Protein AF-0000000084445849 (afdb_homodimer)

Radius of gyration: 24.94 Å; Cα contacts (8 Å, |Δi|>4): 1013; chains: 2; bounding box: 66×72×52 Å

Secondary structure (DSSP, 8-state):
--HHHHHHHHHHT-BTTB--B-HHHHHHHHT--HHHHHHHHHHHHHHTSEEEPTTSS-EEE-HHHHHHHTTTTTT-HHHHHHHHHHHHHHHHH-SEEEEEEEETTEEEEEEEE--SS-----PPTT-EEEGGGSHHHHHHHTTS-HHHHHHHSPSSP--SSTTS--SHHHHHHHHHHHHHHS-EEEESSSSTTEEEEEEEEEETTTTEEEEEEEEEETTT--HHHHHHHHHHHHHHHHHHHHHHT-TTS-----------/--HHHHHHHHHHT-BTTB--B-HHHHHHHH---HHHHHHHHHHHHHHTSEEEPTTSS-EEE-HHHHHHHTTTTTT-HHHHHHHHHHHHHHHHH-SEEEEEEEETTEEEEEEEE--SS-------TT-EEEGGGSHHHHHHHTTS-HHHHHHHSPSSP--SSTTS--SHHHHHHHHHHHHHHS-EEEESSSSTTEEEEEEEEEETTTTEEEEEEEEEETTT--HHHHHHHHHHHHHHHHHHHHHHT-TTS-----------

pLDDT: mean 89.72, std 13.32, range [27.28, 98.31]

Sequence (520 aa):
MSILSNAAEVLRCFSAHRLELSLTEVTGLLGMPKSNASRLLRAMRDAGFLEQVPGTRRYRAGLLMFEMGHTYRRGSPLLSQAHAAVSRISRDCGHTGYVSIRDGCDVMGLTYHEGSQLLRVGTPIGERLSASATATGRALLARLGDDAVRALFPEPLQPPSPNSPRDMEELLGRLARIRERGFEIARHEANPGIDSLATAVGDPASGEEVSLCIVYPSAIVSEAERDDILAAMLREARAIAAMLGDPSASPCPTPPESPNMSILSNAAEVLRCFSAHRLELSLTEVTGLLGMPKSNASRLLRAMRDAGFLEQVPGTRRYRAGLLMFEMGHTYRRGSPLLSQAHAAVSRISRDCGHTGYVSIRDGCDVMGLTYHEGSQLLRVGTPIGERLSASATATGRALLARLGDDAVRALFPEPLQPPSPNSPRDMEELLGRLARIRERGFEIARHEANPGIDSLATAVGDPASGEEVSLCIVYPSAIVSEAERDDILAAMLREARAIAAMLGDPSASPCPTPPESPN

Foldseek 3Di:
DDLVVLLVVLVVVDDPVRFKAALVRSCVVPVDDSVVSVVSQVVCCVVFQWPADPPDRIIGGGPVCVVVLVVVCVVPPLVVLLVVLLQVLCAVLQFKKFKWFDDQQWIFTQDMHGGVPPPVDDDDGPDIDGLQQDQFSLQRCLVDDLVSVCVSDPPDDDFPDPQTDRHSVSSVVQSVVCLQQQKDWDACGPHRQKIKIKGKADQPVVRGMIMMMTMDGPVPADPVSVVVSNVSRLVSRVVSCVVRVTPSSDDRDPPPDPDD/DDLVVLLVVLVVVDDPVRFKDALVRSCVVPVDDSVVSVVSQVVCCVVFQWPADPPDRIIGGGPVCVVVLVVVCPVPPLVVLLVVLLQVLCAVLQFKKFKWFDDQQWIFTQDMHGGVPPPVDDDDGPDIDGLQQDQFSLQRVLVDDLVSVCVSAPPDDDFPDPQTDRHSVSSVVQSVVCLQQQKDWDACGPHRQKIKIKGKADQPVVRGMIMMMTMDGPVPADPVSVVVSNVSRLVSRVVSCVVRVTPSSDDRDDPPDPDD

Organism: NCBI:txid207340

InterPro domains:
  IPR005471 Transcription regulator IclR, N-terminal [PF09339] (4-54)
  IPR005471 Transcription regulator IclR, N-terminal [PS51077] (1-63)
  IPR005471 Transcription regulator IclR, N-terminal [SM00346] (1-91)
  IPR014757 Transcription regulator IclR, C-terminal [PF01614] (76-241)
  IPR014757 Transcription regulator IclR, C-terminal [PS51078] (64-246)
  IPR029016 GAF-like domain superfamily [G3DSA:3.30.450.40] (72-248)
  IPR036388 Winged helix-like DNA-binding domain superfamily [G3DSA:1.10.10.10] (1-71)
  IPR036390 Winged helix DNA-binding domain superfamily [SSF46785] (3-74)
  IPR050707 HTH-type Transcriptional Regulators in Metabolic Pathways [PTHR30136] (3-245)

Nearest PDB structures (foldseek):
  3r4k-assembly1_B  TM=8.612E-01  e=8.885E-22  Ruegeria sp. TM1040
  3r4k-assembly2_D  TM=6.228E-01  e=5.824E-22  Ruegeria sp. TM1040
  7dqb-assembly1_A  TM=8.613E-01  e=1.644E-16  Microbacterium hydrocarbonoxydans
  5whm-assembly1_C  TM=7.652E-01  e=4.918E-17  Brucella abortus
  3obf-assembly2_B  TM=8.322E-01  e=2.696E-11  Paenarthrobacter aurescens TC1

Solvent-accessible surface area (backbone atoms only — not comparable to full-atom values): 27578 Å² total; per-residue (Å²): 128,54,73,58,39,51,50,36,53,58,57,64,67,47,42,95,89,31,57,60,43,38,66,66,53,49,23,68,76,67,70,40,56,63,70,61,46,50,50,49,52,50,50,34,33,76,37,30,55,25,35,70,42,70,96,54,81,30,33,28,54,9,67,55,24,33,37,39,18,56,39,39,67,70,82,37,67,63,56,53,51,50,49,54,45,37,42,52,50,12,61,74,71,21,30,33,16,35,35,28,37,72,58,89,51,26,20,31,37,74,46,72,32,81,19,82,47,85,72,84,84,62,85,57,62,47,43,76,40,55,13,73,48,33,31,47,23,35,28,51,51,34,78,47,54,71,68,61,51,50,69,58,52,61,82,77,55,80,50,90,33,94,68,24,44,68,37,68,68,52,42,52,52,51,27,52,48,23,62,71,63,56,44,30,77,30,68,40,33,82,40,82,59,32,26,33,39,11,26,48,42,40,28,66,84,65,66,48,55,38,16,48,30,43,40,43,52,54,87,74,57,48,71,69,54,49,50,52,51,48,50,53,50,52,51,44,43,39,52,51,10,65,75,48,61,24,78,80,54,57,83,55,75,72,72,78,71,72,78,130,128,54,73,56,40,52,50,37,54,56,58,63,66,46,42,94,89,32,58,60,43,39,65,67,54,48,22,67,74,68,70,41,56,64,70,60,44,50,52,48,52,51,48,34,32,75,39,30,56,25,36,69,42,70,97,53,82,30,33,28,53,10,68,56,24,33,37,40,20,57,39,39,67,70,82,36,67,64,55,54,52,50,49,54,45,36,44,52,50,11,62,74,71,22,30,34,14,35,35,27,37,70,58,89,53,25,21,30,36,74,45,72,30,80,20,82,48,85,71,84,83,60,84,56,61,47,42,77,40,54,13,74,49,32,29,46,22,34,29,51,51,36,76,48,55,71,67,60,52,50,69,58,52,61,82,76,54,80,51,90,35,92,68,24,44,66,37,68,69,52,42,51,51,51,26,54,52,22,62,70,63,56,43,30,76,30,68,41,33,82,40,82,59,31,24,34,40,10,25,47,43,40,27,65,84,65,68,48,56,38,16,47,29,43,40,42,51,54,89,74,57,47,72,69,55,49,51,50,52,48,52,51,50,53,52,46,43,39,53,51,11,63,73,48,60,24,77,79,54,58,81,56,77,70,73,78,71,73,77,128

Structure (mmCIF, N/CA/C/O backbone):
data_AF-0000000084445849-model_v1
#
loop_
_entity.id
_entity.type
_entity.pdbx_description
1 polymer 'Transcriptional regulator'
#
loop_
_atom_site.group_PDB
_atom_site.id
_atom_site.type_symbol
_atom_site.label_atom_id
_atom_site.label_alt_id
_atom_site.label_comp_id
_atom_site.label_asym_id
_atom_site.label_entity_id
_atom_site.label_seq_id
_atom_site.pdbx_PDB_ins_code
_atom_site.Cartn_x
_atom_site.Cartn_y
_atom_site.Cartn_z
_atom_site.occupancy
_atom_site.B_iso_or_equiv
_atom_site.auth_seq_id
_atom_site.auth_comp_id
_atom_site.auth_asym_id
_atom_site.auth_atom_id
_atom_site.pdbx_PDB_model_num
ATOM 1 N N . MET A 1 1 ? 28.297 -6.547 -6.285 1 61.78 1 MET A N 1
ATOM 2 C CA . MET A 1 1 ? 26.875 -6.199 -6.238 1 61.78 1 MET A CA 1
ATOM 3 C C . MET A 1 1 ? 26.688 -4.688 -6.246 1 61.78 1 MET A C 1
ATOM 5 O O . MET A 1 1 ? 27.484 -3.953 -5.648 1 61.78 1 MET A O 1
ATOM 9 N N . SER A 1 2 ? 25.828 -4.16 -7.234 1 85.69 2 SER A N 1
ATOM 10 C CA . SER A 1 2 ? 25.641 -2.721 -7.387 1 85.69 2 SER A CA 1
ATOM 11 C C . SER A 1 2 ? 25 -2.115 -6.148 1 85.69 2 SER A C 1
ATOM 13 O O . SER A 1 2 ? 24.453 -2.838 -5.312 1 85.69 2 SER A O 1
ATOM 15 N N . ILE A 1 3 ? 25.359 -0.954 -5.859 1 92.62 3 ILE A N 1
ATOM 16 C CA . ILE A 1 3 ? 24.781 -0.219 -4.734 1 92.62 3 ILE A CA 1
ATOM 17 C C . ILE A 1 3 ? 23.266 -0.403 -4.715 1 92.62 3 ILE A C 1
ATOM 19 O O . ILE A 1 3 ? 22.672 -0.505 -3.646 1 92.62 3 ILE A O 1
ATOM 23 N N . LEU A 1 4 ? 22.672 -0.538 -5.879 1 96 4 LEU A N 1
ATOM 24 C CA . LEU A 1 4 ? 21.234 -0.734 -5.953 1 96 4 LEU A CA 1
ATOM 25 C C . LEU A 1 4 ? 20.859 -2.145 -5.516 1 96 4 LEU A C 1
ATOM 27 O O . LEU A 1 4 ? 19.828 -2.338 -4.848 1 96 4 LEU A O 1
ATOM 31 N N . SER A 1 5 ? 21.688 -3.092 -5.891 1 96 5 SER A N 1
ATOM 32 C CA . SER A 1 5 ? 21.438 -4.461 -5.449 1 96 5 SER A CA 1
ATOM 33 C C . SER A 1 5 ? 21.547 -4.582 -3.934 1 96 5 SER A C 1
ATOM 35 O O . SER A 1 5 ? 20.703 -5.23 -3.301 1 96 5 SER A O 1
ATOM 37 N N . ASN A 1 6 ? 22.531 -3.947 -3.389 1 96.06 6 ASN A N 1
ATOM 38 C CA . ASN A 1 6 ? 22.688 -3.963 -1.938 1 96.06 6 ASN A CA 1
ATOM 39 C C . ASN A 1 6 ? 21.516 -3.271 -1.24 1 96.06 6 ASN A C 1
ATOM 41 O O . ASN A 1 6 ? 21.047 -3.742 -0.206 1 96.06 6 ASN A O 1
ATOM 45 N N . ALA A 1 7 ? 21.094 -2.145 -1.787 1 97.69 7 ALA A N 1
ATOM 46 C CA . ALA A 1 7 ? 19.953 -1.433 -1.228 1 97.69 7 ALA A CA 1
ATOM 47 C C . ALA A 1 7 ? 18.703 -2.303 -1.256 1 97.69 7 ALA A C 1
ATOM 49 O O . ALA A 1 7 ? 17.938 -2.332 -0.29 1 97.69 7 ALA A O 1
ATOM 50 N N . ALA A 1 8 ? 18.531 -3.018 -2.373 1 97.81 8 ALA A N 1
ATOM 51 C CA . ALA A 1 8 ? 17.391 -3.928 -2.5 1 97.81 8 ALA A CA 1
ATOM 52 C C . ALA A 1 8 ? 17.453 -5.035 -1.454 1 97.81 8 ALA A C 1
ATOM 54 O O . ALA A 1 8 ? 16.438 -5.402 -0.864 1 97.81 8 ALA A O 1
ATOM 55 N N . GLU A 1 9 ? 18.625 -5.559 -1.232 1 97.19 9 GLU A N 1
ATOM 56 C CA . GLU A 1 9 ? 18.797 -6.613 -0.238 1 97.19 9 GLU A CA 1
ATOM 57 C C . GLU A 1 9 ? 18.453 -6.113 1.163 1 97.19 9 GLU A C 1
ATOM 59 O O . GLU A 1 9 ? 17.875 -6.844 1.965 1 97.19 9 GLU A O 1
ATOM 64 N N . VAL A 1 10 ? 18.859 -4.898 1.471 1 97.81 10 VAL A N 1
ATOM 65 C CA . VAL A 1 10 ? 18.484 -4.309 2.752 1 97.81 10 VAL A CA 1
ATOM 66 C C . VAL A 1 10 ? 16.969 -4.246 2.871 1 97.81 10 VAL A C 1
ATOM 68 O O . VAL A 1 10 ? 16.406 -4.641 3.895 1 97.81 10 VAL A O 1
ATOM 71 N N . LEU A 1 11 ? 16.297 -3.742 1.781 1 97.81 11 LEU A N 1
ATOM 72 C CA . LEU A 1 11 ? 14.836 -3.629 1.798 1 97.81 11 LEU A CA 1
ATOM 73 C C . LEU A 1 11 ? 14.188 -4.992 1.995 1 97.81 11 LEU A C 1
ATOM 75 O O . LEU A 1 11 ? 13.195 -5.113 2.709 1 97.81 11 LEU A O 1
ATOM 79 N N . ARG A 1 12 ? 14.781 -5.992 1.451 1 95.56 12 ARG A N 1
ATOM 80 C CA . ARG A 1 12 ? 14.219 -7.336 1.524 1 95.56 12 ARG A CA 1
ATOM 81 C C . ARG A 1 12 ? 14.367 -7.914 2.928 1 95.56 12 ARG A C 1
ATOM 83 O O . ARG A 1 12 ? 13.758 -8.938 3.25 1 95.56 12 ARG A O 1
ATOM 90 N N . CYS A 1 13 ? 15.164 -7.293 3.783 1 95.81 13 CYS A N 1
ATOM 91 C CA . CYS A 1 13 ? 15.312 -7.746 5.16 1 95.81 13 CYS A CA 1
ATOM 92 C C . CYS A 1 13 ? 14.102 -7.375 6 1 95.81 13 CYS A C 1
ATOM 94 O O . CYS A 1 13 ? 13.906 -7.906 7.094 1 95.81 13 CYS A O 1
ATOM 96 N N . PHE A 1 14 ? 13.305 -6.434 5.5 1 95.38 14 PHE A N 1
ATOM 97 C CA . PHE A 1 14 ? 12.078 -6.059 6.203 1 95.38 14 PHE A CA 1
ATOM 98 C C . PHE A 1 14 ? 10.969 -7.062 5.934 1 95.38 14 PHE A C 1
ATOM 100 O O . PHE A 1 14 ? 10.969 -7.734 4.898 1 95.38 14 PHE A O 1
ATOM 107 N N . SER A 1 15 ? 10.062 -7.191 6.844 1 88.5 15 SER A N 1
ATOM 108 C CA . SER A 1 15 ? 8.883 -8.039 6.723 1 88.5 15 SER A CA 1
ATOM 109 C C . SER A 1 15 ? 7.781 -7.59 7.68 1 88.5 15 SER A C 1
ATOM 111 O O . SER A 1 15 ? 7.957 -6.633 8.438 1 88.5 15 SER A O 1
ATOM 113 N N . ALA A 1 16 ? 6.688 -8.266 7.605 1 82.44 16 ALA A N 1
ATOM 114 C CA . ALA A 1 16 ? 5.59 -7.973 8.523 1 82.44 16 ALA A CA 1
ATOM 115 C C . ALA A 1 16 ? 6.008 -8.219 9.969 1 82.44 16 ALA A C 1
ATOM 117 O O . ALA A 1 16 ? 5.422 -7.648 10.898 1 82.44 16 ALA A O 1
ATOM 118 N N . HIS A 1 17 ? 7.047 -9.031 10.156 1 86.75 17 HIS A N 1
ATOM 119 C CA . HIS A 1 17 ? 7.484 -9.375 11.5 1 86.75 17 HIS A CA 1
ATOM 120 C C . HIS A 1 17 ? 8.789 -8.672 11.859 1 86.75 17 HIS A C 1
ATOM 122 O O . HIS A 1 17 ? 9.32 -8.859 12.953 1 86.75 17 HIS A O 1
ATOM 128 N N . ARG A 1 18 ? 9.328 -7.953 10.992 1 93.31 18 ARG A N 1
ATOM 129 C CA . ARG A 1 18 ? 10.539 -7.164 11.188 1 93.31 18 ARG A CA 1
ATOM 130 C C . ARG A 1 18 ? 10.422 -5.797 10.523 1 93.31 18 ARG A C 1
ATOM 132 O O . ARG A 1 18 ? 10.93 -5.59 9.422 1 93.31 18 ARG A O 1
ATOM 139 N N . LEU A 1 19 ? 9.898 -4.875 11.227 1 94.25 19 LEU A N 1
ATOM 140 C CA . LEU A 1 19 ? 9.508 -3.592 10.664 1 94.25 19 LEU A CA 1
ATOM 141 C C . LEU A 1 19 ? 10.633 -2.57 10.805 1 94.25 19 LEU A C 1
ATOM 143 O O . LEU A 1 19 ? 10.594 -1.511 10.172 1 94.25 19 LEU A O 1
ATOM 147 N N . GLU A 1 20 ? 11.562 -2.91 11.664 1 96.31 20 GLU A N 1
ATOM 148 C CA . GLU A 1 20 ? 12.719 -2.053 11.906 1 96.31 20 GLU A CA 1
ATOM 149 C C . GLU A 1 20 ? 14.016 -2.854 11.867 1 96.31 20 GLU A C 1
ATOM 151 O O . GLU A 1 20 ? 14.023 -4.051 12.164 1 96.31 20 GLU A O 1
ATOM 156 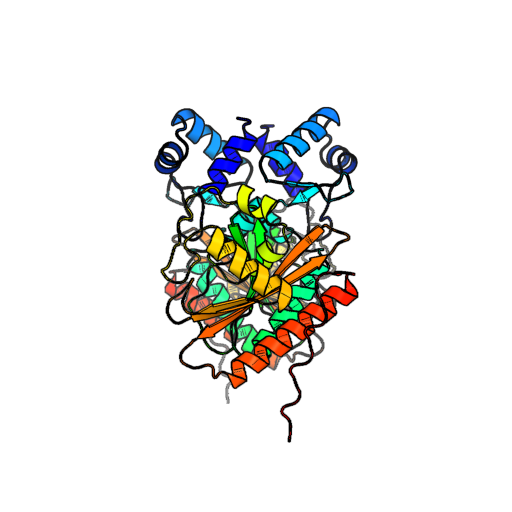N N . LEU A 1 21 ? 15.047 -2.193 11.461 1 97.38 21 LEU A N 1
ATOM 157 C CA . LEU A 1 21 ? 16.359 -2.824 11.406 1 97.38 21 LEU A CA 1
ATOM 158 C C . LEU A 1 21 ? 17.422 -1.93 12.047 1 97.38 21 LEU A C 1
ATOM 160 O O . LEU A 1 21 ? 17.406 -0.712 11.859 1 97.38 21 LEU A O 1
ATOM 164 N N . SER A 1 22 ? 18.297 -2.549 12.742 1 97.69 22 SER A N 1
ATOM 165 C CA . SER A 1 22 ? 19.5 -1.87 13.211 1 97.69 22 SER A CA 1
ATOM 166 C C . SER A 1 22 ? 20.688 -2.154 12.297 1 97.69 22 SER A C 1
ATOM 168 O O . SER A 1 22 ? 20.625 -3.066 11.469 1 97.69 22 SER A O 1
ATOM 170 N N . LEU A 1 23 ? 21.703 -1.329 12.492 1 97.44 23 LEU A N 1
ATOM 171 C CA . LEU A 1 23 ? 22.938 -1.553 11.758 1 97.44 23 LEU A CA 1
ATOM 172 C C . LEU A 1 23 ? 23.484 -2.959 12.008 1 97.44 23 LEU A C 1
ATOM 174 O O . LEU A 1 23 ? 23.875 -3.654 11.07 1 97.44 23 LEU A O 1
ATOM 178 N N . THR A 1 24 ? 23.406 -3.395 13.219 1 97.06 24 THR A N 1
ATOM 179 C CA . THR A 1 24 ? 23.906 -4.707 13.609 1 97.06 24 THR A CA 1
ATOM 180 C C . THR A 1 24 ? 23.094 -5.816 12.945 1 97.06 24 THR A C 1
ATOM 182 O O . THR A 1 24 ? 23.672 -6.793 12.453 1 97.06 24 THR A O 1
ATOM 185 N N . GLU A 1 25 ? 21.828 -5.68 12.891 1 96.75 25 GLU A N 1
ATOM 186 C CA . GLU A 1 25 ? 20.984 -6.68 12.25 1 96.75 25 GLU A CA 1
ATOM 187 C C . GLU A 1 25 ? 21.25 -6.758 10.75 1 96.75 25 GLU A C 1
ATOM 189 O O . GLU A 1 25 ? 21.297 -7.848 10.18 1 96.75 25 GLU A O 1
ATOM 194 N N . VAL A 1 26 ? 21.453 -5.613 10.125 1 97.19 26 VAL A N 1
ATOM 195 C CA . VAL A 1 26 ? 21.719 -5.582 8.695 1 97.19 26 VAL A CA 1
ATOM 196 C C . VAL A 1 26 ? 23.062 -6.273 8.398 1 97.19 26 VAL A C 1
ATOM 198 O O . VAL A 1 26 ? 23.156 -7.09 7.48 1 97.19 26 VAL A O 1
ATOM 201 N N . THR A 1 27 ? 24.047 -5.938 9.195 1 97.31 27 THR A N 1
ATOM 202 C CA . THR A 1 27 ? 25.344 -6.559 9.016 1 97.31 27 THR A CA 1
ATOM 203 C C . THR A 1 27 ? 25.266 -8.07 9.219 1 97.31 27 THR A C 1
ATOM 205 O O . THR A 1 27 ? 25.859 -8.836 8.461 1 97.31 27 THR A O 1
ATOM 208 N N . GLY A 1 28 ? 24.531 -8.523 10.172 1 96.69 28 GLY A N 1
ATOM 209 C CA . GLY A 1 28 ? 24.359 -9.938 10.445 1 96.69 28 GLY A CA 1
ATOM 210 C C . GLY A 1 28 ? 23.594 -10.664 9.359 1 96.69 28 GLY A C 1
ATOM 211 O O . GLY A 1 28 ? 23.984 -11.75 8.93 1 96.69 28 GLY A O 1
ATOM 212 N N . LEU A 1 29 ? 22.547 -10.062 8.852 1 94.94 29 LEU A N 1
ATOM 213 C CA . LEU A 1 29 ? 21.656 -10.695 7.883 1 94.94 29 LEU A CA 1
ATOM 214 C C . LEU A 1 29 ? 22.312 -10.75 6.5 1 94.94 29 LEU A C 1
ATOM 216 O O . LEU A 1 29 ? 22.109 -11.711 5.758 1 94.94 29 LEU A O 1
ATOM 220 N N . LEU A 1 30 ? 23.125 -9.734 6.168 1 95.94 30 LEU A N 1
ATOM 221 C CA . LEU A 1 30 ? 23.609 -9.633 4.793 1 95.94 30 LEU A CA 1
ATOM 222 C C . LEU A 1 30 ? 25.094 -9.93 4.715 1 95.94 30 LEU A C 1
ATOM 224 O O . LEU A 1 30 ? 25.656 -10.062 3.619 1 95.94 30 LEU A O 1
ATOM 228 N N . GLY A 1 31 ? 25.734 -10.031 5.832 1 95.62 31 GLY A N 1
ATOM 229 C CA . GLY A 1 31 ? 27.172 -10.289 5.844 1 95.62 31 GLY A CA 1
ATOM 230 C C . GLY A 1 31 ? 27.984 -9.125 5.312 1 95.62 31 GLY A C 1
ATOM 231 O O . GLY A 1 31 ? 29.047 -9.32 4.723 1 95.62 31 GLY A O 1
ATOM 232 N N . MET A 1 32 ? 27.484 -7.969 5.496 1 93.44 32 MET A N 1
ATOM 233 C CA . MET A 1 32 ? 28.156 -6.75 5.051 1 93.44 32 MET A CA 1
ATOM 234 C C . MET A 1 32 ? 29 -6.148 6.168 1 93.44 32 MET A C 1
ATOM 236 O O . MET A 1 32 ? 28.578 -6.133 7.328 1 93.44 32 MET A O 1
ATOM 240 N N . PRO A 1 33 ? 30.219 -5.664 5.734 1 95.31 33 PRO A N 1
ATOM 241 C CA . PRO A 1 33 ? 30.969 -4.93 6.746 1 95.31 33 PRO A CA 1
ATOM 242 C C . PRO A 1 33 ? 30.203 -3.756 7.336 1 95.31 33 PRO A C 1
ATOM 244 O O . PRO A 1 33 ? 29.453 -3.084 6.617 1 95.31 33 PRO A O 1
ATOM 247 N N . LYS A 1 34 ? 30.422 -3.512 8.594 1 96 34 LYS A N 1
ATOM 248 C CA . LYS A 1 34 ? 29.688 -2.484 9.32 1 96 34 LYS A CA 1
ATOM 249 C C . LYS A 1 34 ? 29.828 -1.124 8.641 1 96 34 LYS A C 1
ATOM 251 O O . LYS A 1 34 ? 28.859 -0.371 8.547 1 96 34 LYS A O 1
ATOM 256 N N . SER A 1 35 ? 30.953 -0.82 8.141 1 95.81 35 SER A N 1
ATOM 257 C CA . SER A 1 35 ? 31.188 0.472 7.508 1 95.81 35 SER A CA 1
ATOM 258 C C . SER A 1 35 ? 30.375 0.613 6.223 1 95.81 35 SER A C 1
ATOM 260 O O . SER A 1 35 ? 29.812 1.674 5.953 1 95.81 35 SER A O 1
ATOM 262 N N . ASN A 1 36 ? 30.344 -0.401 5.43 1 95.06 36 ASN A N 1
ATOM 263 C CA . ASN A 1 36 ? 29.562 -0.411 4.199 1 95.06 36 ASN A CA 1
ATOM 264 C C . ASN A 1 36 ? 28.062 -0.307 4.488 1 95.06 36 ASN A C 1
ATOM 266 O O . ASN A 1 36 ? 27.359 0.459 3.832 1 95.06 36 ASN A O 1
ATOM 270 N N . ALA A 1 37 ? 27.672 -1.084 5.523 1 96.81 37 ALA A N 1
ATOM 271 C CA . ALA A 1 37 ? 26.266 -1.091 5.891 1 96.81 37 ALA A CA 1
ATOM 272 C C . ALA A 1 37 ? 25.828 0.278 6.398 1 96.81 37 ALA A C 1
ATOM 274 O O . ALA A 1 37 ? 24.75 0.769 6.031 1 96.81 37 ALA A O 1
ATOM 275 N N . SER A 1 38 ? 26.625 0.815 7.211 1 96.94 38 SER A N 1
ATOM 276 C CA . SER A 1 38 ? 26.297 2.119 7.773 1 96.94 38 SER A CA 1
ATOM 277 C C . SER A 1 38 ? 26.172 3.178 6.68 1 96.94 38 SER A C 1
ATOM 279 O O . SER A 1 38 ? 25.25 3.982 6.684 1 96.94 38 SER A O 1
ATOM 281 N N . ARG A 1 39 ? 27.078 3.178 5.758 1 96.88 39 ARG A N 1
ATOM 282 C CA . ARG A 1 39 ? 27.047 4.125 4.648 1 96.88 39 ARG A CA 1
ATOM 283 C C . ARG A 1 39 ? 25.812 3.902 3.768 1 96.88 39 ARG A C 1
ATOM 285 O O . ARG A 1 39 ? 25.188 4.859 3.328 1 96.88 39 ARG A O 1
ATOM 292 N N . LEU A 1 40 ? 25.594 2.68 3.545 1 96.81 40 LEU A N 1
ATOM 293 C CA . LEU A 1 40 ? 24.453 2.326 2.711 1 96.81 40 LEU A CA 1
ATOM 294 C C . LEU A 1 40 ? 23.141 2.771 3.359 1 96.81 40 LEU A C 1
ATOM 296 O O . LEU A 1 40 ? 22.297 3.398 2.709 1 96.81 40 LEU A O 1
ATOM 300 N N . LEU A 1 41 ? 23.031 2.467 4.629 1 98 41 LEU A N 1
ATOM 301 C CA . LEU A 1 41 ? 21.812 2.818 5.355 1 98 41 LEU A CA 1
ATOM 302 C C . LEU A 1 41 ? 21.609 4.332 5.383 1 98 41 LEU A C 1
ATOM 304 O O . LEU A 1 41 ? 20.5 4.82 5.191 1 98 41 LEU A O 1
ATOM 308 N N . ARG A 1 42 ? 22.625 5.039 5.562 1 97.25 42 ARG A N 1
ATOM 309 C CA . ARG A 1 42 ? 22.547 6.496 5.574 1 97.25 42 ARG A CA 1
ATOM 310 C C . ARG A 1 42 ? 22.156 7.035 4.203 1 97.25 42 ARG A C 1
ATOM 312 O O . ARG A 1 42 ? 21.312 7.93 4.098 1 97.25 42 ARG A O 1
ATOM 319 N N . ALA A 1 43 ? 22.797 6.496 3.215 1 97.06 43 ALA A N 1
ATOM 320 C CA . ALA A 1 43 ? 22.484 6.914 1.853 1 97.06 43 ALA A CA 1
ATOM 321 C C . ALA A 1 43 ? 21.016 6.621 1.516 1 97.06 43 ALA A C 1
ATOM 323 O O . ALA A 1 43 ? 20.359 7.434 0.868 1 97.06 43 ALA A O 1
ATOM 324 N N . MET A 1 44 ? 20.562 5.484 1.932 1 98.12 44 MET A N 1
ATOM 325 C CA . MET A 1 44 ? 19.172 5.094 1.693 1 98.12 44 MET A CA 1
ATOM 326 C C . MET A 1 44 ? 18.219 6.012 2.438 1 98.12 44 MET A C 1
ATOM 328 O O . MET A 1 44 ? 17.156 6.371 1.911 1 98.12 44 MET A O 1
ATOM 332 N N . ARG A 1 45 ? 18.562 6.316 3.641 1 97.56 45 ARG A N 1
ATOM 333 C CA . ARG A 1 45 ? 17.766 7.258 4.414 1 97.56 45 ARG A CA 1
ATOM 334 C C . ARG A 1 45 ? 17.703 8.617 3.729 1 97.56 45 ARG A C 1
ATOM 336 O O . ARG A 1 45 ? 16.625 9.18 3.539 1 97.56 45 ARG A O 1
ATOM 343 N N . ASP A 1 46 ? 18.844 9.109 3.281 1 96.94 46 ASP A N 1
ATOM 344 C CA . ASP A 1 46 ? 18.938 10.43 2.674 1 96.94 46 ASP A CA 1
ATOM 345 C C . ASP A 1 46 ? 18.156 10.484 1.361 1 96.94 46 ASP A C 1
ATOM 347 O O . ASP A 1 46 ? 17.594 11.523 1.006 1 96.94 46 ASP A O 1
ATOM 351 N N . ALA A 1 47 ? 18.094 9.344 0.69 1 97 47 ALA A N 1
ATOM 352 C CA . ALA A 1 47 ? 17.406 9.281 -0.593 1 97 47 ALA A CA 1
ATOM 353 C C . ALA A 1 47 ? 15.914 9.016 -0.397 1 97 47 ALA A C 1
ATOM 355 O O . ALA A 1 47 ? 15.133 9.078 -1.353 1 97 47 ALA A O 1
ATOM 356 N N . GLY A 1 48 ? 15.469 8.625 0.778 1 96.62 48 GLY A N 1
ATOM 357 C CA . GLY A 1 48 ? 14.055 8.492 1.082 1 96.62 48 GLY A CA 1
ATOM 358 C C . GLY A 1 48 ? 13.586 7.047 1.097 1 96.62 48 GLY A C 1
ATOM 359 O O . GLY A 1 48 ? 12.414 6.773 1.353 1 96.62 48 GLY A O 1
ATOM 360 N N . PHE A 1 49 ? 14.508 6.074 0.882 1 98.06 49 PHE A N 1
ATOM 361 C CA . PHE A 1 49 ? 14.141 4.664 0.912 1 98.06 49 PHE A CA 1
ATOM 362 C C . PHE A 1 49 ? 13.836 4.215 2.336 1 98.06 49 PHE A C 1
ATOM 364 O O . PHE A 1 49 ? 13 3.336 2.547 1 98.06 49 PHE A O 1
ATOM 371 N N . LEU A 1 50 ? 14.586 4.797 3.26 1 98.06 50 LEU A N 1
ATOM 372 C CA . LEU A 1 50 ? 14.438 4.5 4.68 1 98.06 50 LEU A CA 1
ATOM 373 C C . LEU A 1 50 ? 14.219 5.773 5.484 1 98.06 50 LEU A C 1
ATOM 375 O O . LEU A 1 50 ? 14.477 6.875 4.996 1 98.06 50 LEU A O 1
ATOM 379 N N . GLU A 1 51 ? 13.68 5.637 6.598 1 96.19 51 GLU A N 1
ATOM 380 C CA . GLU A 1 51 ? 13.648 6.68 7.617 1 96.19 51 GLU A CA 1
ATOM 381 C C . GLU A 1 51 ? 14.211 6.176 8.945 1 96.19 51 GLU A C 1
ATOM 383 O O . GLU A 1 51 ? 14.133 4.984 9.242 1 96.19 51 GLU A O 1
ATOM 388 N N . GLN A 1 52 ? 14.781 7.02 9.625 1 94.75 52 GLN A N 1
ATOM 389 C CA . GLN A 1 52 ? 15.242 6.66 10.961 1 94.75 52 GLN A CA 1
ATOM 390 C C . GLN A 1 52 ? 14.125 6.805 11.992 1 94.75 52 GLN A C 1
ATOM 392 O O . GLN A 1 52 ? 13.391 7.793 11.984 1 94.75 52 GLN A O 1
ATOM 397 N N . VAL A 1 53 ? 13.992 5.793 12.828 1 92 53 VAL A N 1
ATOM 398 C CA . VAL A 1 53 ? 13.008 5.84 13.906 1 92 53 VAL A CA 1
ATOM 399 C C . VAL A 1 53 ? 13.422 6.883 14.938 1 92 53 VAL A C 1
ATOM 401 O O . VAL A 1 53 ? 14.539 6.84 15.461 1 92 53 VAL A O 1
ATOM 404 N N . PRO A 1 54 ? 12.539 7.828 15.211 1 87.62 54 PRO A N 1
ATOM 405 C CA . PRO A 1 54 ? 12.914 8.891 16.141 1 87.62 54 PRO A CA 1
ATOM 406 C C . PRO A 1 54 ? 13.398 8.352 17.484 1 87.62 54 PRO A C 1
ATOM 408 O O . PRO A 1 54 ? 12.797 7.426 18.031 1 87.62 54 PRO A O 1
ATOM 411 N N . GLY A 1 55 ? 14.492 8.938 17.922 1 89.19 55 GLY A N 1
ATOM 412 C CA . GLY A 1 55 ? 15.023 8.586 19.234 1 89.19 55 GLY A CA 1
ATOM 413 C C . GLY A 1 55 ? 15.812 7.289 19.234 1 89.19 55 GLY A C 1
ATOM 414 O O . GLY A 1 55 ? 16.219 6.801 20.281 1 89.19 55 GLY A O 1
ATOM 415 N N . THR A 1 56 ? 15.867 6.641 18.078 1 91.75 56 THR A N 1
ATOM 416 C CA . THR A 1 56 ? 16.609 5.383 17.984 1 91.75 56 THR A CA 1
ATOM 417 C C . THR A 1 56 ? 17.594 5.426 16.812 1 91.75 56 THR A C 1
ATOM 419 O O . THR A 1 56 ? 17.688 6.434 16.125 1 91.75 56 THR A O 1
ATOM 422 N N . ARG A 1 57 ? 18.359 4.402 16.719 1 94.81 57 ARG A N 1
ATOM 423 C CA . ARG A 1 57 ? 19.281 4.266 15.602 1 94.81 57 ARG A CA 1
ATOM 424 C C . ARG A 1 57 ? 18.781 3.215 14.609 1 94.81 57 ARG A C 1
ATOM 426 O O . ARG A 1 57 ? 19.562 2.709 13.797 1 94.81 57 ARG A O 1
ATOM 433 N N . ARG A 1 58 ? 17.516 2.889 14.727 1 96.88 58 ARG A N 1
ATOM 434 C CA . ARG A 1 58 ? 16.938 1.88 13.852 1 96.88 58 ARG A CA 1
ATOM 435 C C . ARG A 1 58 ? 16.297 2.523 12.617 1 96.88 58 ARG A C 1
ATOM 437 O O . ARG A 1 58 ? 15.977 3.713 12.633 1 96.88 58 ARG A O 1
ATOM 444 N N . TYR A 1 59 ? 16.172 1.708 11.609 1 97.56 59 TYR A N 1
ATOM 445 C CA . TYR A 1 59 ? 15.617 2.17 10.344 1 97.56 59 TYR A CA 1
ATOM 446 C C . TYR A 1 59 ? 14.32 1.438 10.016 1 97.56 59 TYR A C 1
ATOM 448 O O . TYR A 1 59 ? 14.117 0.297 10.438 1 97.56 59 TYR A O 1
ATOM 456 N N . ARG A 1 60 ? 13.438 2.086 9.297 1 96.94 60 ARG A N 1
ATOM 457 C CA . ARG A 1 60 ? 12.211 1.512 8.766 1 96.94 60 ARG A CA 1
ATOM 458 C C . ARG A 1 60 ? 11.938 2.021 7.355 1 96.94 60 ARG A C 1
ATOM 460 O O . ARG A 1 60 ? 12.648 2.895 6.855 1 96.94 60 ARG A O 1
ATOM 467 N N . ALA A 1 61 ? 10.969 1.445 6.738 1 96.81 61 ALA A N 1
ATOM 468 C CA . ALA A 1 61 ? 10.641 1.827 5.367 1 96.81 61 ALA A CA 1
ATOM 469 C C . ALA A 1 61 ? 10.32 3.316 5.273 1 96.81 61 ALA A C 1
ATOM 471 O O . ALA A 1 61 ? 9.609 3.859 6.125 1 96.81 61 ALA A O 1
ATOM 472 N N . GLY A 1 62 ? 10.844 3.971 4.289 1 96.44 62 GLY A N 1
ATOM 473 C CA . GLY A 1 62 ? 10.586 5.387 4.078 1 96.44 62 GLY A CA 1
ATOM 474 C C . GLY A 1 62 ? 9.305 5.66 3.314 1 96.44 62 GLY A C 1
ATOM 475 O O . GLY A 1 62 ? 8.719 4.742 2.734 1 96.44 62 GLY A O 1
ATOM 476 N N . LEU A 1 63 ? 8.898 6.906 3.293 1 95 63 LEU A N 1
ATOM 477 C CA . LEU A 1 63 ? 7.656 7.352 2.668 1 95 63 LEU A CA 1
ATOM 478 C C . LEU A 1 63 ? 7.66 7.039 1.174 1 95 63 LEU A C 1
ATOM 480 O O . LEU A 1 63 ? 6.621 6.719 0.6 1 95 63 LEU A O 1
ATOM 484 N N . LEU A 1 64 ? 8.82 7.121 0.547 1 95.88 64 LEU A N 1
ATOM 485 C CA . LEU A 1 64 ? 8.945 6.84 -0.878 1 95.88 64 LEU A CA 1
ATOM 486 C C . LEU A 1 64 ? 8.477 5.426 -1.199 1 95.88 64 LEU A C 1
ATOM 488 O O . LEU A 1 64 ? 7.875 5.191 -2.252 1 95.88 64 LEU A O 1
ATOM 492 N N . MET A 1 65 ? 8.695 4.465 -0.252 1 96.38 65 MET A N 1
ATOM 493 C CA . MET A 1 65 ? 8.25 3.09 -0.438 1 96.38 65 MET A CA 1
ATOM 494 C C . MET A 1 65 ? 6.723 3.014 -0.454 1 96.38 65 MET A C 1
ATOM 496 O O . MET A 1 65 ? 6.141 2.312 -1.281 1 96.38 65 MET A O 1
ATOM 500 N N . PHE A 1 66 ? 6.191 3.752 0.433 1 94.31 66 PHE A N 1
ATOM 501 C CA . PHE A 1 66 ? 4.734 3.783 0.505 1 94.31 66 PHE A CA 1
ATOM 502 C C . PHE A 1 66 ? 4.141 4.344 -0.782 1 94.31 66 PHE A C 1
ATOM 504 O O . PHE A 1 66 ? 3.254 3.732 -1.381 1 94.31 66 PHE A O 1
ATOM 511 N N . GLU A 1 67 ? 4.598 5.449 -1.256 1 93.94 67 GLU A N 1
ATOM 512 C CA . GLU A 1 67 ? 4.113 6.09 -2.475 1 93.94 67 GLU A CA 1
ATOM 513 C C . GLU A 1 67 ? 4.227 5.152 -3.674 1 93.94 67 GLU A C 1
ATOM 515 O O . GLU A 1 67 ? 3.258 4.961 -4.414 1 93.94 67 GLU A O 1
ATOM 520 N N . MET A 1 68 ? 5.332 4.574 -3.764 1 94.56 68 MET A N 1
ATOM 521 C CA . MET A 1 68 ? 5.578 3.709 -4.914 1 94.56 68 MET A CA 1
ATOM 522 C C . MET A 1 68 ? 4.754 2.43 -4.816 1 94.56 68 MET A C 1
ATOM 524 O O . MET A 1 68 ? 4.301 1.897 -5.832 1 94.56 68 MET A O 1
ATOM 528 N N . GLY A 1 69 ? 4.668 1.924 -3.578 1 93.81 69 GLY A N 1
ATOM 529 C CA . GLY A 1 69 ? 3.863 0.728 -3.389 1 93.81 69 GLY A CA 1
ATOM 530 C C . GLY A 1 69 ? 2.441 0.878 -3.895 1 93.81 69 GLY A C 1
ATOM 531 O O . GLY A 1 69 ? 1.856 -0.078 -4.41 1 93.81 69 GLY A O 1
ATOM 532 N N . HIS A 1 70 ? 1.962 2.037 -3.887 1 89.81 70 HIS A N 1
ATOM 533 C CA . HIS A 1 70 ? 0.578 2.289 -4.273 1 89.81 70 HIS A CA 1
ATOM 534 C C . HIS A 1 70 ? 0.448 2.457 -5.781 1 89.81 70 HIS A C 1
ATOM 536 O O . HIS A 1 70 ? -0.663 2.459 -6.316 1 89.81 70 HIS A O 1
ATOM 542 N N . THR A 1 71 ? 1.51 2.617 -6.492 1 91.69 71 THR A N 1
ATOM 543 C CA . THR A 1 71 ? 1.461 2.717 -7.949 1 91.69 71 THR A CA 1
ATOM 544 C C . THR A 1 71 ? 1.584 1.337 -8.586 1 91.69 71 THR A C 1
ATOM 546 O O . THR A 1 71 ? 1.301 1.172 -9.781 1 91.69 71 THR A O 1
ATOM 549 N N . TYR A 1 72 ? 1.999 0.385 -7.781 1 92.44 72 TYR A N 1
ATOM 550 C CA . TYR A 1 72 ? 2.254 -0.948 -8.312 1 92.44 72 TYR A CA 1
ATOM 551 C C . TYR A 1 72 ? 0.995 -1.531 -8.945 1 92.44 72 TYR A C 1
ATOM 553 O O . TYR A 1 72 ? 0.007 -1.788 -8.25 1 92.44 72 TYR A O 1
ATOM 561 N N . ARG A 1 73 ? 0.906 -1.702 -10.188 1 88.12 73 ARG A N 1
ATOM 562 C CA . ARG A 1 73 ? -0.12 -2.307 -11.031 1 88.12 73 ARG A CA 1
ATOM 563 C C . ARG A 1 73 ? -1.473 -1.637 -10.812 1 88.12 73 ARG A C 1
ATOM 565 O O . ARG A 1 73 ? -2.518 -2.275 -10.953 1 88.12 73 ARG A O 1
ATOM 572 N N . ARG A 1 74 ? -1.553 -0.413 -10.352 1 86.38 74 ARG A N 1
ATOM 573 C CA . ARG A 1 74 ? -2.773 0.37 -10.195 1 86.38 74 ARG A CA 1
ATOM 574 C C . ARG A 1 74 ? -3.523 0.48 -11.523 1 86.38 74 ARG A C 1
ATOM 576 O O . ARG A 1 74 ? -4.75 0.578 -11.539 1 86.38 74 ARG A O 1
ATOM 583 N N . GLY A 1 75 ? -3.01 0.217 -12.648 1 82.69 75 GLY A N 1
ATOM 584 C CA . GLY A 1 75 ? -3.635 0.316 -13.961 1 82.69 75 GLY A CA 1
ATOM 585 C C . GLY A 1 75 ? -3.875 -1.033 -14.609 1 82.69 75 GLY A C 1
ATOM 586 O O . GLY A 1 75 ? -4.305 -1.104 -15.766 1 82.69 75 GLY A O 1
ATOM 587 N N . SER A 1 76 ? -3.752 -2.053 -13.844 1 91.56 76 SER A N 1
ATOM 588 C CA . SER A 1 76 ? -3.912 -3.395 -14.398 1 91.56 76 SER A CA 1
ATOM 589 C C . SER A 1 76 ? -5.387 -3.771 -14.516 1 91.56 76 SER A C 1
ATOM 591 O O . SER A 1 76 ? -6.086 -3.887 -13.508 1 91.56 76 SER A O 1
ATOM 593 N N . PRO A 1 77 ? -5.891 -4.016 -15.688 1 93 77 PRO A N 1
ATOM 594 C CA . PRO A 1 77 ? -7.281 -4.449 -15.852 1 93 77 PRO A CA 1
ATOM 595 C C . PRO A 1 77 ? -7.578 -5.762 -15.133 1 93 77 PRO A C 1
ATOM 597 O O . PRO A 1 77 ? -8.648 -5.914 -14.531 1 93 77 PRO A O 1
ATOM 600 N N . LEU A 1 78 ? -6.621 -6.652 -15.156 1 95.44 78 LEU A N 1
ATOM 601 C CA . LEU A 1 78 ? -6.797 -7.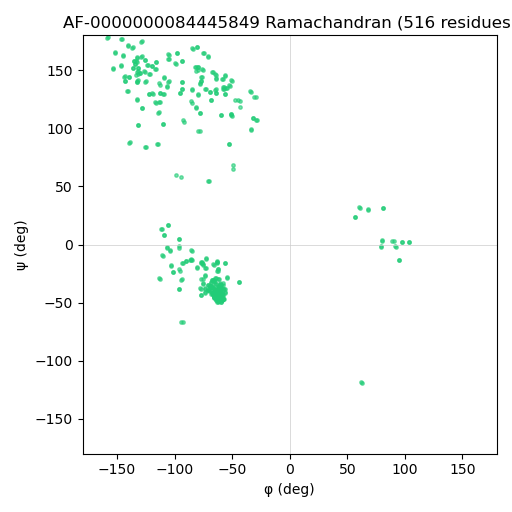941 -14.5 1 95.44 78 LEU A CA 1
ATOM 602 C C . LEU A 1 78 ? -6.973 -7.758 -12.992 1 95.44 78 LEU A C 1
ATOM 604 O O . LEU A 1 78 ? -7.902 -8.312 -12.398 1 95.44 78 LEU A O 1
ATOM 608 N N . LEU A 1 79 ? -6.141 -6.977 -12.414 1 95 79 LEU A N 1
ATOM 609 C CA . LEU A 1 79 ? -6.191 -6.777 -10.969 1 95 79 LEU A CA 1
ATOM 610 C C . LEU A 1 79 ? -7.473 -6.055 -10.57 1 95 79 LEU A C 1
ATOM 612 O O . LEU A 1 79 ? -8.094 -6.398 -9.555 1 95 79 LEU A O 1
ATOM 616 N N . SER A 1 80 ? -7.828 -5.07 -11.336 1 93.31 80 SER A N 1
ATOM 617 C CA . SER A 1 80 ? -9.055 -4.336 -11.047 1 93.31 80 SER A CA 1
ATOM 618 C C . SER A 1 80 ? -10.266 -5.262 -11.047 1 93.31 80 SER A C 1
ATOM 620 O O . SER A 1 80 ? -11.102 -5.211 -10.141 1 93.31 80 SER A O 1
ATOM 622 N N . GLN A 1 81 ? -10.359 -6.074 -12.016 1 95.62 81 GLN A N 1
ATOM 623 C CA . GLN A 1 81 ? -11.469 -7.016 -12.125 1 95.62 81 GLN A CA 1
ATOM 624 C C . GLN A 1 81 ? -11.43 -8.055 -11.008 1 95.62 81 GLN A C 1
ATOM 626 O O . GLN A 1 81 ? -12.469 -8.406 -10.445 1 95.62 81 GLN A O 1
ATOM 631 N N . ALA A 1 82 ? -10.25 -8.531 -10.727 1 97.25 82 ALA A N 1
ATOM 632 C CA . ALA A 1 82 ? -10.094 -9.523 -9.664 1 97.25 82 ALA A CA 1
ATOM 633 C C . ALA A 1 82 ? -10.508 -8.945 -8.312 1 97.25 82 ALA A C 1
ATOM 635 O O . ALA A 1 82 ? -11.195 -9.609 -7.531 1 97.25 82 ALA A O 1
ATOM 636 N N . HIS A 1 83 ? -10.094 -7.754 -8.086 1 94.62 83 HIS A N 1
ATOM 637 C CA . HIS A 1 83 ? -10.453 -7.07 -6.848 1 94.62 83 HIS A CA 1
ATOM 638 C C . HIS A 1 83 ? -11.969 -6.93 -6.715 1 94.62 83 HIS A C 1
ATOM 640 O O . HIS A 1 83 ? -12.531 -7.246 -5.664 1 94.62 83 HIS A O 1
ATOM 646 N N . ALA A 1 84 ? -12.586 -6.461 -7.734 1 94.38 84 ALA A N 1
ATOM 647 C CA . ALA A 1 84 ? -14.039 -6.281 -7.723 1 94.38 84 ALA A CA 1
ATOM 648 C C . ALA A 1 84 ? -14.75 -7.609 -7.48 1 94.38 84 ALA A C 1
ATOM 650 O O . ALA A 1 84 ? -15.703 -7.676 -6.699 1 94.38 84 ALA A O 1
ATOM 651 N N . ALA A 1 85 ? -14.312 -8.609 -8.125 1 96.81 85 ALA A N 1
ATOM 652 C CA . ALA A 1 85 ? -14.922 -9.93 -8.008 1 96.81 85 ALA A CA 1
ATOM 653 C C . ALA A 1 85 ? -14.805 -10.461 -6.582 1 96.81 85 ALA A C 1
ATOM 655 O O . ALA A 1 85 ? -15.805 -10.883 -5.988 1 96.81 85 ALA A O 1
ATOM 656 N N . VAL A 1 86 ? -13.633 -10.398 -5.996 1 96.56 86 VAL A N 1
ATOM 657 C CA . VAL A 1 86 ? -13.406 -10.945 -4.66 1 96.56 86 VAL A CA 1
ATOM 658 C C . VAL A 1 86 ? -14.148 -10.102 -3.627 1 96.56 86 VAL A C 1
ATOM 660 O O . VAL A 1 86 ? -14.695 -10.641 -2.656 1 96.56 86 VAL A O 1
ATOM 663 N N . SER A 1 87 ? -14.156 -8.836 -3.855 1 93 87 SER A N 1
ATOM 664 C CA . SER A 1 87 ? -14.914 -7.949 -2.973 1 93 87 SER A CA 1
ATOM 665 C C . SER A 1 87 ? -16.391 -8.344 -2.924 1 93 87 SER A C 1
ATOM 667 O O . SER A 1 87 ? -16.969 -8.445 -1.845 1 93 87 SER A O 1
ATOM 669 N N . ARG A 1 88 ? -16.984 -8.586 -4.066 1 94.5 88 ARG A N 1
ATOM 670 C CA . ARG A 1 88 ? -18.375 -8.969 -4.152 1 94.5 88 ARG A CA 1
ATOM 671 C C . ARG A 1 88 ? -18.625 -10.305 -3.455 1 94.5 88 ARG A C 1
ATOM 673 O O . ARG A 1 88 ? -19.562 -10.43 -2.654 1 94.5 88 ARG A O 1
ATOM 680 N N . ILE A 1 89 ? -17.797 -11.219 -3.711 1 96.44 89 ILE A N 1
ATOM 681 C CA . ILE A 1 89 ? -17.969 -12.547 -3.133 1 96.44 89 ILE A CA 1
ATOM 682 C C . ILE A 1 89 ? -17.844 -12.469 -1.613 1 96.44 89 ILE A C 1
ATOM 684 O O . ILE A 1 89 ? -18.641 -13.062 -0.885 1 96.44 89 ILE A O 1
ATOM 688 N N . SER A 1 90 ? -16.797 -11.781 -1.145 1 93.56 90 SER A N 1
ATOM 689 C CA . SER A 1 90 ? -16.562 -11.633 0.288 1 93.56 90 SER A CA 1
ATOM 690 C C . SER A 1 90 ? -17.75 -10.977 0.979 1 93.56 90 SER A C 1
ATOM 692 O O . SER A 1 90 ? -18.188 -11.422 2.049 1 93.56 90 SER A O 1
ATOM 694 N N . ARG A 1 91 ? -18.234 -9.984 0.372 1 88.88 91 ARG A N 1
ATOM 695 C CA . ARG A 1 91 ? -19.406 -9.297 0.918 1 88.88 91 ARG A CA 1
ATOM 696 C C . ARG A 1 91 ? -20.594 -10.234 1.012 1 88.88 91 ARG A C 1
ATOM 698 O O . ARG A 1 91 ? -21.297 -10.25 2.025 1 88.88 91 ARG A O 1
ATOM 705 N N . ASP A 1 92 ? -20.828 -10.961 0.034 1 92.94 92 ASP A N 1
ATOM 706 C CA . ASP A 1 92 ? -22 -11.82 -0.058 1 92.94 92 ASP A CA 1
ATOM 707 C C . ASP A 1 92 ? -21.906 -12.984 0.926 1 92.94 92 ASP A C 1
ATOM 709 O O . ASP A 1 92 ? -22.891 -13.344 1.573 1 92.94 92 ASP A O 1
ATOM 713 N N . CYS A 1 93 ? -20.688 -13.523 1.055 1 93 93 CYS A N 1
ATOM 714 C CA . CYS A 1 93 ? -20.562 -14.727 1.874 1 93 93 CYS A CA 1
ATOM 715 C C . CYS A 1 93 ? -20.141 -14.375 3.295 1 93 93 CYS A C 1
ATOM 717 O O . CYS A 1 93 ? -20.234 -15.211 4.199 1 93 93 CYS A O 1
ATOM 719 N N . GLY A 1 94 ? -19.531 -13.234 3.445 1 91.31 94 GLY A N 1
ATOM 720 C CA . GLY A 1 94 ? -19.156 -12.766 4.77 1 91.31 94 GLY A CA 1
ATOM 721 C C . GLY A 1 94 ? -17.766 -13.211 5.184 1 91.31 94 GLY A C 1
ATOM 722 O O . GLY A 1 94 ? -17.328 -12.93 6.301 1 91.31 94 GLY A O 1
ATOM 723 N N . HIS A 1 95 ? -17.062 -13.883 4.336 1 92.62 95 HIS A N 1
ATOM 724 C CA . HIS A 1 95 ? -15.719 -14.375 4.648 1 92.62 95 HIS A CA 1
ATOM 725 C C . HIS A 1 95 ? -14.648 -13.547 3.939 1 92.62 95 HIS A C 1
ATOM 727 O O . HIS A 1 95 ? -14.953 -12.836 2.977 1 92.62 95 HIS A O 1
ATOM 733 N N . THR A 1 96 ? -13.445 -13.641 4.352 1 91.81 96 THR A N 1
ATOM 734 C CA . THR A 1 96 ? -12.359 -12.82 3.834 1 91.81 96 THR A CA 1
ATOM 735 C C . THR A 1 96 ? -11.883 -13.344 2.48 1 91.81 96 THR A C 1
ATOM 737 O O . THR A 1 96 ? -11.773 -14.555 2.281 1 91.81 96 THR A O 1
ATOM 740 N N . GLY A 1 97 ? -11.633 -12.438 1.617 1 94.69 97 GLY A N 1
ATOM 741 C CA . GLY A 1 97 ? -11.086 -12.773 0.313 1 94.69 97 GLY A CA 1
ATOM 742 C C . GLY A 1 97 ? -9.742 -12.133 0.045 1 94.69 97 GLY A C 1
ATOM 743 O O . GLY A 1 97 ? -9.438 -11.07 0.585 1 94.69 97 GLY A O 1
ATOM 744 N N . TYR A 1 98 ? -9 -12.836 -0.828 1 95.06 98 TYR A N 1
ATOM 745 C CA . TYR A 1 98 ? -7.684 -12.336 -1.207 1 95.06 98 TYR A CA 1
ATOM 746 C C . TYR A 1 98 ? -7.52 -12.328 -2.723 1 95.06 98 TYR A C 1
ATOM 748 O O . TYR A 1 98 ? -8.047 -13.195 -3.416 1 95.06 98 TYR A O 1
ATOM 756 N N . VAL A 1 99 ? -6.781 -11.383 -3.219 1 96.69 99 VAL A N 1
ATOM 757 C CA . VAL A 1 99 ? -6.188 -11.383 -4.551 1 96.69 99 VAL A CA 1
ATOM 758 C C . VAL A 1 99 ? -4.668 -11.469 -4.438 1 96.69 99 VAL A C 1
ATOM 760 O O . VAL A 1 99 ? -4.043 -10.656 -3.752 1 96.69 99 VAL A O 1
ATOM 763 N N . SER A 1 100 ? -4.133 -12.484 -5.062 1 97.12 100 SER A N 1
ATOM 764 C CA . SER A 1 100 ? -2.715 -12.75 -4.852 1 97.12 100 SER A CA 1
ATOM 765 C C . SER A 1 100 ? -1.992 -12.984 -6.172 1 97.12 100 SER A C 1
ATOM 767 O O . SER A 1 100 ? -2.625 -13.258 -7.191 1 97.12 100 SER A O 1
ATOM 769 N N . ILE A 1 101 ? -0.704 -12.828 -6.09 1 97.19 101 ILE A N 1
ATOM 770 C CA . ILE A 1 101 ? 0.156 -13.102 -7.238 1 97.19 101 ILE A CA 1
ATOM 771 C C . ILE A 1 101 ? 1.287 -14.039 -6.828 1 97.19 101 ILE A C 1
ATOM 773 O O . ILE A 1 101 ? 1.544 -14.227 -5.637 1 97.19 101 ILE A O 1
ATOM 777 N N . ARG A 1 102 ? 1.88 -14.617 -7.84 1 96.62 102 ARG A N 1
ATOM 778 C CA . ARG A 1 102 ? 3.061 -15.453 -7.621 1 96.62 102 ARG A CA 1
ATOM 779 C C . ARG A 1 102 ? 4.328 -14.734 -8.078 1 96.62 102 ARG A C 1
ATOM 781 O O . ARG A 1 102 ? 4.328 -14.07 -9.117 1 96.62 102 ARG A O 1
ATOM 788 N N . ASP A 1 103 ? 5.309 -14.867 -7.352 1 94.62 103 ASP A N 1
ATOM 789 C CA . ASP A 1 103 ? 6.664 -14.445 -7.703 1 94.62 103 ASP A CA 1
ATOM 790 C C . ASP A 1 103 ? 7.672 -15.555 -7.418 1 94.62 103 ASP A C 1
ATOM 792 O O . ASP A 1 103 ? 8.086 -15.75 -6.27 1 94.62 103 ASP A O 1
ATOM 796 N N . GLY A 1 104 ? 8.055 -16.188 -8.508 1 94.31 104 GLY A N 1
ATOM 797 C CA . GLY A 1 104 ? 8.875 -17.375 -8.328 1 94.31 104 GLY A CA 1
ATOM 798 C C . GLY A 1 104 ? 8.18 -18.469 -7.559 1 94.31 104 GLY A C 1
ATOM 799 O O . GLY A 1 104 ? 7.098 -18.922 -7.949 1 94.31 104 GLY A O 1
ATOM 800 N N . CYS A 1 105 ? 8.773 -18.844 -6.355 1 94.94 105 CYS A N 1
ATOM 801 C CA . CYS A 1 105 ? 8.266 -19.953 -5.555 1 94.94 105 CYS A CA 1
ATOM 802 C C . CYS A 1 105 ? 7.332 -19.453 -4.457 1 94.94 105 CYS A C 1
ATOM 804 O O . CYS A 1 105 ? 6.84 -20.234 -3.646 1 94.94 105 CYS A O 1
ATOM 806 N N . ASP A 1 106 ? 7.105 -18.141 -4.516 1 94.88 106 ASP A N 1
ATOM 807 C CA . ASP A 1 106 ? 6.312 -17.562 -3.439 1 94.88 106 ASP A CA 1
ATOM 808 C C . ASP A 1 106 ? 5 -16.984 -3.973 1 94.88 106 ASP A C 1
ATOM 810 O O . ASP A 1 106 ? 4.859 -16.75 -5.176 1 94.88 106 ASP A O 1
ATOM 814 N N . VAL A 1 107 ? 4.098 -16.891 -3.092 1 95 107 VAL A N 1
ATOM 815 C CA . VAL A 1 107 ? 2.84 -16.203 -3.355 1 95 107 VAL A CA 1
ATOM 816 C C . VAL A 1 107 ? 2.654 -15.07 -2.355 1 95 107 VAL A C 1
ATOM 818 O O . VAL A 1 107 ? 3.166 -15.125 -1.234 1 95 107 VAL A O 1
ATOM 821 N N . MET A 1 108 ? 2.012 -14.008 -2.834 1 93.94 108 MET A N 1
ATOM 822 C CA . MET A 1 108 ? 1.804 -12.82 -2.012 1 93.94 108 MET A CA 1
ATOM 823 C C . MET A 1 108 ? 0.419 -12.227 -2.25 1 93.94 108 MET A C 1
ATOM 825 O O . MET A 1 108 ? -0.005 -12.078 -3.398 1 93.94 108 MET A O 1
ATOM 829 N N . GLY A 1 109 ? -0.241 -11.945 -1.135 1 94.06 109 GLY A N 1
ATOM 830 C CA . GLY A 1 109 ? -1.497 -11.227 -1.257 1 94.06 109 GLY A CA 1
ATOM 831 C C . GLY A 1 109 ? -1.31 -9.758 -1.602 1 94.06 109 GLY A C 1
ATOM 832 O O . GLY A 1 109 ? -0.465 -9.078 -1.014 1 94.06 109 GLY A O 1
ATOM 833 N N . LEU A 1 110 ? -2.078 -9.312 -2.549 1 93.19 110 LEU A N 1
ATOM 834 C CA . LEU A 1 110 ? -2.029 -7.906 -2.943 1 93.19 110 LEU A CA 1
ATOM 835 C C . LEU A 1 110 ? -3.115 -7.105 -2.234 1 93.19 110 LEU A C 1
ATOM 837 O O . LEU A 1 110 ? -2.91 -5.934 -1.899 1 93.19 110 LEU A O 1
ATOM 841 N N . THR A 1 111 ? -4.242 -7.73 -2.105 1 87.31 111 THR A N 1
ATOM 842 C CA . THR A 1 111 ? -5.375 -7.098 -1.436 1 87.31 111 THR A CA 1
ATOM 843 C C . THR A 1 111 ? -6.215 -8.133 -0.695 1 87.31 111 THR A C 1
ATOM 845 O O . THR A 1 111 ? -6.07 -9.336 -0.929 1 87.31 111 THR A O 1
ATOM 848 N N . TYR A 1 112 ? -6.844 -7.613 0.291 1 84.75 112 TYR A N 1
ATOM 849 C CA . TYR A 1 112 ? -7.848 -8.461 0.936 1 84.75 112 TYR A CA 1
ATOM 850 C C . TYR A 1 112 ? -9.133 -7.68 1.19 1 84.75 112 TYR A C 1
ATOM 852 O O . TYR A 1 112 ? -9.125 -6.445 1.195 1 84.75 112 TYR A O 1
ATOM 860 N N . HIS A 1 113 ? -10.188 -8.445 1.326 1 83 113 HIS A N 1
ATOM 861 C CA . HIS A 1 113 ? -11.516 -7.938 1.654 1 83 113 HIS A CA 1
ATOM 862 C C . HIS A 1 113 ? -12.109 -8.688 2.844 1 83 113 HIS A C 1
ATOM 864 O O . HIS A 1 113 ? -12.305 -9.898 2.785 1 83 113 HIS A O 1
ATOM 870 N N . GLU A 1 114 ? -12.305 -7.785 3.855 1 78.44 114 GLU A N 1
ATOM 871 C CA . GLU A 1 114 ? -12.828 -8.406 5.07 1 78.44 114 GLU A CA 1
ATOM 872 C C . GLU A 1 114 ? -14.336 -8.648 4.961 1 78.44 114 GLU A C 1
ATOM 874 O O . GLU A 1 114 ? -15.078 -7.777 4.496 1 78.44 114 GLU A O 1
ATOM 879 N N . GLY A 1 115 ? -14.641 -9.906 5.266 1 73.81 115 GLY A N 1
ATOM 880 C CA . GLY A 1 115 ? -16.062 -10.195 5.422 1 73.81 115 GLY A CA 1
ATOM 881 C C . GLY A 1 115 ? -16.594 -9.797 6.781 1 73.81 115 GLY A C 1
ATOM 882 O O . GLY A 1 115 ? -15.875 -9.234 7.602 1 73.81 115 GLY A O 1
ATOM 883 N N . SER A 1 116 ? -17.844 -9.828 6.934 1 69.94 116 SER A N 1
ATOM 884 C CA . SER A 1 116 ? -18.547 -9.477 8.172 1 69.94 116 SER A CA 1
ATOM 885 C C . SER A 1 116 ? -18.156 -10.414 9.305 1 69.94 116 SER A C 1
ATOM 887 O O . SER A 1 116 ? -18.328 -10.078 10.484 1 69.94 116 SER A O 1
ATOM 889 N N . GLN A 1 117 ? -17.703 -11.539 8.93 1 64.94 117 GLN A N 1
ATOM 890 C CA . GLN A 1 117 ? -17.344 -12.516 9.953 1 64.94 117 GLN A CA 1
ATOM 891 C C . GLN A 1 117 ? -15.859 -12.391 10.32 1 64.94 117 GLN A C 1
ATOM 893 O O . GLN A 1 117 ? -15.016 -12.203 9.445 1 64.94 117 GLN A O 1
ATOM 898 N N . LEU A 1 118 ? -15.547 -11.836 11.523 1 54.09 118 LEU A N 1
ATOM 899 C CA . LEU A 1 118 ? -14.219 -11.469 11.992 1 54.09 118 LEU A CA 1
ATOM 900 C C . LEU A 1 118 ? -13.234 -12.609 11.797 1 54.09 118 LEU A C 1
ATOM 902 O O . LEU A 1 118 ? -13.406 -13.688 12.367 1 54.09 118 LEU A O 1
ATOM 906 N N . LEU A 1 119 ? -12.789 -13.062 10.703 1 56.34 119 LEU A N 1
ATOM 907 C CA . LEU A 1 119 ? -11.609 -13.922 10.688 1 56.34 119 LEU A CA 1
ATOM 908 C C . LEU A 1 119 ? -10.336 -13.094 10.812 1 56.34 119 LEU A C 1
ATOM 910 O O . LEU A 1 119 ? -10.078 -12.219 9.977 1 56.34 119 LEU A O 1
ATOM 914 N N . ARG A 1 120 ? -9.82 -13.023 12.07 1 54.72 120 ARG A N 1
ATOM 915 C CA . ARG A 1 120 ? -8.617 -12.305 12.469 1 54.72 120 ARG A CA 1
ATOM 916 C C . ARG A 1 120 ? -7.383 -12.891 11.789 1 54.72 120 ARG A C 1
ATOM 918 O O . ARG A 1 120 ? -6.273 -12.383 11.961 1 54.72 120 ARG A O 1
ATOM 925 N N . VAL A 1 121 ? -7.523 -14.141 11.188 1 54.44 121 VAL A N 1
ATOM 926 C CA . VAL A 1 121 ? -6.285 -14.875 10.961 1 54.44 121 VAL A CA 1
ATOM 927 C C . VAL A 1 121 ? -5.836 -14.688 9.508 1 54.44 121 VAL A C 1
ATOM 929 O O . VAL A 1 121 ? -6.387 -15.312 8.602 1 54.44 121 VAL A O 1
ATOM 932 N N . GLY A 1 122 ? -5.605 -13.438 9.148 1 66.88 122 GLY A N 1
ATOM 933 C CA . GLY A 1 122 ? -5.191 -13.453 7.754 1 66.88 122 GLY A CA 1
ATOM 934 C C . GLY A 1 122 ? -3.748 -13.031 7.555 1 66.88 122 GLY A C 1
ATOM 935 O O . GLY A 1 122 ? -3.145 -12.43 8.438 1 66.88 122 GLY A O 1
ATOM 936 N N . THR A 1 123 ? -3.057 -13.812 6.609 1 75.88 123 THR A N 1
ATOM 937 C CA . THR A 1 123 ? -1.72 -13.438 6.16 1 75.88 123 THR A CA 1
ATOM 938 C C . THR A 1 123 ? -1.668 -11.953 5.797 1 75.88 123 THR A C 1
ATOM 940 O O . THR A 1 123 ? -2.494 -11.469 5.02 1 75.88 123 THR A O 1
ATOM 943 N N . PRO A 1 124 ? -0.763 -11.281 6.43 1 80.88 124 PRO A N 1
ATOM 944 C CA . PRO A 1 124 ? -0.634 -9.867 6.074 1 80.88 124 PRO A CA 1
ATOM 945 C C . PRO A 1 124 ? -0.34 -9.656 4.59 1 80.88 124 PRO A C 1
ATOM 947 O O . PRO A 1 124 ? 0.395 -10.438 3.984 1 80.88 124 PRO A O 1
ATOM 950 N N . ILE A 1 125 ? -0.928 -8.633 4.074 1 85.62 125 ILE A N 1
ATOM 951 C CA . ILE A 1 125 ? -0.632 -8.242 2.701 1 85.62 125 ILE A CA 1
ATOM 952 C C . ILE A 1 125 ? 0.864 -7.977 2.551 1 85.62 125 ILE A C 1
ATOM 954 O O . ILE A 1 125 ? 1.482 -7.367 3.426 1 85.62 125 ILE A O 1
ATOM 958 N N . GLY A 1 126 ? 1.395 -8.508 1.52 1 85.75 126 GLY A N 1
ATOM 959 C CA . GLY A 1 126 ? 2.801 -8.289 1.224 1 85.75 126 GLY A CA 1
ATOM 960 C C . GLY A 1 126 ? 3.703 -9.383 1.762 1 85.75 126 GLY A C 1
ATOM 961 O O . GLY A 1 126 ? 4.871 -9.477 1.381 1 85.75 126 GLY A O 1
ATOM 962 N N . GLU A 1 127 ? 3.17 -10.203 2.617 1 87.94 127 GLU A N 1
ATOM 963 C CA . GLU A 1 127 ? 3.945 -11.32 3.143 1 87.94 127 GLU A CA 1
ATOM 964 C C . GLU A 1 127 ? 4.035 -12.453 2.127 1 87.94 127 GLU A C 1
ATOM 966 O O . GLU A 1 127 ? 3.047 -12.789 1.471 1 87.94 127 GLU A O 1
ATOM 971 N N . ARG A 1 128 ? 5.219 -13.062 2.066 1 90.69 128 ARG A N 1
ATOM 972 C CA . ARG A 1 128 ? 5.449 -14.156 1.13 1 90.69 128 ARG A CA 1
ATOM 973 C C . ARG A 1 128 ? 5.188 -15.5 1.792 1 90.69 128 ARG A C 1
ATOM 975 O O . ARG A 1 128 ? 5.566 -15.719 2.945 1 90.69 128 ARG A O 1
ATOM 982 N N . LEU A 1 129 ? 4.492 -16.312 1.123 1 90.44 129 LEU A N 1
ATOM 983 C CA . LEU A 1 129 ? 4.293 -17.719 1.475 1 90.44 129 LEU A CA 1
ATOM 984 C C . LEU A 1 129 ? 4.73 -18.641 0.336 1 90.44 129 LEU A C 1
ATOM 986 O O . LEU A 1 129 ? 4.77 -18.219 -0.823 1 90.44 129 LEU A O 1
ATOM 990 N N . SER A 1 130 ? 5.086 -19.812 0.667 1 93.12 130 SER A N 1
ATOM 991 C CA . SER A 1 130 ? 5.441 -20.75 -0.396 1 93.12 130 SER A CA 1
ATOM 992 C C . SER A 1 130 ? 4.242 -21.047 -1.29 1 93.12 130 SER A C 1
ATOM 994 O O . SER A 1 130 ? 3.17 -21.406 -0.799 1 93.12 130 SER A O 1
ATOM 996 N N . ALA A 1 131 ? 4.445 -20.938 -2.557 1 95.75 131 ALA A N 1
ATOM 997 C CA . ALA A 1 131 ? 3.367 -21.188 -3.508 1 95.75 131 ALA A CA 1
ATOM 998 C C . ALA A 1 131 ? 2.91 -22.641 -3.449 1 95.75 131 ALA A C 1
ATOM 1000 O O . ALA A 1 131 ? 1.729 -22.938 -3.646 1 95.75 131 ALA A O 1
ATOM 1001 N N . SER A 1 132 ? 3.766 -23.516 -3.098 1 94.94 132 SER A N 1
ATOM 1002 C CA . SER A 1 132 ? 3.428 -24.938 -3.068 1 94.94 132 SER A CA 1
ATOM 1003 C C . SER A 1 132 ? 2.584 -25.281 -1.844 1 94.94 132 SER A C 1
ATOM 1005 O O . SER A 1 132 ? 1.932 -26.328 -1.806 1 94.94 132 SER A O 1
ATOM 1007 N N . ALA A 1 133 ? 2.564 -24.359 -0.848 1 92.12 133 ALA A N 1
ATOM 1008 C CA . ALA A 1 133 ? 1.978 -24.719 0.442 1 92.12 133 ALA A CA 1
ATOM 1009 C C . ALA A 1 133 ? 0.652 -23.984 0.657 1 92.12 133 ALA A C 1
ATOM 1011 O O . ALA A 1 133 ? 0.095 -24.016 1.757 1 92.12 133 ALA A O 1
ATOM 1012 N N . THR A 1 134 ? 0.188 -23.344 -0.312 1 92.69 134 THR A N 1
ATOM 1013 C CA . THR A 1 134 ? -1.059 -22.594 -0.193 1 92.69 134 THR A CA 1
ATOM 1014 C C . THR A 1 134 ? -1.987 -22.906 -1.364 1 92.69 134 THR A C 1
ATOM 1016 O O . THR A 1 134 ? -1.525 -23.203 -2.469 1 92.69 134 THR A O 1
ATOM 1019 N N . ALA A 1 135 ? -3.322 -22.781 -1.077 1 95.12 135 ALA A N 1
ATOM 1020 C CA . ALA A 1 135 ? -4.281 -22.953 -2.166 1 95.12 135 ALA A CA 1
ATOM 1021 C C . ALA A 1 135 ? -4.059 -21.922 -3.266 1 95.12 135 ALA A C 1
ATOM 1023 O O . ALA A 1 135 ? -4.062 -22.25 -4.453 1 95.12 135 ALA A O 1
ATOM 1024 N N . THR A 1 136 ? -3.844 -20.719 -2.883 1 95.81 136 THR A N 1
ATOM 1025 C CA . THR A 1 136 ? -3.6 -19.625 -3.822 1 95.81 136 THR A CA 1
ATOM 1026 C C . THR A 1 136 ? -2.354 -19.906 -4.66 1 95.81 136 THR A C 1
ATOM 1028 O O . THR A 1 136 ? -2.359 -19.703 -5.875 1 95.81 136 THR A O 1
ATOM 1031 N N . GLY A 1 137 ? -1.295 -20.312 -4.012 1 96.62 137 GLY A N 1
ATOM 1032 C CA . GLY A 1 137 ? -0.055 -20.625 -4.707 1 96.62 137 GLY A CA 1
ATOM 1033 C C . GLY A 1 137 ? -0.194 -21.766 -5.691 1 96.62 137 GLY A C 1
ATOM 1034 O O . GLY A 1 137 ? 0.271 -21.672 -6.828 1 96.62 137 GLY A O 1
ATOM 1035 N N . ARG A 1 138 ? -0.857 -22.781 -5.266 1 97.25 138 ARG A N 1
ATOM 1036 C CA . ARG A 1 138 ? -1.028 -23.938 -6.129 1 97.25 138 ARG A CA 1
ATOM 1037 C C . ARG A 1 138 ? -1.941 -23.625 -7.305 1 97.25 138 ARG A C 1
ATOM 1039 O O . ARG A 1 138 ? -1.732 -24.125 -8.414 1 97.25 138 ARG A O 1
ATOM 1046 N N . ALA A 1 139 ? -2.992 -22.781 -7.082 1 98.06 139 ALA A N 1
ATOM 1047 C CA . ALA A 1 139 ? -3.838 -22.344 -8.188 1 98.06 139 ALA A CA 1
ATOM 1048 C C . ALA A 1 139 ? -3.014 -21.641 -9.266 1 98.06 139 ALA A C 1
ATOM 1050 O O . ALA A 1 139 ? -3.234 -21.859 -10.461 1 98.06 139 ALA A O 1
ATOM 1051 N N . LEU A 1 140 ? -2.055 -20.875 -8.836 1 98.31 140 LEU A N 1
ATOM 1052 C CA . LEU A 1 140 ? -1.211 -20.141 -9.773 1 98.31 140 LEU A CA 1
ATOM 1053 C C . LEU A 1 140 ? -0.169 -21.047 -10.406 1 98.31 140 LEU A C 1
ATOM 1055 O O . LEU A 1 140 ? 0.121 -20.938 -11.602 1 98.31 140 LEU A O 1
ATOM 1059 N N . LEU A 1 141 ? 0.35 -21.969 -9.617 1 98.06 141 LEU A N 1
ATOM 1060 C CA . LEU A 1 141 ? 1.341 -22.906 -10.125 1 98.06 141 LEU A CA 1
ATOM 1061 C C . LEU A 1 141 ? 0.73 -23.828 -11.18 1 98.06 141 LEU A C 1
ATOM 1063 O O . LEU A 1 141 ? 1.417 -24.25 -12.117 1 98.06 141 LEU A O 1
ATOM 1067 N N . ALA A 1 142 ? -0.543 -24.109 -11.031 1 97.94 142 ALA A N 1
ATOM 1068 C CA . ALA A 1 142 ? -1.226 -25.016 -11.945 1 97.94 142 ALA A CA 1
ATOM 1069 C C . ALA A 1 142 ? -1.239 -24.453 -13.367 1 97.94 142 ALA A C 1
ATOM 1071 O O . ALA A 1 142 ? -1.499 -25.188 -14.328 1 97.94 142 ALA A O 1
ATOM 1072 N N . ARG A 1 143 ? -0.956 -23.203 -13.508 1 96.56 143 ARG A N 1
ATOM 1073 C CA . ARG A 1 143 ? -0.946 -22.578 -14.82 1 96.56 143 ARG A CA 1
ATOM 1074 C C . ARG A 1 143 ? 0.396 -22.781 -15.516 1 96.56 143 ARG A C 1
ATOM 1076 O O . ARG A 1 143 ? 0.556 -22.422 -16.688 1 96.56 143 ARG A O 1
ATOM 1083 N N . LEU A 1 144 ? 1.36 -23.359 -14.82 1 96.5 144 LEU A N 1
ATOM 1084 C CA . LEU A 1 144 ? 2.678 -23.672 -15.367 1 96.5 144 LEU A CA 1
ATOM 1085 C C . LEU A 1 144 ? 2.764 -25.141 -15.781 1 96.5 144 LEU A C 1
ATOM 1087 O O . LEU A 1 144 ? 2.033 -25.984 -15.258 1 96.5 144 LEU A O 1
ATOM 1091 N N . GLY A 1 145 ? 3.666 -25.375 -16.703 1 96.44 145 GLY A N 1
ATOM 1092 C CA . GLY A 1 145 ? 3.99 -26.766 -16.984 1 96.44 145 GLY A CA 1
ATOM 1093 C C . GLY A 1 145 ? 4.766 -27.438 -15.859 1 96.44 145 GLY A C 1
ATOM 1094 O O . GLY A 1 145 ? 5.387 -26.766 -15.039 1 96.44 145 GLY A O 1
ATOM 1095 N N . ASP A 1 146 ? 4.777 -28.734 -15.859 1 97.12 146 ASP A N 1
ATOM 1096 C CA . ASP A 1 146 ? 5.41 -29.5 -14.789 1 97.12 146 ASP A CA 1
ATOM 1097 C C . ASP A 1 146 ? 6.906 -29.203 -14.711 1 97.12 146 ASP A C 1
ATOM 1099 O O . ASP A 1 146 ? 7.477 -29.141 -13.625 1 97.12 146 ASP A O 1
ATOM 1103 N N . ASP A 1 147 ? 7.551 -29 -15.797 1 97.06 147 ASP A N 1
ATOM 1104 C CA . ASP A 1 147 ? 8.984 -28.734 -15.82 1 97.06 147 ASP A CA 1
ATOM 1105 C C . ASP A 1 147 ? 9.297 -27.391 -15.164 1 97.06 147 ASP A C 1
ATOM 1107 O O . ASP A 1 147 ? 10.281 -27.266 -14.43 1 97.06 147 ASP A O 1
ATOM 1111 N N . ALA A 1 148 ? 8.469 -26.438 -15.469 1 96.94 148 ALA A N 1
ATOM 1112 C CA . ALA A 1 148 ? 8.648 -25.125 -14.844 1 96.94 148 ALA A CA 1
ATOM 1113 C C . ALA A 1 148 ? 8.469 -25.219 -13.328 1 96.94 148 ALA A C 1
ATOM 1115 O O . ALA A 1 148 ? 9.203 -24.578 -12.578 1 96.94 148 ALA A O 1
ATOM 1116 N N . VAL A 1 149 ? 7.5 -26.016 -12.891 1 97.44 149 VAL A N 1
ATOM 1117 C CA . VAL A 1 149 ? 7.246 -26.188 -11.469 1 97.44 149 VAL A CA 1
ATOM 1118 C C . VAL A 1 149 ? 8.445 -26.875 -10.805 1 97.44 149 VAL A C 1
ATOM 1120 O O . VAL A 1 149 ? 8.898 -26.438 -9.742 1 97.44 149 VAL A O 1
ATOM 1123 N N . ARG A 1 150 ? 8.992 -27.875 -11.43 1 96.31 150 ARG A N 1
ATOM 1124 C CA . ARG A 1 150 ? 10.156 -28.594 -10.898 1 96.31 150 ARG A CA 1
ATOM 1125 C C . ARG A 1 150 ? 11.352 -27.641 -10.75 1 96.31 150 ARG A C 1
ATOM 1127 O O . ARG A 1 150 ? 12.109 -27.75 -9.781 1 96.31 150 ARG A O 1
ATOM 1134 N N . ALA A 1 151 ? 11.484 -26.75 -11.68 1 95.94 151 ALA A N 1
ATOM 1135 C CA . ALA A 1 151 ? 12.594 -25.797 -11.656 1 95.94 151 ALA A CA 1
ATOM 1136 C C . ALA A 1 151 ? 12.453 -24.812 -10.508 1 95.94 151 ALA A C 1
ATOM 1138 O O . ALA A 1 151 ? 13.453 -24.375 -9.938 1 95.94 151 ALA A O 1
ATOM 1139 N N . LEU A 1 152 ? 11.242 -24.5 -10.164 1 95.44 152 LEU A N 1
ATOM 1140 C CA . LEU A 1 152 ? 10.977 -23.516 -9.109 1 95.44 152 LEU A CA 1
ATOM 1141 C C . LEU A 1 152 ? 11.203 -24.141 -7.734 1 95.44 152 LEU A C 1
ATOM 1143 O O . LEU A 1 152 ? 11.516 -23.422 -6.777 1 95.44 152 LEU A O 1
ATOM 1147 N N . PHE A 1 153 ? 10.977 -25.438 -7.645 1 94.62 153 PHE A N 1
ATOM 1148 C CA . PHE A 1 153 ? 11.039 -26.094 -6.348 1 94.62 153 PHE A CA 1
ATOM 1149 C C . PHE A 1 153 ? 12.016 -27.266 -6.379 1 94.62 153 PHE A C 1
ATOM 1151 O O . PHE A 1 153 ? 11.609 -28.422 -6.461 1 94.62 153 PHE A O 1
ATOM 1158 N N . PRO A 1 154 ? 13.203 -26.891 -6.188 1 87.62 154 PRO A N 1
ATOM 1159 C CA . PRO A 1 154 ? 14.156 -28 -6.113 1 87.62 154 PRO A CA 1
ATOM 1160 C C . PRO A 1 154 ? 13.906 -28.922 -4.926 1 87.62 154 PRO A C 1
ATOM 1162 O O . PRO A 1 154 ? 13.469 -28.469 -3.865 1 87.62 154 PRO A O 1
ATOM 1165 N N . GLU A 1 155 ? 14.117 -30.172 -5.137 1 85.62 155 GLU A N 1
ATOM 1166 C CA . GLU A 1 155 ? 13.883 -31.172 -4.102 1 85.62 155 GLU A CA 1
ATOM 1167 C C . GLU A 1 155 ? 14.992 -31.156 -3.057 1 85.62 155 GLU A C 1
ATOM 1169 O O . GLU A 1 155 ? 16.141 -30.844 -3.371 1 85.62 155 GLU A O 1
ATOM 1174 N N . PRO A 1 156 ? 14.555 -31.562 -1.792 1 85.69 156 PRO A N 1
ATOM 1175 C CA . PRO A 1 156 ? 13.242 -31.938 -1.275 1 85.69 156 PRO A CA 1
ATOM 1176 C C . PRO A 1 156 ? 12.359 -30.734 -0.958 1 85.69 156 PRO A C 1
ATOM 1178 O O . PRO A 1 156 ? 12.875 -29.656 -0.637 1 85.69 156 PRO A O 1
ATOM 1181 N N . LEU A 1 157 ? 11.062 -30.938 -1.093 1 88.81 157 LEU A N 1
ATOM 1182 C CA . LEU A 1 157 ? 10.125 -29.906 -0.648 1 88.81 157 LEU A CA 1
ATOM 1183 C C . LEU A 1 157 ? 10.156 -29.766 0.87 1 88.81 157 LEU A C 1
ATOM 1185 O O . LEU A 1 157 ? 10.539 -30.703 1.576 1 88.81 157 LEU A O 1
ATOM 1189 N N . GLN A 1 158 ? 9.938 -28.625 1.411 1 83.94 158 GLN A N 1
ATOM 1190 C CA . GLN A 1 158 ? 9.828 -28.375 2.844 1 83.94 158 GLN A CA 1
ATOM 1191 C C . GLN A 1 158 ? 8.422 -27.922 3.217 1 83.94 158 GLN A C 1
ATOM 1193 O O . GLN A 1 158 ? 8.172 -26.719 3.387 1 83.94 158 GLN A O 1
ATOM 1198 N N . PRO A 1 159 ? 7.582 -28.953 3.451 1 82.56 159 PRO A N 1
ATOM 1199 C CA . PRO A 1 159 ? 6.199 -28.578 3.76 1 82.56 159 PRO A CA 1
ATOM 1200 C C . PRO A 1 159 ? 6.059 -27.891 5.117 1 82.56 159 PRO A C 1
ATOM 1202 O O . PRO A 1 159 ? 6.562 -28.406 6.125 1 82.56 159 PRO A O 1
ATOM 1205 N N . PRO A 1 160 ? 5.352 -26.75 5.117 1 80.06 160 PRO A N 1
ATOM 1206 C CA . PRO A 1 160 ? 5.168 -26.047 6.391 1 80.06 160 PRO A CA 1
ATOM 1207 C C . PRO A 1 160 ? 4.117 -26.719 7.281 1 80.06 160 PRO A C 1
ATOM 1209 O O . PRO A 1 160 ? 4.016 -26.391 8.469 1 80.06 160 PRO A O 1
ATOM 1212 N N . SER A 1 161 ? 3.34 -27.562 6.766 1 80.62 161 SER A N 1
ATOM 1213 C CA . SER A 1 161 ? 2.303 -28.266 7.5 1 80.62 161 SER A CA 1
ATOM 1214 C C . SER A 1 161 ? 2.131 -29.688 6.984 1 80.62 161 SER A C 1
ATOM 1216 O O . SER A 1 161 ? 2.541 -30 5.863 1 80.62 161 SER A O 1
ATOM 1218 N N . PRO A 1 162 ? 1.474 -30.531 7.82 1 82.25 162 PRO A N 1
ATOM 1219 C CA . PRO A 1 162 ? 1.272 -31.906 7.402 1 82.25 162 PRO A CA 1
ATOM 1220 C C . PRO A 1 162 ? 0.344 -32.031 6.199 1 82.25 162 PRO A C 1
ATOM 1222 O O . PRO A 1 162 ? 0.36 -33.062 5.504 1 82.25 162 PRO A O 1
ATOM 1225 N N . ASN A 1 163 ? -0.375 -31 5.957 1 85.75 163 ASN A N 1
ATOM 1226 C CA . ASN A 1 163 ? -1.36 -31.078 4.883 1 85.75 163 ASN A CA 1
ATOM 1227 C C . ASN A 1 163 ? -0.814 -30.516 3.578 1 85.75 163 ASN A C 1
ATOM 1229 O O . ASN A 1 163 ? -1.472 -30.594 2.539 1 85.75 163 ASN A O 1
ATOM 1233 N N . SER A 1 164 ? 0.388 -30 3.615 1 88.25 164 SER A N 1
ATOM 1234 C CA . SER A 1 164 ? 1.036 -29.5 2.404 1 88.25 164 SER A CA 1
ATOM 1235 C C . SER A 1 164 ? 1.655 -30.641 1.602 1 88.25 164 SER A C 1
ATOM 1237 O O . SER A 1 164 ? 1.98 -31.703 2.156 1 88.25 164 SER A O 1
ATOM 1239 N N . PRO A 1 165 ? 1.74 -30.391 0.295 1 92.44 165 PRO A N 1
ATOM 1240 C CA . PRO A 1 165 ? 2.416 -31.438 -0.481 1 92.44 165 PRO A CA 1
ATOM 1241 C C . PRO A 1 165 ? 3.785 -31.797 0.09 1 92.44 165 PRO A C 1
ATOM 1243 O O . PRO A 1 165 ? 4.602 -30.922 0.364 1 92.44 165 PRO A O 1
ATOM 1246 N N . ARG A 1 166 ? 4.105 -33.062 0.153 1 91.12 166 ARG A N 1
ATOM 1247 C CA . ARG A 1 166 ? 5.301 -33.562 0.832 1 91.12 166 ARG A CA 1
ATOM 1248 C C . ARG A 1 166 ? 6.457 -33.719 -0.145 1 91.12 166 ARG A C 1
ATOM 1250 O O . ARG A 1 166 ? 7.625 -33.719 0.258 1 91.12 166 ARG A O 1
ATOM 1257 N N . ASP A 1 167 ? 6.055 -34 -1.353 1 93.75 167 ASP A N 1
ATOM 1258 C CA . ASP A 1 167 ? 7.07 -34.188 -2.387 1 93.75 167 ASP A CA 1
ATOM 1259 C C . ASP A 1 167 ? 6.559 -33.688 -3.744 1 93.75 167 ASP A C 1
ATOM 1261 O O . ASP A 1 167 ? 5.418 -33.25 -3.857 1 93.75 167 ASP A O 1
ATOM 1265 N N . MET A 1 168 ? 7.453 -33.781 -4.652 1 95.69 168 MET A N 1
ATOM 1266 C CA . MET A 1 168 ? 7.156 -33.25 -5.98 1 95.69 168 MET A CA 1
ATOM 1267 C C . MET A 1 168 ? 6.02 -34 -6.637 1 95.69 168 MET A C 1
ATOM 1269 O O . MET A 1 168 ? 5.176 -33.438 -7.316 1 95.69 168 MET A O 1
ATOM 1273 N N . GLU A 1 169 ? 6 -35.281 -6.488 1 95.69 169 GLU A N 1
ATOM 1274 C CA . GLU A 1 169 ? 4.949 -36.094 -7.074 1 95.69 169 GLU A CA 1
ATOM 1275 C C . GLU A 1 169 ? 3.574 -35.688 -6.547 1 95.69 169 GLU A C 1
ATOM 1277 O O . GLU A 1 169 ? 2.625 -35.562 -7.32 1 95.69 169 GLU A O 1
ATOM 1282 N N . GLU A 1 170 ? 3.492 -35.5 -5.273 1 95.88 170 GLU A N 1
ATOM 1283 C CA . GLU A 1 170 ? 2.238 -35.062 -4.672 1 95.88 170 GLU A CA 1
ATOM 1284 C C . GLU A 1 170 ? 1.85 -33.688 -5.152 1 95.88 170 GLU A C 1
ATOM 1286 O O . GLU A 1 170 ? 0.678 -33.406 -5.434 1 95.88 170 GLU A O 1
ATOM 1291 N N . LEU A 1 171 ? 2.809 -32.781 -5.195 1 96.88 171 LEU A N 1
ATOM 1292 C CA . LEU A 1 171 ? 2.545 -31.422 -5.672 1 96.88 171 LEU A CA 1
ATOM 1293 C C . LEU A 1 171 ? 2.006 -31.453 -7.098 1 96.88 171 LEU A C 1
ATOM 1295 O O . LEU A 1 171 ? 0.965 -30.844 -7.379 1 96.88 171 LEU A O 1
ATOM 1299 N N . LEU A 1 172 ? 2.65 -32.219 -7.961 1 97.5 172 LEU A N 1
ATOM 1300 C CA . LEU A 1 172 ? 2.238 -32.25 -9.359 1 97.5 172 LEU A CA 1
ATOM 1301 C C . LEU A 1 172 ? 0.863 -32.906 -9.492 1 97.5 172 LEU A C 1
ATOM 1303 O O . LEU A 1 172 ? 0.079 -32.531 -10.367 1 97.5 172 LEU A O 1
ATOM 1307 N N . GLY A 1 173 ? 0.618 -33.906 -8.688 1 97.5 173 GLY A N 1
ATOM 1308 C CA . GLY A 1 173 ? -0.705 -34.5 -8.68 1 97.5 173 GLY A CA 1
ATOM 1309 C C . GLY A 1 173 ? -1.806 -33.531 -8.328 1 97.5 173 GLY A C 1
ATOM 1310 O O . GLY A 1 173 ? -2.857 -33.5 -8.969 1 97.5 173 GLY A O 1
ATOM 1311 N N . ARG A 1 174 ? -1.577 -32.719 -7.379 1 96.38 174 ARG A N 1
ATOM 1312 C CA . ARG A 1 174 ? -2.537 -31.688 -6.984 1 96.38 174 ARG A CA 1
ATOM 1313 C C . ARG A 1 174 ? -2.721 -30.656 -8.094 1 96.38 174 ARG A C 1
ATOM 1315 O O . ARG A 1 174 ? -3.844 -30.219 -8.367 1 96.38 174 ARG A O 1
ATOM 1322 N N . LEU A 1 175 ? -1.647 -30.297 -8.695 1 98 175 LEU A N 1
ATOM 1323 C CA . LEU A 1 175 ? -1.722 -29.312 -9.766 1 98 175 LEU A CA 1
ATOM 1324 C C . LEU A 1 175 ? -2.521 -29.859 -10.945 1 98 175 LEU A C 1
ATOM 1326 O O . LEU A 1 175 ? -3.279 -29.125 -11.578 1 98 175 LEU A O 1
ATOM 1330 N N . ALA A 1 176 ? -2.346 -31.141 -11.25 1 97.56 176 ALA A N 1
ATOM 1331 C CA . ALA A 1 176 ? -3.113 -31.766 -12.32 1 97.56 176 ALA A CA 1
ATOM 1332 C C . ALA A 1 176 ? -4.609 -31.703 -12.031 1 97.56 176 ALA A C 1
ATOM 1334 O O . ALA A 1 176 ? -5.41 -31.438 -12.93 1 97.56 176 ALA A O 1
ATOM 1335 N N . ARG A 1 177 ? -4.965 -31.938 -10.766 1 96.94 177 ARG A N 1
ATOM 1336 C CA . ARG A 1 177 ? -6.363 -31.859 -10.367 1 96.94 177 ARG A CA 1
ATOM 1337 C C . ARG A 1 177 ? -6.902 -30.453 -10.516 1 96.94 177 ARG A C 1
ATOM 1339 O O . ARG A 1 177 ? -8.047 -30.25 -10.938 1 96.94 177 ARG A O 1
ATOM 1346 N N . ILE A 1 178 ? -6.105 -29.5 -10.195 1 97.38 178 ILE A N 1
ATOM 1347 C CA . ILE A 1 178 ? -6.504 -28.094 -10.32 1 97.38 178 ILE A CA 1
ATOM 1348 C C . ILE A 1 178 ? -6.73 -27.75 -11.797 1 97.38 178 ILE A C 1
ATOM 1350 O O . ILE A 1 178 ? -7.691 -27.062 -12.133 1 97.38 178 ILE A O 1
ATOM 1354 N N . ARG A 1 179 ? -5.863 -28.219 -12.656 1 96.25 179 ARG A N 1
ATOM 1355 C CA . ARG A 1 179 ? -5.992 -27.969 -14.086 1 96.25 179 ARG A CA 1
ATOM 1356 C C . ARG A 1 179 ? -7.301 -28.547 -14.625 1 96.25 179 ARG A C 1
ATOM 1358 O O . ARG A 1 179 ? -7.906 -27.969 -15.531 1 96.25 179 ARG A O 1
ATOM 1365 N N . GLU A 1 180 ? -7.688 -29.641 -14.039 1 94.94 180 GLU A N 1
ATOM 1366 C CA . GLU A 1 180 ? -8.898 -30.312 -14.492 1 94.94 180 GLU A CA 1
ATOM 1367 C C . GLU A 1 180 ? -10.156 -29.609 -13.992 1 94.94 180 GLU A C 1
ATOM 1369 O O . GLU A 1 180 ? -11.086 -29.359 -14.758 1 94.94 180 GLU A O 1
ATOM 1374 N N . ARG A 1 181 ? -10.148 -29.219 -12.711 1 94.69 181 ARG A N 1
ATOM 1375 C CA . ARG A 1 181 ? -11.391 -28.75 -12.109 1 94.69 181 ARG A CA 1
ATOM 1376 C C . ARG A 1 181 ? -11.43 -27.219 -12.039 1 94.69 181 ARG A C 1
ATOM 1378 O O . ARG A 1 181 ? -12.484 -26.625 -11.82 1 94.69 181 ARG A O 1
ATOM 1385 N N . GLY A 1 182 ? -10.211 -26.562 -12.039 1 96 182 GLY A N 1
ATOM 1386 C CA . GLY A 1 182 ? -10.141 -25.125 -12.125 1 96 182 GLY A CA 1
ATOM 1387 C C . GLY A 1 182 ? -9.984 -24.438 -10.773 1 96 182 GLY A C 1
ATOM 1388 O O . GLY A 1 182 ? -10 -23.219 -10.68 1 96 182 GLY A O 1
ATOM 1389 N N . PHE A 1 183 ? -9.883 -25.297 -9.672 1 97.44 183 PHE A N 1
ATOM 1390 C CA . PHE A 1 183 ? -9.797 -24.672 -8.352 1 97.44 183 PHE A CA 1
ATOM 1391 C C . PHE A 1 183 ? -9.023 -25.562 -7.387 1 97.44 183 PHE A C 1
ATOM 1393 O O . PHE A 1 183 ? -8.727 -26.719 -7.695 1 97.44 183 PHE A O 1
ATOM 1400 N N . GLU A 1 184 ? -8.641 -24.953 -6.289 1 97 184 GLU A N 1
ATOM 1401 C CA . GLU A 1 184 ? -7.996 -25.641 -5.18 1 97 184 GLU A CA 1
ATOM 1402 C C . GLU A 1 184 ? -8.734 -25.391 -3.869 1 97 184 GLU A C 1
ATOM 1404 O O . GLU A 1 184 ? -9.203 -24.281 -3.617 1 97 184 GLU A O 1
ATOM 1409 N N . ILE A 1 185 ? -8.836 -26.438 -3.072 1 94.44 185 ILE A N 1
ATOM 1410 C CA . ILE A 1 185 ? -9.305 -26.328 -1.696 1 94.44 185 ILE A CA 1
ATOM 1411 C C . ILE A 1 185 ? -8.195 -26.75 -0.738 1 94.44 185 ILE A C 1
ATOM 1413 O O . ILE A 1 185 ? -7.648 -27.859 -0.855 1 94.44 185 ILE A O 1
ATOM 1417 N N . ALA A 1 186 ? -7.816 -25.922 0.131 1 91.56 186 ALA A N 1
ATOM 1418 C CA . ALA A 1 186 ? -6.863 -26.25 1.189 1 91.56 186 ALA A CA 1
ATOM 1419 C C . ALA A 1 186 ? -7.551 -26.297 2.551 1 91.56 186 ALA A C 1
ATOM 1421 O O . ALA A 1 186 ? -8.25 -25.344 2.936 1 91.56 186 ALA A O 1
ATOM 1422 N N . ARG A 1 187 ? -7.328 -27.312 3.221 1 86.88 187 ARG A N 1
ATOM 1423 C CA . ARG A 1 187 ? -7.945 -27.516 4.527 1 86.88 187 ARG A CA 1
ATOM 1424 C C . ARG A 1 187 ? -6.895 -27.5 5.637 1 86.88 187 ARG A C 1
ATOM 1426 O O . ARG A 1 187 ? -6.031 -28.391 5.68 1 86.88 187 ARG A O 1
ATOM 1433 N N . HIS A 1 188 ? -6.977 -26.562 6.441 1 79 188 HIS A N 1
ATOM 1434 C CA . HIS A 1 188 ? -6.121 -26.484 7.617 1 79 188 HIS A CA 1
ATOM 1435 C C . HIS A 1 188 ? -4.648 -26.422 7.223 1 79 188 HIS A C 1
ATOM 1437 O O . HIS A 1 188 ? -3.807 -27.078 7.848 1 79 188 HIS A O 1
ATOM 1443 N N . GLU A 1 189 ? -4.289 -25.891 6.203 1 76.12 189 GLU A N 1
ATOM 1444 C CA . GLU A 1 189 ? -2.92 -25.938 5.699 1 76.12 189 GLU A CA 1
ATOM 1445 C C . GLU A 1 189 ? -2.135 -24.703 6.156 1 76.12 189 GLU A C 1
ATOM 1447 O O . GLU A 1 189 ? -1.367 -24.766 7.117 1 76.12 189 GLU A O 1
ATOM 1452 N N . ALA A 1 190 ? -2.494 -23.609 5.707 1 66.94 190 ALA A N 1
ATOM 1453 C CA . ALA A 1 190 ? -1.742 -22.422 6.094 1 66.94 190 ALA A CA 1
ATOM 1454 C C . ALA A 1 190 ? -2.027 -22.031 7.539 1 66.94 190 ALA A C 1
ATOM 1456 O O . ALA A 1 190 ? -1.112 -21.688 8.289 1 66.94 190 ALA A O 1
ATOM 1457 N N . ASN A 1 191 ? -3.248 -22.109 7.922 1 73.75 191 ASN A N 1
ATOM 1458 C CA . ASN A 1 191 ? -3.686 -21.828 9.281 1 73.75 191 ASN A CA 1
ATOM 1459 C C . ASN A 1 191 ? -4.613 -22.906 9.812 1 73.75 191 ASN A C 1
ATOM 1461 O O . ASN A 1 191 ? -5.625 -23.234 9.188 1 73.75 191 ASN A O 1
ATOM 1465 N N . PRO A 1 192 ? -4.219 -23.453 10.953 1 78.69 192 PRO A N 1
ATOM 1466 C CA . PRO A 1 192 ? -5.125 -24.453 11.523 1 78.69 192 PRO A CA 1
ATOM 1467 C C . PRO A 1 192 ? -6.5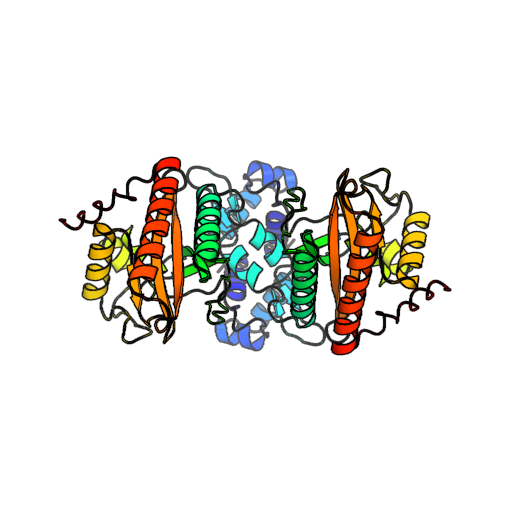35 -23.906 11.75 1 78.69 192 PRO A C 1
ATOM 1469 O O . PRO A 1 192 ? -6.699 -22.797 12.234 1 78.69 192 PRO A O 1
ATOM 1472 N N . GLY A 1 193 ? -7.484 -24.656 11.25 1 84 193 GLY A N 1
ATOM 1473 C CA . GLY A 1 193 ? -8.875 -24.281 11.469 1 84 193 GLY A CA 1
ATOM 1474 C C . GLY A 1 193 ? -9.438 -23.406 10.359 1 84 193 GLY A C 1
ATOM 1475 O O . GLY A 1 193 ? -10.617 -23.062 10.375 1 84 193 GLY A O 1
ATOM 1476 N N . ILE A 1 194 ? -8.555 -23.109 9.422 1 87.75 194 ILE A N 1
ATOM 1477 C CA . ILE A 1 194 ? -8.977 -22.25 8.328 1 87.75 194 ILE A CA 1
ATOM 1478 C C . ILE A 1 194 ? -8.844 -23 7 1 87.75 194 ILE A C 1
ATOM 1480 O O . ILE A 1 194 ? -7.816 -23.625 6.738 1 87.75 194 ILE A O 1
ATOM 1484 N N . ASP A 1 195 ? -9.891 -22.969 6.246 1 91.88 195 ASP A N 1
ATOM 1485 C CA . ASP A 1 195 ? -9.875 -23.5 4.891 1 91.88 195 ASP A CA 1
ATOM 1486 C C . ASP A 1 195 ? -9.836 -22.375 3.855 1 91.88 195 ASP A C 1
ATOM 1488 O O . ASP A 1 195 ? -10.125 -21.219 4.176 1 91.88 195 ASP A O 1
ATOM 1492 N N . SER A 1 196 ? -9.398 -22.766 2.662 1 93.88 196 SER A N 1
ATOM 1493 C CA . SER A 1 196 ? -9.336 -21.781 1.587 1 93.88 196 SER A CA 1
ATOM 1494 C C . SER A 1 196 ? -9.781 -22.375 0.259 1 93.88 196 SER A C 1
ATOM 1496 O O . SER A 1 196 ? -9.547 -23.562 -0.003 1 93.88 196 SER A O 1
ATOM 1498 N N . LEU A 1 197 ? -10.438 -21.578 -0.506 1 96.19 197 LEU A N 1
ATOM 1499 C CA . LEU A 1 197 ? -10.781 -21.828 -1.902 1 96.19 197 LEU A CA 1
ATOM 1500 C C . LEU A 1 197 ? -10.031 -20.875 -2.824 1 96.19 197 LEU A C 1
ATOM 1502 O O . LEU A 1 197 ? -10.023 -19.656 -2.602 1 96.19 197 LEU A O 1
ATOM 1506 N N . ALA A 1 198 ? -9.43 -21.453 -3.826 1 97.88 198 ALA A N 1
ATOM 1507 C CA . ALA A 1 198 ? -8.664 -20.547 -4.691 1 97.88 198 ALA A CA 1
ATOM 1508 C C . ALA A 1 198 ? -8.766 -20.984 -6.152 1 97.88 198 ALA A C 1
ATOM 1510 O O . ALA A 1 198 ? -8.859 -22.172 -6.445 1 97.88 198 ALA A O 1
ATOM 1511 N N . THR A 1 199 ? -8.797 -20.062 -7.02 1 98.19 199 THR A N 1
ATOM 1512 C CA . THR A 1 199 ? -8.641 -20.234 -8.461 1 98.19 199 THR A CA 1
ATOM 1513 C C . THR A 1 199 ? -7.719 -19.156 -9.031 1 98.19 199 THR A C 1
ATOM 1515 O O . THR A 1 199 ? -7.262 -18.266 -8.305 1 98.19 199 THR A O 1
ATOM 1518 N N . ALA A 1 200 ? -7.324 -19.297 -10.289 1 98.25 200 ALA A N 1
ATOM 1519 C CA . ALA A 1 200 ? -6.418 -18.344 -10.898 1 98.25 200 ALA A CA 1
ATOM 1520 C C . ALA A 1 200 ? -6.914 -17.922 -12.281 1 98.25 200 ALA A C 1
ATOM 1522 O O . ALA A 1 200 ? -7.578 -18.688 -12.969 1 98.25 200 ALA A O 1
ATOM 1523 N N . VAL A 1 201 ? -6.66 -16.703 -12.609 1 97.25 201 VAL A N 1
ATOM 1524 C CA . VAL A 1 201 ? -7.008 -16.156 -13.914 1 97.25 201 VAL A CA 1
ATOM 1525 C C . VAL A 1 201 ? -5.84 -15.328 -14.453 1 97.25 201 VAL A C 1
ATOM 1527 O O . VAL A 1 201 ? -5.02 -14.82 -13.688 1 97.25 201 VAL A O 1
ATOM 1530 N N . GLY A 1 202 ? -5.758 -15.273 -15.758 1 95.69 202 GLY A N 1
ATOM 1531 C CA . GLY A 1 202 ? -4.656 -14.562 -16.391 1 95.69 202 GLY A CA 1
ATOM 1532 C C . GLY A 1 202 ? -5.105 -13.625 -17.5 1 95.69 202 GLY A C 1
ATOM 1533 O O . GLY A 1 202 ? -6.242 -13.711 -17.953 1 95.69 202 GLY A O 1
ATOM 1534 N N . ASP A 1 203 ? -4.285 -12.703 -17.734 1 94.06 203 ASP A N 1
ATOM 1535 C CA . ASP A 1 203 ? -4.391 -11.82 -18.891 1 94.06 203 ASP A CA 1
ATOM 1536 C C . ASP A 1 203 ? -3.277 -12.094 -19.906 1 94.06 203 ASP A C 1
ATOM 1538 O O . ASP A 1 203 ? -2.137 -11.672 -19.703 1 94.06 203 ASP A O 1
ATOM 1542 N N . PRO A 1 204 ? -3.641 -12.766 -20.984 1 90.5 204 PRO A N 1
ATOM 1543 C CA . PRO A 1 204 ? -2.609 -13.125 -21.953 1 90.5 204 PRO A CA 1
ATOM 1544 C C . PRO A 1 204 ? -1.905 -11.914 -22.562 1 90.5 204 PRO A C 1
ATOM 1546 O O . PRO A 1 204 ? -0.737 -12 -22.938 1 90.5 204 PRO A O 1
ATOM 1549 N N . ALA A 1 205 ? -2.584 -10.836 -22.656 1 85.88 205 ALA A N 1
ATOM 1550 C CA . ALA A 1 205 ? -2.01 -9.633 -23.25 1 85.88 205 ALA A CA 1
ATOM 1551 C C . ALA A 1 205 ? -0.848 -9.102 -22.422 1 85.88 205 ALA A C 1
ATOM 1553 O O . ALA A 1 205 ? 0.185 -8.703 -22.953 1 85.88 205 ALA A O 1
ATOM 1554 N N . SER A 1 206 ? -0.947 -9.164 -21.094 1 87.75 206 SER A N 1
ATOM 1555 C CA . SER A 1 206 ? 0.079 -8.625 -20.219 1 87.75 206 SER A CA 1
ATOM 1556 C C . SER A 1 206 ? 0.951 -9.727 -19.641 1 87.75 206 SER A C 1
ATOM 1558 O O . SER A 1 206 ? 2.025 -9.461 -19.094 1 87.75 206 SER A O 1
ATOM 1560 N N . GLY A 1 207 ? 0.44 -10.945 -19.703 1 89.38 207 GLY A N 1
ATOM 1561 C CA . GLY A 1 207 ? 1.138 -12.055 -19.078 1 89.38 207 GLY A CA 1
ATOM 1562 C C . GLY A 1 207 ? 0.912 -12.133 -17.578 1 89.38 207 GLY A C 1
ATOM 1563 O O . GLY A 1 207 ? 1.507 -12.977 -16.891 1 89.38 207 GLY A O 1
ATOM 1564 N N . GLU A 1 208 ? 0.088 -11.289 -17.016 1 93.06 208 GLU A N 1
ATOM 1565 C CA . GLU A 1 208 ? -0.199 -11.273 -15.578 1 93.06 208 GLU A CA 1
ATOM 1566 C C . GLU A 1 208 ? -1.146 -12.406 -15.195 1 93.06 208 GLU A C 1
ATOM 1568 O O . GLU A 1 208 ? -2.004 -12.797 -15.984 1 93.06 208 GLU A O 1
ATOM 1573 N N . GLU A 1 209 ? -0.942 -12.953 -14.047 1 96.31 209 GLU A N 1
ATOM 1574 C CA . GLU A 1 209 ? -1.825 -13.945 -13.438 1 96.31 209 GLU A CA 1
ATOM 1575 C C . GLU A 1 209 ? -2.117 -13.602 -11.984 1 96.31 209 GLU A C 1
ATOM 1577 O O . GLU A 1 209 ? -1.236 -13.133 -11.266 1 96.31 209 GLU A O 1
ATOM 1582 N N . VAL A 1 210 ? -3.35 -13.789 -11.57 1 97.88 210 VAL A N 1
ATOM 1583 C CA . VAL A 1 210 ? -3.725 -13.555 -10.18 1 97.88 210 VAL A CA 1
ATOM 1584 C C . VAL A 1 210 ? -4.574 -14.719 -9.672 1 97.88 210 VAL A C 1
ATOM 1586 O O . VAL A 1 210 ? -5.172 -15.453 -10.461 1 97.88 210 VAL A O 1
ATOM 1589 N N . SER A 1 211 ? -4.535 -14.867 -8.414 1 98.19 211 SER A N 1
ATOM 1590 C CA . SER A 1 211 ? -5.41 -15.836 -7.762 1 98.19 211 SER A CA 1
ATOM 1591 C C . SER A 1 211 ? -6.547 -15.141 -7.02 1 98.19 211 SER A C 1
ATOM 1593 O O . SER A 1 211 ? -6.34 -14.102 -6.383 1 98.19 211 SER A O 1
ATOM 1595 N N . LEU A 1 212 ? -7.742 -15.648 -7.145 1 98 212 LEU A N 1
ATOM 1596 C CA . LEU A 1 212 ? -8.891 -15.328 -6.301 1 98 212 LEU A CA 1
ATOM 1597 C C . LEU A 1 212 ? -9.047 -16.344 -5.18 1 98 212 LEU A C 1
ATOM 1599 O O . LEU A 1 212 ? -9.094 -17.547 -5.434 1 98 212 LEU A O 1
ATOM 1603 N N . CYS A 1 213 ? -9.195 -15.812 -3.996 1 96.69 213 CYS A N 1
ATOM 1604 C CA . CYS A 1 213 ? -9.234 -16.75 -2.877 1 96.69 213 CYS A CA 1
ATOM 1605 C C . CYS A 1 213 ? -10.219 -16.281 -1.814 1 96.69 213 CYS A C 1
ATOM 1607 O O . CYS A 1 213 ? -10.336 -15.086 -1.545 1 96.69 213 CYS A O 1
ATOM 1609 N N . ILE A 1 214 ? -10.961 -17.219 -1.228 1 95.25 214 ILE A N 1
ATOM 1610 C CA . ILE A 1 214 ? -11.797 -16.984 -0.057 1 95.25 214 ILE A CA 1
ATOM 1611 C C . ILE A 1 214 ? -11.375 -17.922 1.074 1 95.25 214 ILE A C 1
ATOM 1613 O O . ILE A 1 214 ? -11.242 -19.125 0.871 1 95.25 214 ILE A O 1
ATOM 1617 N N . VAL A 1 215 ? -11.148 -17.375 2.242 1 93 215 VAL A N 1
ATOM 1618 C CA . VAL A 1 215 ? -10.797 -18.156 3.418 1 93 215 VAL A CA 1
ATOM 1619 C C . VAL A 1 215 ? -11.961 -18.156 4.41 1 93 215 VAL A C 1
ATOM 1621 O O . VAL A 1 215 ? -12.656 -17.156 4.551 1 93 215 VAL A O 1
ATOM 1624 N N . TYR A 1 216 ? -12.141 -19.281 5.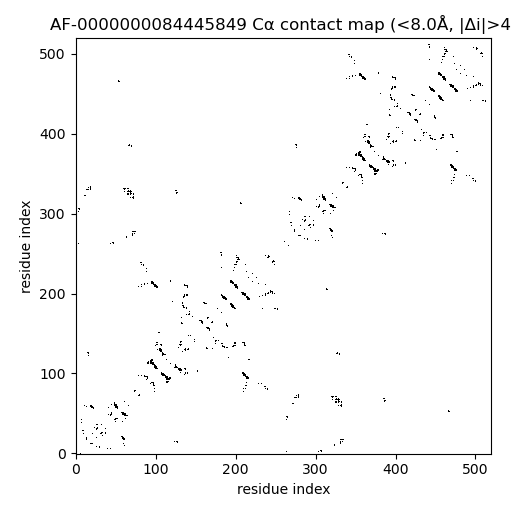066 1 91.12 216 TYR A N 1
ATOM 1625 C CA . TYR A 1 216 ? -13.273 -19.406 5.977 1 91.12 216 TYR A CA 1
ATOM 1626 C C . TYR A 1 216 ? -12.977 -20.422 7.078 1 91.12 216 TYR A C 1
ATOM 1628 O O . TYR A 1 216 ? -12.141 -21.312 6.898 1 91.12 216 TYR A O 1
ATOM 1636 N N . PRO A 1 217 ? -13.594 -20.188 8.188 1 90 217 PRO A N 1
ATOM 1637 C CA . PRO A 1 217 ? -13.43 -21.172 9.258 1 90 217 PRO A CA 1
ATOM 1638 C C . PRO A 1 217 ? -14 -22.547 8.906 1 90 217 PRO A C 1
ATOM 1640 O O . PRO A 1 217 ? -15.18 -22.641 8.547 1 90 217 PRO A O 1
ATOM 1643 N N . SER A 1 218 ? -13.227 -23.531 9.18 1 88.69 218 SER A N 1
ATOM 1644 C CA . SER A 1 218 ? -13.586 -24.891 8.812 1 88.69 218 SER A CA 1
ATOM 1645 C C . SER A 1 218 ? -14.789 -25.375 9.617 1 88.69 218 SER A C 1
ATOM 1647 O O . SER A 1 218 ? -15.602 -26.156 9.109 1 88.69 218 SER A O 1
ATOM 1649 N N . ALA A 1 219 ? -14.906 -24.906 10.758 1 87.19 219 ALA A N 1
ATOM 1650 C CA . ALA A 1 219 ? -15.883 -25.438 11.703 1 87.19 219 ALA A CA 1
ATOM 1651 C C . ALA A 1 219 ? -17.281 -24.891 11.43 1 87.19 219 ALA A C 1
ATOM 1653 O O . ALA A 1 219 ? -18.281 -25.5 11.805 1 87.19 219 ALA A O 1
ATOM 1654 N N . ILE A 1 220 ? -17.359 -23.812 10.75 1 86.88 220 ILE A N 1
ATOM 1655 C CA . ILE A 1 220 ? -18.641 -23.125 10.719 1 86.88 220 ILE A CA 1
ATOM 1656 C C . ILE A 1 220 ? -19.234 -23.188 9.312 1 86.88 220 ILE A C 1
ATOM 1658 O O . ILE A 1 220 ? -20.453 -23.141 9.141 1 86.88 220 ILE A O 1
ATOM 1662 N N . VAL A 1 221 ? -18.5 -23.25 8.305 1 90.56 221 VAL A N 1
ATOM 1663 C CA . VAL A 1 221 ? -18.984 -23.219 6.93 1 90.56 221 VAL A CA 1
ATOM 1664 C C . VAL A 1 221 ? -19.391 -24.625 6.484 1 90.56 221 VAL A C 1
ATOM 1666 O O . VAL A 1 221 ? -18.562 -25.547 6.496 1 90.56 221 VAL A O 1
ATOM 1669 N N . SER A 1 222 ? -20.609 -24.75 6.094 1 92.56 222 SER A N 1
ATOM 1670 C CA . SER A 1 222 ? -21.125 -26.031 5.617 1 92.56 222 SER A CA 1
ATOM 1671 C C . SER A 1 222 ? -20.609 -26.344 4.211 1 92.56 222 SER A C 1
ATOM 1673 O O . SER A 1 222 ? -20.109 -25.453 3.52 1 92.56 222 SER A O 1
ATOM 1675 N N . GLU A 1 223 ? -20.766 -27.578 3.846 1 93.25 223 GLU A N 1
ATOM 1676 C CA . GLU A 1 223 ? -20.375 -27.969 2.496 1 93.25 223 GLU A CA 1
ATOM 1677 C C . GLU A 1 223 ? -21.203 -27.234 1.446 1 93.25 223 GLU A C 1
ATOM 1679 O O . GLU A 1 223 ? -20.672 -26.844 0.402 1 93.25 223 GLU A O 1
ATOM 1684 N N . ALA A 1 224 ? -22.438 -27.031 1.786 1 95.06 224 ALA A N 1
ATOM 1685 C CA . ALA A 1 224 ? -23.328 -26.328 0.862 1 95.06 224 ALA A CA 1
ATOM 1686 C C . ALA A 1 224 ? -22.875 -24.875 0.684 1 95.06 224 ALA A C 1
ATOM 1688 O O . ALA A 1 224 ? -22.844 -24.359 -0.438 1 95.06 224 ALA A O 1
ATOM 1689 N N . GLU A 1 225 ? -22.5 -24.281 1.756 1 94.44 225 GLU A N 1
ATOM 1690 C CA . GLU A 1 225 ? -22.031 -22.906 1.705 1 94.44 225 GLU A CA 1
ATOM 1691 C C . GLU A 1 225 ? -20.719 -22.797 0.943 1 94.44 225 GLU A C 1
ATOM 1693 O O . GLU A 1 225 ? -20.516 -21.875 0.146 1 94.44 225 GLU A O 1
ATOM 1698 N N . ARG A 1 226 ? -19.922 -23.734 1.229 1 95.38 226 ARG A N 1
ATOM 1699 C CA . ARG A 1 226 ? -18.641 -23.797 0.524 1 95.38 226 ARG A CA 1
ATOM 1700 C C . ARG A 1 226 ? -18.859 -23.906 -0.982 1 95.38 226 ARG A C 1
ATOM 1702 O O . ARG A 1 226 ? -18.203 -23.203 -1.759 1 95.38 226 ARG A O 1
ATOM 1709 N N . ASP A 1 227 ? -19.75 -24.75 -1.342 1 96.38 227 ASP A N 1
ATOM 1710 C CA . ASP A 1 227 ? -20.016 -24.969 -2.76 1 96.38 227 ASP A CA 1
ATOM 1711 C C . ASP A 1 227 ? -20.594 -23.719 -3.406 1 96.38 227 ASP A C 1
ATOM 1713 O O . ASP A 1 227 ? -20.312 -23.422 -4.566 1 96.38 227 ASP A O 1
ATOM 1717 N N . ASP A 1 228 ? -21.359 -23 -2.67 1 97 228 ASP A N 1
ATOM 1718 C CA . ASP A 1 228 ? -21.922 -21.75 -3.16 1 97 228 ASP A CA 1
ATOM 1719 C C . ASP A 1 228 ? -20.812 -20.719 -3.395 1 97 228 ASP A C 1
ATOM 1721 O O . ASP A 1 228 ? -20.812 -20.016 -4.406 1 97 228 ASP A O 1
ATOM 1725 N N . ILE A 1 229 ? -19.906 -20.656 -2.473 1 96.81 229 ILE A N 1
ATOM 1726 C CA . ILE A 1 229 ? -18.781 -19.734 -2.586 1 96.81 229 ILE A CA 1
ATOM 1727 C C . ILE A 1 229 ? -17.938 -20.094 -3.799 1 96.81 229 ILE A C 1
ATOM 1729 O O . ILE A 1 229 ? -17.547 -19.219 -4.582 1 96.81 229 ILE A O 1
ATOM 1733 N N . LEU A 1 230 ? -17.719 -21.344 -3.916 1 97.56 230 LEU A N 1
ATOM 1734 C CA . LEU A 1 230 ? -16.906 -21.844 -5.027 1 97.56 230 LEU A CA 1
ATOM 1735 C C . LEU A 1 230 ? -17.562 -21.516 -6.363 1 97.56 230 LEU A C 1
ATOM 1737 O O . LEU A 1 230 ? -16.906 -21.047 -7.293 1 97.56 230 LEU A O 1
ATOM 1741 N N . ALA A 1 231 ? -18.859 -21.75 -6.438 1 97.56 231 ALA A N 1
ATOM 1742 C CA . ALA A 1 231 ? -19.594 -21.469 -7.668 1 97.56 231 ALA A CA 1
ATOM 1743 C C . ALA A 1 231 ? -19.5 -20 -8.039 1 97.56 231 ALA A C 1
ATOM 1745 O O . ALA A 1 231 ? -19.281 -19.656 -9.203 1 97.56 231 ALA A O 1
ATOM 1746 N N . ALA A 1 232 ? -19.625 -19.172 -7.055 1 97.69 232 ALA A N 1
ATOM 1747 C CA . ALA A 1 232 ? -19.516 -17.734 -7.281 1 97.69 232 ALA A CA 1
ATOM 1748 C C . ALA A 1 232 ? -18.125 -17.344 -7.754 1 97.69 232 ALA A C 1
ATOM 1750 O O . ALA A 1 232 ? -17.969 -16.547 -8.68 1 97.69 232 ALA A O 1
ATOM 1751 N N . MET A 1 233 ? -17.141 -17.922 -7.145 1 97.94 233 MET A N 1
ATOM 1752 C CA . MET A 1 233 ? -15.75 -17.641 -7.477 1 97.94 233 MET A CA 1
ATOM 1753 C C . MET A 1 233 ? -15.438 -18.062 -8.906 1 97.94 233 MET A C 1
ATOM 1755 O O . MET A 1 233 ? -14.82 -17.312 -9.664 1 97.94 233 MET A O 1
ATOM 1759 N N . LEU A 1 234 ? -15.883 -19.234 -9.258 1 97.25 234 LEU A N 1
ATOM 1760 C CA . LEU A 1 234 ? -15.609 -19.75 -10.594 1 97.25 234 LEU A CA 1
ATOM 1761 C C . LEU A 1 234 ? -16.375 -18.953 -11.648 1 97.25 234 LEU A C 1
ATOM 1763 O O . LEU A 1 234 ? -15.859 -18.734 -12.75 1 97.25 234 LEU A O 1
ATOM 1767 N N . ARG A 1 235 ? -17.578 -18.531 -11.297 1 96.81 235 ARG A N 1
ATOM 1768 C CA . ARG A 1 235 ? -18.344 -17.672 -12.195 1 96.81 235 ARG A CA 1
ATOM 1769 C C . ARG A 1 235 ? -17.609 -16.359 -12.461 1 96.81 235 ARG A C 1
ATOM 1771 O O . ARG A 1 235 ? -17.5 -15.922 -13.609 1 96.81 235 ARG A O 1
ATOM 1778 N N . GLU A 1 236 ? -17.109 -15.789 -11.383 1 97.19 236 GLU A N 1
ATOM 1779 C CA . GLU A 1 236 ? -16.375 -14.539 -11.516 1 97.19 236 GLU A CA 1
ATOM 1780 C C . GLU A 1 236 ? -15.086 -14.742 -12.305 1 97.19 236 GLU A C 1
ATOM 1782 O O . GLU A 1 236 ? -14.734 -13.922 -13.156 1 97.19 236 GLU A O 1
ATOM 1787 N N . ALA A 1 237 ? -14.383 -15.812 -12.039 1 97.25 237 ALA A N 1
ATOM 1788 C CA . ALA A 1 237 ? -13.141 -16.109 -12.742 1 97.25 237 ALA A CA 1
ATOM 1789 C C . ALA A 1 237 ? -13.375 -16.281 -14.242 1 97.25 237 ALA A C 1
ATOM 1791 O O . ALA A 1 237 ? -12.609 -15.781 -15.062 1 97.25 237 ALA A O 1
ATOM 1792 N N . ARG A 1 238 ? -14.438 -16.922 -14.578 1 95.62 238 ARG A N 1
ATOM 1793 C CA . ARG A 1 238 ? -14.789 -17.141 -15.977 1 95.62 238 ARG A CA 1
ATOM 1794 C C . ARG A 1 238 ? -15.133 -15.82 -16.656 1 95.62 238 ARG A C 1
ATOM 1796 O O . ARG A 1 238 ? -14.758 -15.602 -17.812 1 95.62 238 ARG A O 1
ATOM 1803 N N . ALA A 1 239 ? -15.844 -14.992 -15.992 1 96.38 239 ALA A N 1
ATOM 1804 C CA . ALA A 1 239 ? -16.203 -13.688 -16.531 1 96.38 239 ALA A CA 1
ATOM 1805 C C . ALA A 1 239 ? -14.961 -12.852 -16.812 1 96.38 239 ALA A C 1
ATOM 1807 O O . ALA A 1 239 ? -14.852 -12.219 -17.875 1 96.38 239 ALA A O 1
ATOM 1808 N N . ILE A 1 240 ? -14.031 -12.891 -15.891 1 96.81 240 ILE A N 1
ATOM 1809 C CA . ILE A 1 240 ? -12.789 -12.148 -16.047 1 96.81 240 ILE A CA 1
ATOM 1810 C C . ILE A 1 240 ? -11.992 -12.719 -17.219 1 96.81 240 ILE A C 1
ATOM 1812 O O . ILE A 1 240 ? -11.477 -11.969 -18.047 1 96.81 240 ILE A O 1
ATOM 1816 N N . ALA A 1 241 ? -11.922 -14.008 -17.266 1 94.88 241 ALA A N 1
ATOM 1817 C CA . ALA A 1 241 ? -11.195 -14.695 -18.328 1 94.88 241 ALA A CA 1
ATOM 1818 C C . ALA A 1 241 ? -11.766 -14.352 -19.688 1 94.88 241 ALA A C 1
ATOM 1820 O O . ALA A 1 241 ? -11.023 -14.109 -20.641 1 94.88 241 ALA A O 1
ATOM 1821 N N . ALA A 1 242 ? -13.07 -14.359 -19.781 1 94.06 242 ALA A N 1
ATOM 1822 C CA . ALA A 1 242 ? -13.742 -14.039 -21.031 1 94.06 242 ALA A CA 1
ATOM 1823 C C . ALA A 1 242 ? -13.445 -12.602 -21.469 1 94.06 242 ALA A C 1
ATOM 1825 O O . ALA A 1 242 ? -13.195 -12.336 -22.641 1 94.06 242 ALA A O 1
ATOM 1826 N N . MET A 1 243 ? -13.438 -11.781 -20.547 1 92.81 243 MET A N 1
ATOM 1827 C CA . MET A 1 243 ? -13.203 -10.359 -20.812 1 92.81 243 MET A CA 1
ATOM 1828 C C . MET A 1 243 ? -11.781 -10.125 -21.297 1 92.81 243 MET A C 1
ATOM 1830 O O . MET A 1 243 ? -11.547 -9.297 -22.172 1 92.81 243 MET A O 1
ATOM 1834 N N . LEU A 1 244 ? -10.852 -10.922 -20.703 1 92.5 244 LEU A N 1
ATOM 1835 C CA . LEU A 1 244 ? -9.445 -10.633 -20.969 1 92.5 244 LEU A CA 1
ATOM 1836 C C . LEU A 1 244 ? -8.859 -11.633 -21.953 1 92.5 244 LEU A C 1
ATOM 1838 O O . LEU A 1 244 ? -7.707 -11.5 -22.359 1 92.5 244 LEU A O 1
ATOM 1842 N N . GLY A 1 245 ? -9.602 -12.633 -22.344 1 88.62 245 GLY A N 1
ATOM 1843 C CA . GLY A 1 245 ? -9.172 -13.609 -23.344 1 88.62 245 GLY A CA 1
ATOM 1844 C C . GLY A 1 245 ? -8.273 -14.688 -22.766 1 88.62 245 GLY A C 1
ATOM 1845 O O . GLY A 1 245 ? -7.34 -15.141 -23.422 1 88.62 245 GLY A O 1
ATOM 1846 N N . ASP A 1 246 ? -8.508 -15.031 -21.469 1 85.88 246 ASP A N 1
ATOM 1847 C CA . ASP A 1 246 ? -7.773 -16.125 -20.844 1 85.88 246 ASP A CA 1
ATOM 1848 C C . ASP A 1 246 ? -8.32 -17.484 -21.281 1 85.88 246 ASP A C 1
ATOM 1850 O O . ASP A 1 246 ? -9.461 -17.828 -20.969 1 85.88 246 ASP A O 1
ATOM 1854 N N . PRO A 1 247 ? -7.602 -18.25 -22 1 75.88 247 PRO A N 1
ATOM 1855 C CA . PRO A 1 247 ? -8.117 -19.531 -22.5 1 75.88 247 PRO A CA 1
ATOM 1856 C C . PRO A 1 247 ? -8.219 -20.594 -21.422 1 75.88 247 PRO A C 1
ATOM 1858 O O . PRO A 1 247 ? -8.945 -21.578 -21.594 1 75.88 247 PRO A O 1
ATOM 1861 N N . SER A 1 248 ? -7.434 -20.516 -20.406 1 67.56 248 SER A N 1
ATOM 1862 C CA . SER A 1 248 ? -7.32 -21.578 -19.406 1 67.56 248 SER A CA 1
ATOM 1863 C C . SER A 1 248 ? -8.539 -21.609 -18.5 1 67.56 248 SER A C 1
ATOM 1865 O O . SER A 1 248 ? -8.742 -22.578 -17.75 1 67.56 248 SER A O 1
ATOM 1867 N N . ALA A 1 249 ? -9.336 -20.547 -18.375 1 61.47 249 ALA A N 1
ATOM 1868 C CA . ALA A 1 249 ? -10.492 -20.578 -17.5 1 61.47 249 ALA A CA 1
ATOM 1869 C C . ALA A 1 249 ? -11.586 -21.484 -18.047 1 61.47 249 ALA A C 1
ATOM 1871 O O . ALA A 1 249 ? -12.312 -21.109 -18.969 1 61.47 249 ALA A O 1
ATOM 1872 N N . SER A 1 250 ? -11.195 -22.656 -18.297 1 51.69 250 SER A N 1
ATOM 1873 C CA . SER A 1 250 ? -12.039 -23.656 -18.953 1 51.69 250 SER A CA 1
ATOM 1874 C C . SER A 1 250 ? -13.391 -23.766 -18.25 1 51.69 250 SER A C 1
ATOM 1876 O O . SER A 1 250 ? -13.492 -23.531 -17.047 1 51.69 250 SER A O 1
ATOM 1878 N N . PRO A 1 251 ? -14.461 -23.953 -19.109 1 46.47 251 PRO A N 1
ATOM 1879 C CA . PRO A 1 251 ? -15.836 -24.203 -18.656 1 46.47 251 PRO A CA 1
ATOM 1880 C C . PRO A 1 251 ? -15.938 -25.359 -17.672 1 46.47 251 PRO A C 1
ATOM 1882 O O . PRO A 1 251 ? -15.359 -26.422 -17.891 1 46.47 251 PRO A O 1
ATOM 1885 N N . CYS A 1 252 ? -15.75 -25.125 -16.359 1 45 252 CYS A N 1
ATOM 1886 C CA . CYS A 1 252 ? -16.109 -26.188 -15.438 1 45 252 CYS A CA 1
ATOM 1887 C C . CYS A 1 252 ? -17.25 -27.031 -16 1 45 252 CYS A C 1
ATOM 1889 O O . CYS A 1 252 ? -18.25 -26.5 -16.484 1 45 252 CYS A O 1
ATOM 1891 N N . PRO A 1 253 ? -17.141 -28.266 -16.078 1 41.69 253 PRO A N 1
ATOM 1892 C CA . PRO A 1 253 ? -18.359 -29.031 -16.344 1 41.69 253 PRO A CA 1
ATOM 1893 C C . PRO A 1 253 ? -19.5 -28.672 -15.398 1 41.69 253 PRO A C 1
ATOM 1895 O O . PRO A 1 253 ? -19.25 -28.281 -14.25 1 41.69 253 PRO A O 1
ATOM 1898 N N . THR A 1 254 ? -20.578 -28.062 -15.828 1 41.88 254 THR A N 1
ATOM 1899 C CA . THR A 1 254 ? -21.812 -27.859 -15.07 1 41.88 254 THR A CA 1
ATOM 1900 C C . THR A 1 254 ? -22 -28.984 -14.047 1 41.88 254 THR A C 1
ATOM 1902 O O . THR A 1 254 ? -21.875 -30.156 -14.383 1 41.88 254 THR A O 1
ATOM 1905 N N . PRO A 1 255 ? -21.812 -28.719 -12.727 1 43.22 255 PRO A N 1
ATOM 1906 C CA . PRO A 1 255 ? -22.109 -29.844 -11.844 1 43.22 255 PRO A CA 1
ATOM 1907 C C . PRO A 1 255 ? -23.266 -30.703 -12.352 1 43.22 255 PRO A C 1
ATOM 1909 O O . PRO A 1 255 ? -24.172 -30.203 -13.016 1 43.22 255 PRO A O 1
ATOM 1912 N N . PRO A 1 256 ? -23.125 -31.969 -12.391 1 36.75 256 PRO A N 1
ATOM 1913 C CA . PRO A 1 256 ? -24.266 -32.812 -12.828 1 36.75 256 PRO A CA 1
ATOM 1914 C C . PRO A 1 256 ? -25.562 -32.469 -12.086 1 36.75 256 PRO A C 1
ATOM 1916 O O . PRO A 1 256 ? -25.516 -32.062 -10.922 1 36.75 256 PRO A O 1
ATOM 1919 N N . GLU A 1 257 ? -26.578 -31.875 -12.734 1 34.16 257 GLU A N 1
ATOM 1920 C CA . GLU A 1 257 ? -27.922 -31.719 -12.219 1 34.16 257 GLU A CA 1
ATOM 1921 C C . GLU A 1 257 ? -28.328 -32.906 -11.344 1 34.16 257 GLU A C 1
ATOM 1923 O O . GLU A 1 257 ? -28.172 -34.062 -11.742 1 34.16 257 GLU A O 1
ATOM 1928 N N . SER A 1 258 ? -28.234 -32.781 -10.055 1 32.59 258 SER A N 1
ATOM 1929 C CA . SER A 1 258 ? -28.859 -33.844 -9.289 1 32.59 258 SER A CA 1
ATOM 1930 C C . SER A 1 258 ? -30.078 -34.406 -10.016 1 32.59 258 SER A C 1
ATOM 1932 O O . SER A 1 258 ? -30.922 -33.656 -10.5 1 32.59 258 SER A O 1
ATOM 1934 N N . PRO A 1 259 ? -29.938 -35.625 -10.508 1 35.78 259 PRO A N 1
ATOM 1935 C CA . PRO A 1 259 ? -31.203 -36.188 -10.961 1 35.78 259 PRO A CA 1
ATOM 1936 C C . PRO A 1 259 ? -32.344 -35.938 -9.984 1 35.78 259 PRO A C 1
ATOM 1938 O O . PRO A 1 259 ? -32.125 -35.844 -8.773 1 35.78 259 PRO A O 1
ATOM 1941 N N . ASN A 1 260 ? -33.5 -35.312 -10.344 1 27.28 260 ASN A N 1
ATOM 1942 C CA . ASN A 1 260 ? -34.688 -35.562 -9.562 1 27.28 260 ASN A CA 1
ATOM 1943 C C . ASN A 1 260 ? -34.875 -37.031 -9.219 1 27.28 260 ASN A C 1
ATOM 1945 O O . ASN A 1 260 ? -34.75 -37.875 -10.094 1 27.28 260 ASN A O 1
ATOM 1949 N N . MET B 1 1 ? 25.328 13.367 -7.395 1 62.28 1 MET B N 1
ATOM 1950 C CA . MET B 1 1 ? 24.188 12.672 -6.797 1 62.28 1 MET B CA 1
ATOM 1951 C C . MET B 1 1 ? 24.422 11.164 -6.785 1 62.28 1 MET B C 1
ATOM 1953 O O . MET B 1 1 ? 25.016 10.617 -7.715 1 62.28 1 MET B O 1
ATOM 1957 N N . SER B 1 2 ? 24.266 10.5 -5.555 1 85.75 2 SER B N 1
ATOM 1958 C CA . SER B 1 2 ? 24.547 9.07 -5.418 1 85.75 2 SER B CA 1
ATOM 1959 C C . SER B 1 2 ? 23.578 8.242 -6.246 1 85.75 2 SER B C 1
ATOM 1961 O O . SER B 1 2 ? 22.547 8.742 -6.695 1 85.75 2 SER B O 1
ATOM 1963 N N . ILE B 1 3 ? 24.047 7.191 -6.734 1 92.62 3 ILE B N 1
ATOM 1964 C CA . ILE B 1 3 ? 23.219 6.266 -7.508 1 92.62 3 ILE B CA 1
ATOM 1965 C C . ILE B 1 3 ? 21.875 6.059 -6.816 1 92.62 3 ILE B C 1
ATOM 1967 O O . ILE B 1 3 ? 20.844 5.949 -7.48 1 92.62 3 ILE B O 1
ATOM 1971 N N . LEU B 1 4 ? 21.875 6.113 -5.504 1 95.94 4 LEU B N 1
ATOM 1972 C CA . LEU B 1 4 ? 20.625 5.945 -4.762 1 95.94 4 LEU B CA 1
ATOM 1973 C C . LEU B 1 4 ? 19.75 7.184 -4.883 1 95.94 4 LEU B C 1
ATOM 1975 O O . LEU B 1 4 ? 18.531 7.074 -4.992 1 95.94 4 LEU B O 1
ATOM 1979 N N . SER B 1 5 ? 20.406 8.328 -4.887 1 96 5 SER B N 1
ATOM 1980 C CA . SER B 1 5 ? 19.641 9.562 -5.074 1 96 5 SER B CA 1
ATOM 1981 C C . SER B 1 5 ? 19 9.609 -6.457 1 96 5 SER B C 1
ATOM 1983 O O . SER B 1 5 ? 17.828 9.992 -6.59 1 96 5 SER B O 1
ATOM 1985 N N . ASN B 1 6 ? 19.75 9.211 -7.438 1 96.06 6 ASN B N 1
ATOM 1986 C CA . ASN B 1 6 ? 19.219 9.18 -8.789 1 96.06 6 ASN B CA 1
ATOM 1987 C C . ASN B 1 6 ? 18.062 8.172 -8.914 1 96.06 6 ASN B C 1
ATOM 1989 O O . ASN B 1 6 ? 17.062 8.445 -9.578 1 96.06 6 ASN B O 1
ATOM 1993 N N . ALA B 1 7 ? 18.25 7.016 -8.305 1 97.69 7 ALA B N 1
ATOM 1994 C CA . ALA B 1 7 ? 17.188 6.008 -8.312 1 97.69 7 ALA B CA 1
ATOM 1995 C C . ALA B 1 7 ? 15.914 6.535 -7.656 1 97.69 7 ALA B C 1
ATOM 1997 O O . ALA B 1 7 ? 14.812 6.312 -8.156 1 97.69 7 ALA B O 1
ATOM 1998 N N . ALA B 1 8 ? 16.109 7.25 -6.547 1 97.81 8 ALA B N 1
ATOM 1999 C CA . ALA B 1 8 ? 14.969 7.852 -5.855 1 97.81 8 ALA B CA 1
ATOM 2000 C C . ALA B 1 8 ? 14.266 8.875 -6.742 1 97.81 8 ALA B C 1
ATOM 2002 O O . ALA B 1 8 ? 13.031 8.938 -6.773 1 97.81 8 ALA B O 1
ATOM 2003 N N . GLU B 1 9 ? 15.023 9.664 -7.445 1 97.19 9 GLU B N 1
ATOM 2004 C CA . GLU B 1 9 ? 14.445 10.664 -8.336 1 97.19 9 GLU B CA 1
ATOM 2005 C C . GLU B 1 9 ? 13.633 10.008 -9.453 1 97.19 9 GLU B C 1
ATOM 2007 O O . GLU B 1 9 ? 12.586 10.516 -9.852 1 97.19 9 GLU B O 1
ATOM 2012 N N . VAL B 1 10 ? 14.148 8.914 -9.984 1 97.81 10 VAL B N 1
ATOM 2013 C CA . VAL B 1 10 ? 13.391 8.172 -10.992 1 97.81 10 VAL B CA 1
ATOM 2014 C C . VAL B 1 10 ? 12.055 7.723 -10.398 1 97.81 10 VAL B C 1
ATOM 2016 O O . VAL B 1 10 ? 11 7.895 -11.016 1 97.81 10 VAL B O 1
ATOM 2019 N N . LEU B 1 11 ? 12.102 7.133 -9.156 1 97.81 11 LEU B N 1
ATOM 2020 C CA . LEU B 1 11 ? 10.883 6.66 -8.508 1 97.81 11 LEU B CA 1
ATOM 2021 C C . LEU B 1 11 ? 9.898 7.805 -8.297 1 97.81 11 LEU B C 1
ATOM 2023 O O . LEU B 1 11 ? 8.688 7.625 -8.469 1 97.81 11 LEU B O 1
ATOM 2027 N N . ARG B 1 12 ? 10.406 8.953 -8.023 1 95.56 12 ARG B N 1
ATOM 2028 C CA . ARG B 1 12 ? 9.555 10.109 -7.75 1 95.56 12 ARG B CA 1
ATOM 2029 C C . ARG B 1 12 ? 8.898 10.617 -9.031 1 95.56 12 ARG B C 1
ATOM 2031 O O . ARG B 1 12 ? 7.973 11.438 -8.977 1 95.56 12 ARG B O 1
ATOM 2038 N N . CYS B 1 13 ? 9.336 10.156 -10.195 1 95.81 13 CYS B N 1
ATOM 2039 C CA . CYS B 1 13 ? 8.719 10.547 -11.461 1 95.81 13 CYS B CA 1
ATOM 2040 C C . CYS B 1 13 ? 7.391 9.828 -11.664 1 95.81 13 CYS B C 1
ATOM 2042 O O . CYS B 1 13 ? 6.586 10.234 -12.508 1 95.81 13 CYS B O 1
ATOM 2044 N N . PHE B 1 14 ? 7.172 8.758 -10.914 1 95.38 14 PHE B N 1
ATOM 2045 C CA . PHE B 1 14 ? 5.902 8.047 -10.992 1 95.38 14 PHE B CA 1
ATOM 2046 C C . PHE B 1 14 ? 4.828 8.758 -10.18 1 95.38 14 PHE B C 1
ATOM 2048 O O . PHE B 1 14 ? 5.141 9.469 -9.219 1 95.38 14 PHE B O 1
ATOM 2055 N N . SER B 1 15 ? 3.609 8.602 -10.562 1 88.56 15 SER B N 1
ATOM 2056 C CA . SER B 1 15 ? 2.447 9.125 -9.859 1 88.56 15 SER B CA 1
ATOM 2057 C C . SER B 1 15 ? 1.181 8.359 -10.227 1 88.56 15 SER B C 1
ATOM 2059 O O . SER B 1 15 ? 1.224 7.434 -11.039 1 88.56 15 SER B O 1
ATOM 2061 N N . ALA B 1 16 ? 0.112 8.742 -9.617 1 82.44 16 ALA B N 1
ATOM 2062 C CA . ALA B 1 16 ? -1.168 8.125 -9.945 1 82.44 16 ALA B CA 1
ATOM 2063 C C . ALA B 1 16 ? -1.542 8.375 -11.398 1 82.44 16 ALA B C 1
ATOM 2065 O O . ALA B 1 16 ? -2.324 7.625 -11.984 1 82.44 16 ALA B O 1
ATOM 2066 N N . HIS B 1 17 ? -0.944 9.422 -11.992 1 86.75 17 HIS B N 1
ATOM 2067 C CA . HIS B 1 17 ? -1.278 9.789 -13.367 1 86.75 17 HIS B CA 1
ATOM 2068 C C . HIS B 1 17 ? -0.153 9.406 -14.328 1 86.75 17 HIS B C 1
ATOM 2070 O O . HIS B 1 17 ? -0.248 9.656 -15.531 1 86.75 17 HIS B O 1
ATOM 2076 N N . ARG B 1 18 ? 0.891 8.898 -13.844 1 93.31 18 ARG B N 1
ATOM 2077 C CA . ARG B 1 18 ? 2.029 8.422 -14.625 1 93.31 18 ARG B CA 1
ATOM 2078 C C . ARG B 1 18 ? 2.57 7.113 -14.07 1 93.31 18 ARG B C 1
ATOM 2080 O O . ARG B 1 18 ? 3.561 7.105 -13.336 1 93.31 18 ARG B O 1
ATOM 2087 N N . LEU B 1 19 ? 2.031 6.055 -14.516 1 94.25 19 LEU B N 1
ATOM 2088 C CA . LEU B 1 19 ? 2.279 4.746 -13.914 1 94.25 19 LEU B CA 1
ATOM 2089 C C . LEU B 1 19 ? 3.426 4.031 -14.617 1 94.25 19 LEU B C 1
ATOM 2091 O O . LEU B 1 19 ? 3.945 3.035 -14.109 1 94.25 19 LEU B O 1
ATOM 2095 N N . GLU B 1 20 ? 3.746 4.535 -15.789 1 96.25 20 GLU B N 1
ATOM 2096 C CA . GLU B 1 20 ? 4.836 3.98 -16.594 1 96.25 20 GLU B CA 1
ATOM 2097 C C . GLU B 1 20 ? 5.758 5.082 -17.109 1 96.25 20 GLU B C 1
ATOM 2099 O O . GLU B 1 20 ? 5.328 6.219 -17.312 1 96.25 20 GLU B O 1
ATOM 2104 N N . LEU B 1 21 ? 6.984 4.727 -17.25 1 97.38 21 LEU B N 1
ATOM 2105 C CA . LEU B 1 21 ? 7.973 5.668 -17.781 1 97.38 21 LEU B CA 1
ATOM 2106 C C . LEU B 1 21 ? 8.797 5.031 -18.875 1 97.38 21 LEU B C 1
ATOM 2108 O O . LEU B 1 21 ? 9.188 3.863 -18.781 1 97.38 21 LEU B O 1
ATOM 2112 N N . SER B 1 22 ? 9.078 5.801 -19.859 1 97.69 22 SER B N 1
ATOM 2113 C CA . SER B 1 22 ? 10.055 5.418 -20.875 1 97.69 22 SER B CA 1
ATOM 2114 C C . SER B 1 22 ? 11.414 6.043 -20.594 1 97.69 22 SER B C 1
ATOM 2116 O O . SER B 1 22 ? 11.523 6.965 -19.781 1 97.69 22 SER B O 1
ATOM 2118 N N . LEU B 1 23 ? 12.398 5.488 -21.281 1 97.44 23 LEU B N 1
ATOM 2119 C CA . LEU B 1 23 ? 13.742 6.062 -21.188 1 97.44 23 LEU B CA 1
ATOM 2120 C C . LEU B 1 23 ? 13.727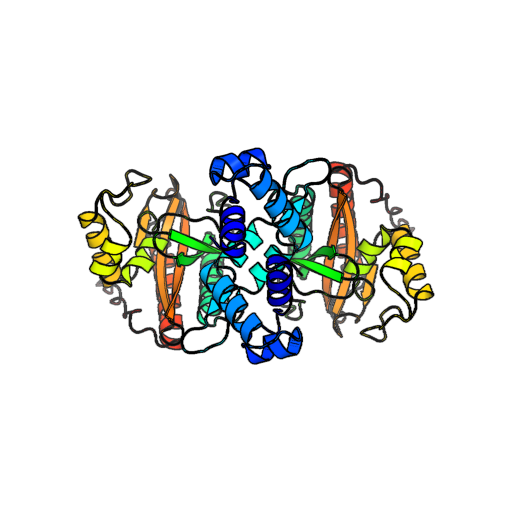 7.535 -21.562 1 97.44 23 LEU B C 1
ATOM 2122 O O . LEU B 1 23 ? 14.328 8.367 -20.875 1 97.44 23 LEU B O 1
ATOM 2126 N N . THR B 1 24 ? 13 7.867 -22.594 1 97.06 24 THR B N 1
ATOM 2127 C CA . THR B 1 24 ? 12.922 9.234 -23.078 1 97.06 24 THR B CA 1
ATOM 2128 C C . THR B 1 24 ? 12.266 10.148 -22.047 1 97.06 24 THR B C 1
ATOM 2130 O O . THR B 1 24 ? 12.734 11.266 -21.828 1 97.06 24 THR B O 1
ATOM 2133 N N . GLU B 1 25 ? 11.242 9.711 -21.438 1 96.75 25 GLU B N 1
ATOM 2134 C CA . GLU B 1 25 ? 10.562 10.508 -20.406 1 96.75 25 GLU B CA 1
ATOM 2135 C C . GLU B 1 25 ? 11.461 10.742 -19.203 1 96.75 25 GLU B C 1
ATOM 2137 O O . GLU B 1 25 ? 11.492 11.844 -18.656 1 96.75 25 GLU B O 1
ATOM 2142 N N . VAL B 1 26 ? 12.211 9.719 -18.828 1 97.12 26 VAL B N 1
ATOM 2143 C CA . VAL B 1 26 ? 13.109 9.844 -17.672 1 97.12 26 VAL B CA 1
ATOM 2144 C C . VAL B 1 26 ? 14.203 10.859 -17.984 1 97.12 26 VAL B C 1
ATOM 2146 O O . VAL B 1 26 ? 14.508 11.727 -17.172 1 97.12 26 VAL B O 1
ATOM 2149 N N . THR B 1 27 ? 14.75 10.734 -19.156 1 97.31 27 THR B N 1
ATOM 2150 C CA . THR B 1 27 ? 15.797 11.672 -19.562 1 97.31 27 THR B CA 1
ATOM 2151 C C . THR B 1 27 ? 15.25 13.094 -19.609 1 97.31 27 THR B C 1
ATOM 2153 O O . THR B 1 27 ? 15.922 14.031 -19.172 1 97.31 27 THR B O 1
ATOM 2156 N N . GLY B 1 28 ? 14.086 13.289 -20.094 1 96.56 28 GLY B N 1
ATOM 2157 C CA . GLY B 1 28 ? 13.453 14.602 -20.172 1 96.56 28 GLY B CA 1
ATOM 2158 C C . GLY B 1 28 ? 13.117 15.172 -18.797 1 96.56 28 GLY B C 1
ATOM 2159 O O . GLY B 1 28 ? 13.375 16.344 -18.531 1 96.56 28 GLY B O 1
ATOM 2160 N N . LEU B 1 29 ? 12.617 14.367 -17.906 1 94.81 29 LEU B N 1
ATOM 2161 C CA . LEU B 1 29 ? 12.141 14.812 -16.594 1 94.81 29 LEU B CA 1
ATOM 2162 C C . LEU B 1 29 ? 13.312 15.117 -15.672 1 94.81 29 LEU B C 1
ATOM 2164 O O . LEU B 1 29 ? 13.242 16.047 -14.859 1 94.81 29 LEU B O 1
ATOM 2168 N N . LEU B 1 30 ? 14.422 14.359 -15.82 1 95.88 30 LEU B N 1
ATOM 2169 C CA . LEU B 1 30 ? 15.484 14.469 -14.828 1 95.88 30 LEU B CA 1
ATOM 2170 C C . LEU B 1 30 ? 16.719 15.133 -15.43 1 95.88 30 LEU B C 1
ATOM 2172 O O . LEU B 1 30 ? 17.656 15.469 -14.703 1 95.88 30 LEU B O 1
ATOM 2176 N N . GLY B 1 31 ? 16.734 15.328 -16.703 1 95.5 31 GLY B N 1
ATOM 2177 C CA . GLY B 1 31 ? 17.875 15.93 -17.344 1 95.5 31 GLY B CA 1
ATOM 2178 C C . GLY B 1 31 ? 19.109 15.047 -17.328 1 95.5 31 GLY B C 1
ATOM 2179 O O . GLY B 1 31 ? 20.234 15.539 -17.281 1 95.5 31 GLY B O 1
ATOM 2180 N N . MET B 1 32 ? 18.891 13.781 -17.328 1 93.31 32 ME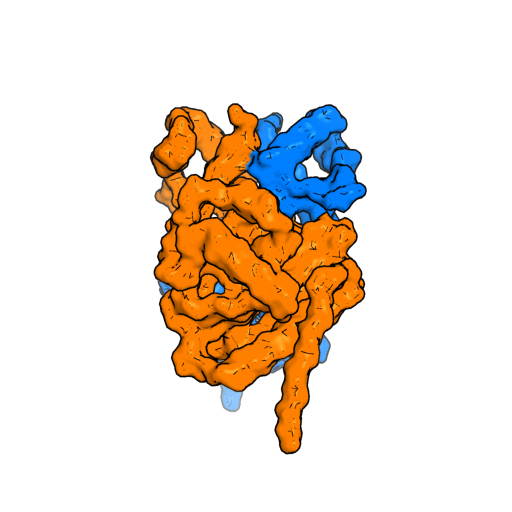T B N 1
ATOM 2181 C CA . MET B 1 32 ? 19.969 12.797 -17.312 1 93.31 32 MET B CA 1
ATOM 2182 C C . MET B 1 32 ? 20.328 12.367 -18.734 1 93.31 32 MET B C 1
ATOM 2184 O O . MET B 1 32 ? 19.453 12.172 -19.562 1 93.31 32 MET B O 1
ATOM 2188 N N . PRO B 1 33 ? 21.688 12.227 -18.938 1 95.25 33 PRO B N 1
ATOM 2189 C CA . PRO B 1 33 ? 22.047 11.641 -20.219 1 95.25 33 PRO B CA 1
ATOM 2190 C C . PRO B 1 33 ? 21.406 10.281 -20.469 1 95.25 33 PRO B C 1
ATOM 2192 O O . PRO B 1 33 ? 21.266 9.484 -19.531 1 95.25 33 PRO B O 1
ATOM 2195 N N . LYS B 1 34 ? 21.094 10.023 -21.703 1 95.94 34 LYS B N 1
ATOM 2196 C CA . LYS B 1 34 ? 20.391 8.805 -22.078 1 95.94 34 LYS B CA 1
ATOM 2197 C C . LYS B 1 34 ? 21.156 7.566 -21.625 1 95.94 34 LYS B C 1
ATOM 2199 O O . LYS B 1 34 ? 20.547 6.602 -21.141 1 95.94 34 LYS B O 1
ATOM 2204 N N . SER B 1 35 ? 22.406 7.582 -21.703 1 95.75 35 SER B N 1
ATOM 2205 C CA . SER B 1 35 ? 23.219 6.43 -21.344 1 95.75 35 SER B CA 1
ATOM 2206 C C . SER B 1 35 ? 23.156 6.172 -19.828 1 95.75 35 SER B C 1
ATOM 2208 O O . SER B 1 35 ? 23.062 5.023 -19.406 1 95.75 35 SER B O 1
ATOM 2210 N N . ASN B 1 36 ? 23.234 7.191 -19.062 1 95.06 36 ASN B N 1
ATOM 2211 C CA . ASN B 1 36 ? 23.141 7.082 -17.609 1 95.06 36 ASN B CA 1
ATOM 2212 C C . ASN B 1 36 ? 21.75 6.59 -17.188 1 95.06 36 ASN B C 1
ATOM 2214 O O . ASN B 1 36 ? 21.641 5.711 -16.328 1 95.06 36 ASN B O 1
ATOM 2218 N N . ALA B 1 37 ? 20.75 7.176 -17.875 1 96.75 37 ALA B N 1
ATOM 2219 C CA . ALA B 1 37 ? 19.375 6.809 -17.547 1 96.75 37 ALA B CA 1
ATOM 2220 C C . ALA B 1 37 ? 19.109 5.344 -17.891 1 96.75 37 ALA B C 1
ATOM 2222 O O . ALA B 1 37 ? 18.484 4.625 -17.094 1 96.75 37 ALA B O 1
ATOM 2223 N N . SER B 1 38 ? 19.562 4.977 -19.016 1 96.94 38 SER B N 1
ATOM 2224 C CA . SER B 1 38 ? 19.344 3.598 -19.438 1 96.94 38 SER B CA 1
ATOM 2225 C C . SER B 1 38 ? 20.016 2.613 -18.484 1 96.94 38 SER B C 1
ATOM 2227 O O . SER B 1 38 ? 19.406 1.603 -18.109 1 96.94 38 SER B O 1
ATOM 2229 N N . ARG B 1 39 ? 21.203 2.887 -18.062 1 96.88 39 ARG B N 1
ATOM 2230 C CA . ARG B 1 39 ? 21.922 2.031 -17.125 1 96.88 39 ARG B CA 1
ATOM 2231 C C . ARG B 1 39 ? 21.219 1.995 -15.773 1 96.88 39 ARG B C 1
ATOM 2233 O O . ARG B 1 39 ? 21.125 0.937 -15.148 1 96.88 39 ARG B O 1
ATOM 2240 N N . LEU B 1 40 ? 20.828 3.139 -15.391 1 96.81 40 LEU B N 1
ATOM 2241 C CA . LEU B 1 40 ? 20.141 3.248 -14.109 1 96.81 40 LEU B CA 1
ATOM 2242 C C . LEU B 1 40 ? 18.844 2.451 -14.109 1 96.81 40 LEU B C 1
ATOM 2244 O O . LEU B 1 40 ? 18.594 1.676 -13.188 1 96.81 40 LEU B O 1
ATOM 2248 N N . LEU B 1 41 ? 18.094 2.639 -15.164 1 98 41 LEU B N 1
ATOM 2249 C CA . LEU B 1 41 ? 16.797 1.951 -15.266 1 98 41 LEU B CA 1
ATOM 2250 C C . LEU B 1 41 ? 17 0.439 -15.297 1 98 41 LEU B C 1
ATOM 2252 O O . LEU B 1 41 ? 16.25 -0.3 -14.648 1 98 41 LEU B O 1
ATOM 2256 N N . ARG B 1 42 ? 17.969 0.002 -15.969 1 97.25 42 ARG B N 1
ATOM 2257 C CA . ARG B 1 42 ? 18.266 -1.428 -16.031 1 97.25 42 ARG B CA 1
ATOM 2258 C C . ARG B 1 42 ? 18.688 -1.959 -14.664 1 97.25 42 ARG B C 1
ATOM 2260 O O . ARG B 1 42 ? 18.25 -3.031 -14.25 1 97.25 42 ARG B O 1
ATOM 2267 N N . ALA B 1 43 ? 19.547 -1.218 -14.055 1 97.06 43 ALA B N 1
ATOM 2268 C CA . ALA B 1 43 ? 20 -1.616 -12.727 1 97.06 43 ALA B CA 1
ATOM 2269 C C . ALA B 1 43 ? 18.844 -1.678 -11.742 1 97.06 43 ALA B C 1
ATOM 2271 O O . ALA B 1 43 ? 18.766 -2.586 -10.906 1 97.06 43 ALA B O 1
ATOM 2272 N N . MET B 1 44 ? 17.984 -0.72 -11.828 1 98.12 44 MET B N 1
ATOM 2273 C CA . MET B 1 44 ? 16.812 -0.673 -10.953 1 98.12 44 MET B CA 1
ATOM 2274 C C . MET B 1 44 ? 15.875 -1.85 -11.227 1 98.12 44 MET B C 1
ATOM 2276 O O . MET B 1 44 ? 15.305 -2.424 -10.297 1 98.12 44 MET B O 1
ATOM 2280 N N . ARG B 1 45 ? 15.703 -2.131 -12.477 1 97.56 45 ARG B N 1
ATOM 2281 C CA . ARG B 1 45 ? 14.898 -3.291 -12.859 1 97.56 45 ARG B CA 1
ATOM 2282 C C . ARG B 1 45 ? 15.5 -4.578 -12.305 1 97.56 45 ARG B C 1
ATOM 2284 O O . ARG B 1 45 ? 14.805 -5.375 -11.672 1 97.56 45 ARG B O 1
ATOM 2291 N N . ASP B 1 46 ? 16.812 -4.727 -12.453 1 97 46 ASP B N 1
ATOM 2292 C CA . ASP B 1 46 ? 17.484 -5.945 -12.031 1 97 46 ASP B CA 1
ATOM 2293 C C . ASP B 1 46 ? 17.438 -6.113 -10.516 1 97 46 ASP B C 1
ATOM 2295 O O . ASP B 1 46 ? 17.391 -7.234 -10.008 1 97 46 ASP B O 1
ATOM 2299 N N . ALA B 1 47 ? 17.422 -4.988 -9.82 1 97 47 ALA B N 1
ATOM 2300 C CA . ALA B 1 47 ? 17.391 -5.023 -8.359 1 97 47 ALA B CA 1
ATOM 2301 C C . ALA B 1 47 ? 15.969 -5.156 -7.836 1 97 47 ALA B C 1
ATOM 2303 O O . ALA B 1 47 ? 15.758 -5.355 -6.641 1 97 47 ALA B O 1
ATOM 2304 N N . GLY B 1 48 ? 14.953 -4.957 -8.656 1 96.69 48 GLY B N 1
ATOM 2305 C CA . GLY B 1 48 ? 13.578 -5.199 -8.266 1 96.69 48 GLY B CA 1
ATOM 2306 C C . GLY B 1 48 ? 12.805 -3.924 -7.973 1 96.69 48 GLY B C 1
ATOM 2307 O O . GLY B 1 48 ? 11.617 -3.971 -7.652 1 96.69 48 GLY B O 1
ATOM 2308 N N . PHE B 1 49 ? 13.453 -2.736 -8.148 1 98.06 49 PHE B N 1
ATOM 2309 C CA . PHE B 1 49 ? 12.773 -1.467 -7.922 1 98.06 49 PHE B CA 1
ATOM 2310 C C . PHE B 1 49 ? 11.742 -1.202 -9.016 1 98.06 49 PHE B C 1
ATOM 2312 O O . PHE B 1 49 ? 10.711 -0.578 -8.758 1 98.06 49 PHE B O 1
ATOM 2319 N N . LEU B 1 50 ? 12.102 -1.637 -10.203 1 98.06 50 LEU B N 1
ATOM 2320 C CA . LEU B 1 50 ? 11.25 -1.472 -11.383 1 98.06 50 LEU B CA 1
ATOM 2321 C C . LEU B 1 50 ? 11.008 -2.811 -12.07 1 98.06 50 LEU B C 1
ATOM 2323 O O . LEU B 1 50 ? 11.734 -3.777 -11.828 1 98.06 50 LEU B O 1
ATOM 2327 N N . GLU B 1 51 ? 10.008 -2.877 -12.797 1 96.25 51 GLU B N 1
ATOM 2328 C CA . GLU B 1 51 ? 9.781 -3.959 -13.75 1 96.25 51 GLU B CA 1
ATOM 2329 C C . GLU B 1 51 ? 9.516 -3.416 -15.148 1 96.25 51 GLU B C 1
ATOM 2331 O O . GLU B 1 51 ? 9.008 -2.305 -15.305 1 96.25 51 GLU B O 1
ATOM 2336 N N . GLN B 1 52 ? 9.891 -4.137 -16.078 1 94.75 52 GLN B N 1
ATOM 2337 C CA . GLN B 1 52 ? 9.586 -3.76 -17.453 1 94.75 52 GLN B CA 1
ATOM 2338 C C . GLN B 1 52 ? 8.195 -4.242 -17.859 1 94.75 52 GLN B C 1
ATOM 2340 O O . GLN B 1 52 ? 7.816 -5.379 -17.578 1 94.75 52 GLN B O 1
ATOM 2345 N N . VAL B 1 53 ? 7.449 -3.342 -18.469 1 92.06 53 VAL B N 1
ATOM 2346 C CA . VAL B 1 53 ? 6.125 -3.701 -18.969 1 92.06 53 VAL B CA 1
ATOM 2347 C C . VAL B 1 53 ? 6.258 -4.672 -20.141 1 92.06 53 VAL B C 1
ATOM 2349 O O . VAL B 1 53 ? 6.961 -4.383 -21.109 1 92.06 53 VAL B O 1
ATOM 2352 N N . PRO B 1 54 ? 5.613 -5.812 -20.031 1 87.69 54 PRO B N 1
ATOM 2353 C CA . PRO B 1 54 ? 5.766 -6.805 -21.109 1 87.69 54 PRO B CA 1
ATOM 2354 C C . PRO B 1 54 ? 5.418 -6.246 -22.484 1 87.69 54 PRO B C 1
ATOM 2356 O O . PRO B 1 54 ? 4.426 -5.531 -22.641 1 87.69 54 PRO B O 1
ATOM 2359 N N . GLY B 1 55 ? 6.305 -6.57 -23.406 1 89.19 55 GLY B N 1
ATOM 2360 C CA . GLY B 1 55 ? 6.066 -6.18 -24.797 1 89.19 55 GLY B CA 1
ATOM 2361 C C . GLY B 1 55 ? 6.414 -4.727 -25.062 1 89.19 55 GLY B C 1
ATOM 2362 O O . GLY B 1 55 ? 6.164 -4.219 -26.156 1 89.19 55 GLY B O 1
ATOM 2363 N N . THR B 1 56 ? 6.836 -4.016 -24.047 1 91.75 56 THR B N 1
ATOM 2364 C CA . THR B 1 56 ? 7.191 -2.611 -24.219 1 91.75 56 THR B CA 1
ATOM 2365 C C . THR B 1 56 ? 8.578 -2.332 -23.641 1 91.75 56 THR B C 1
ATOM 2367 O O . THR B 1 56 ? 9.242 -3.238 -23.141 1 91.75 56 THR B O 1
ATOM 2370 N N . ARG B 1 57 ? 9.023 -1.153 -23.844 1 94.81 57 ARG B N 1
ATOM 2371 C CA . ARG B 1 57 ? 10.289 -0.721 -23.266 1 94.81 57 ARG B CA 1
ATOM 2372 C C . ARG B 1 57 ? 10.07 0.237 -22.094 1 94.81 57 ARG B C 1
ATOM 2374 O O . ARG B 1 57 ? 10.977 0.974 -21.719 1 94.81 57 ARG B O 1
ATOM 2381 N N . ARG B 1 58 ? 8.852 0.224 -21.594 1 96.88 58 ARG B N 1
ATOM 2382 C CA . ARG B 1 58 ? 8.508 1.107 -20.484 1 96.88 58 ARG B CA 1
ATOM 2383 C C . ARG B 1 58 ? 8.688 0.404 -19.156 1 96.88 58 ARG B C 1
ATOM 2385 O O . ARG B 1 58 ? 8.711 -0.827 -19.078 1 96.88 58 ARG B O 1
ATOM 2392 N N . TYR B 1 59 ? 8.852 1.227 -18.141 1 97.56 59 TYR B N 1
ATOM 2393 C CA . TYR B 1 59 ? 9.07 0.722 -16.781 1 97.56 59 TYR B CA 1
ATOM 2394 C C . TYR B 1 59 ? 7.93 1.123 -15.859 1 97.56 59 TYR B C 1
ATOM 2396 O O . TYR B 1 59 ? 7.281 2.15 -16.078 1 97.56 59 TYR B O 1
ATOM 2404 N N . ARG B 1 60 ? 7.676 0.317 -14.859 1 97 60 ARG B N 1
ATOM 2405 C CA . ARG B 1 60 ? 6.73 0.599 -13.789 1 97 60 ARG B CA 1
ATOM 2406 C C . ARG B 1 60 ? 7.273 0.127 -12.445 1 97 60 ARG B C 1
ATOM 2408 O O . ARG B 1 60 ? 8.328 -0.511 -12.383 1 97 60 ARG B O 1
ATOM 2415 N N . ALA B 1 61 ? 6.59 0.493 -11.414 1 96.88 61 ALA B N 1
ATOM 2416 C CA . ALA B 1 61 ? 7.035 0.127 -10.078 1 96.88 61 ALA B CA 1
ATOM 2417 C C . ALA B 1 61 ? 7.168 -1.387 -9.938 1 96.88 61 ALA B C 1
ATOM 2419 O O . ALA B 1 61 ? 6.309 -2.139 -10.398 1 96.88 61 ALA B O 1
ATOM 2420 N N . GLY B 1 62 ? 8.234 -1.834 -9.344 1 96.44 62 GLY B N 1
ATOM 2421 C CA . GLY B 1 62 ? 8.461 -3.254 -9.133 1 96.44 62 GLY B CA 1
ATOM 2422 C C . GLY B 1 62 ? 7.789 -3.787 -7.879 1 96.44 62 GLY B C 1
ATOM 2423 O O . GLY B 1 62 ? 7.328 -3.012 -7.035 1 96.44 62 GLY B O 1
ATOM 2424 N N . LEU B 1 63 ? 7.766 -5.094 -7.75 1 95 63 LEU B N 1
ATOM 2425 C CA . LEU B 1 63 ? 7.109 -5.793 -6.652 1 95 63 LEU B CA 1
ATOM 2426 C C . LEU B 1 63 ? 7.723 -5.398 -5.312 1 95 63 LEU B C 1
ATOM 2428 O O . LEU B 1 63 ? 7.016 -5.309 -4.305 1 95 63 LEU B O 1
ATOM 2432 N N . LEU B 1 64 ? 9.016 -5.156 -5.293 1 95.94 64 LEU B N 1
ATOM 2433 C CA . LEU B 1 64 ? 9.711 -4.762 -4.074 1 95.94 64 LEU B CA 1
ATOM 2434 C C . LEU B 1 64 ? 9.102 -3.492 -3.486 1 95.94 64 LEU B C 1
ATOM 2436 O O . LEU B 1 64 ? 9.023 -3.346 -2.264 1 95.94 64 LEU B O 1
ATOM 2440 N N . MET B 1 65 ? 8.633 -2.561 -4.367 1 96.44 65 MET B N 1
ATOM 2441 C CA . MET B 1 65 ? 7.992 -1.329 -3.914 1 96.44 65 MET B CA 1
ATOM 2442 C C . MET B 1 65 ? 6.68 -1.633 -3.193 1 96.44 65 MET B C 1
ATOM 2444 O O . MET B 1 65 ? 6.395 -1.047 -2.148 1 96.44 65 MET B O 1
ATOM 2448 N N . PHE B 1 66 ? 5.996 -2.535 -3.779 1 94.31 66 PHE B N 1
ATOM 2449 C CA . PHE B 1 66 ? 4.73 -2.932 -3.176 1 94.31 66 PHE B CA 1
ATOM 2450 C C . PHE B 1 66 ? 4.957 -3.541 -1.797 1 94.31 66 PHE B C 1
ATOM 2452 O O . PHE B 1 66 ? 4.324 -3.137 -0.821 1 94.31 66 PHE B O 1
ATOM 2459 N N . GLU B 1 67 ? 5.844 -4.461 -1.653 1 94 67 GLU B N 1
ATOM 2460 C CA . GLU B 1 67 ? 6.148 -5.125 -0.389 1 94 67 GLU B CA 1
ATOM 2461 C C . GLU B 1 67 ? 6.566 -4.117 0.678 1 94 67 GLU B C 1
ATOM 2463 O O . GLU B 1 67 ? 6.035 -4.129 1.791 1 94 67 GLU B O 1
ATOM 2468 N N . MET B 1 68 ? 7.41 -3.281 0.283 1 94.56 68 MET B N 1
ATOM 2469 C CA . MET B 1 68 ? 7.93 -2.307 1.239 1 94.56 68 MET B CA 1
ATOM 2470 C C . MET B 1 68 ? 6.863 -1.283 1.608 1 94.56 68 MET B C 1
ATOM 2472 O O . MET B 1 68 ? 6.809 -0.82 2.75 1 94.56 68 MET B O 1
ATOM 2476 N N . GLY B 1 69 ? 6.094 -0.896 0.581 1 93.81 69 GLY B N 1
ATOM 2477 C CA . GLY B 1 69 ? 5.02 0.046 0.855 1 93.81 69 GLY B CA 1
ATOM 2478 C C . GLY B 1 69 ? 4.078 -0.426 1.946 1 93.81 69 GLY B C 1
ATOM 2479 O O . GLY B 1 69 ? 3.572 0.381 2.73 1 93.81 69 GLY B O 1
ATOM 2480 N N . HIS B 1 70 ? 3.949 -1.667 2.084 1 89.88 70 HIS B N 1
ATOM 2481 C CA . HIS B 1 70 ? 3.008 -2.234 3.043 1 89.88 70 HIS B CA 1
ATOM 2482 C C . HIS B 1 70 ? 3.631 -2.338 4.43 1 89.88 70 HIS B C 1
ATOM 2484 O O . HIS B 1 70 ? 2.928 -2.584 5.414 1 89.88 70 HIS B O 1
ATOM 2490 N N . THR B 1 71 ? 4.898 -2.172 4.566 1 91.69 71 THR B N 1
ATOM 2491 C CA . THR B 1 71 ? 5.547 -2.189 5.871 1 91.69 71 THR B CA 1
ATOM 2492 C C . THR B 1 71 ? 5.602 -0.786 6.469 1 91.69 71 THR B C 1
ATOM 2494 O O . THR B 1 71 ? 5.863 -0.622 7.664 1 91.69 71 THR B O 1
ATOM 2497 N N . TYR B 1 72 ? 5.344 0.18 5.625 1 92.56 72 TYR B N 1
ATOM 2498 C CA . TYR B 1 72 ? 5.473 1.563 6.066 1 92.56 72 TYR B CA 1
ATOM 2499 C C . TYR B 1 72 ? 4.543 1.852 7.242 1 92.56 72 TYR B C 1
ATOM 2501 O O . TYR B 1 72 ? 3.32 1.809 7.098 1 92.56 72 TYR B O 1
ATOM 2509 N N . ARG B 1 73 ? 4.996 2.072 8.391 1 88.31 73 ARG B N 1
ATOM 2510 C CA . ARG B 1 73 ? 4.359 2.455 9.648 1 88.31 73 ARG B CA 1
ATOM 2511 C C . ARG B 1 73 ? 3.275 1.456 10.039 1 88.31 73 ARG B C 1
ATOM 2513 O O . ARG B 1 73 ? 2.293 1.821 10.688 1 88.31 73 ARG B O 1
ATOM 2520 N N . ARG B 1 74 ? 3.309 0.224 9.594 1 86.44 74 ARG B N 1
ATOM 2521 C CA . ARG B 1 74 ? 2.396 -0.849 9.969 1 86.44 74 ARG B CA 1
ATOM 2522 C C . ARG B 1 74 ? 2.395 -1.053 11.484 1 86.44 74 ARG B C 1
ATOM 2524 O O . ARG B 1 74 ? 1.38 -1.453 12.062 1 86.44 74 ARG B O 1
ATOM 2531 N N . GLY B 1 75 ? 3.273 -0.599 12.258 1 82.88 75 GLY B N 1
ATOM 2532 C CA . GLY B 1 75 ? 3.369 -0.767 13.703 1 82.88 75 GLY B CA 1
ATOM 2533 C C . GLY B 1 75 ? 3.127 0.518 14.469 1 82.88 75 GLY B C 1
ATOM 2534 O O . GLY B 1 75 ? 3.277 0.555 15.695 1 82.88 75 GLY B O 1
ATOM 2535 N N . SER B 1 76 ? 2.623 1.485 13.797 1 91.69 76 SER B N 1
ATOM 2536 C CA . SER B 1 76 ? 2.402 2.777 14.438 1 91.69 76 SER B CA 1
ATOM 2537 C C . SER B 1 76 ? 1.106 2.783 15.242 1 91.69 76 SER B C 1
ATOM 2539 O O . SER B 1 76 ? 0.019 2.66 14.672 1 91.69 76 SER B O 1
ATOM 2541 N N . PRO B 1 77 ? 1.149 2.961 16.531 1 93.06 77 PRO B N 1
ATOM 2542 C CA . PRO B 1 77 ? -0.069 3.043 17.344 1 93.06 77 PRO B CA 1
ATOM 2543 C C . PRO B 1 77 ? -0.98 4.195 16.922 1 93.06 77 PRO B C 1
ATOM 2545 O O . PRO B 1 77 ? -2.203 4.039 16.891 1 93.06 77 PRO B O 1
ATOM 2548 N N . LEU B 1 78 ? -0.372 5.293 16.562 1 95.56 78 LEU B N 1
ATOM 2549 C CA . LEU B 1 78 ? -1.146 6.453 16.141 1 95.56 78 LEU B CA 1
ATOM 2550 C C . LEU B 1 78 ? -1.94 6.145 14.883 1 95.56 78 LEU B C 1
ATOM 2552 O O . LEU B 1 78 ? -3.143 6.414 14.812 1 95.56 78 LEU B O 1
ATOM 2556 N N . LEU B 1 79 ? -1.293 5.566 13.938 1 95.12 79 LEU B N 1
ATOM 2557 C CA . LEU B 1 79 ? -1.951 5.27 12.664 1 95.12 79 LEU B CA 1
ATOM 2558 C C . LEU B 1 79 ? -3.051 4.23 12.852 1 95.12 79 LEU B C 1
ATOM 2560 O O . LEU B 1 79 ? -4.129 4.348 12.266 1 95.12 79 LEU B O 1
ATOM 2564 N N . SER B 1 80 ? -2.756 3.236 13.641 1 93.38 80 SER B N 1
ATOM 2565 C CA . SER B 1 80 ? -3.754 2.205 13.898 1 93.38 80 SER B CA 1
ATOM 2566 C C . SER B 1 80 ? -5.016 2.799 14.516 1 93.38 80 SER B C 1
ATOM 2568 O O . SER B 1 80 ? -6.129 2.484 14.094 1 93.38 80 SER B O 1
ATOM 2570 N N . GLN B 1 81 ? -4.855 3.623 15.469 1 95.69 81 GLN B N 1
ATOM 2571 C CA . GLN B 1 81 ? -5.984 4.262 16.141 1 95.69 81 GLN B CA 1
ATOM 2572 C C . GLN B 1 81 ? -6.723 5.203 15.195 1 95.69 81 GLN B C 1
ATOM 2574 O O . GLN B 1 81 ? -7.957 5.254 15.195 1 95.69 81 GLN B O 1
ATOM 2579 N N . ALA B 1 82 ? -5.969 5.941 14.422 1 97.31 82 ALA B N 1
ATOM 2580 C CA . ALA B 1 82 ? -6.57 6.867 13.469 1 97.31 82 ALA B CA 1
ATOM 2581 C C . ALA B 1 82 ? -7.402 6.125 12.43 1 97.31 82 ALA B C 1
ATOM 2583 O O . ALA B 1 82 ? -8.516 6.547 12.094 1 97.31 82 ALA B O 1
ATOM 2584 N N . HIS B 1 83 ? -6.855 5.066 11.969 1 94.69 83 HIS B N 1
ATOM 2585 C CA . HIS B 1 83 ? -7.559 4.238 10.992 1 94.69 83 HIS B CA 1
ATOM 2586 C C . HIS B 1 83 ? -8.875 3.721 11.562 1 94.69 83 HIS B C 1
ATOM 2588 O O . HIS B 1 83 ? -9.922 3.818 10.914 1 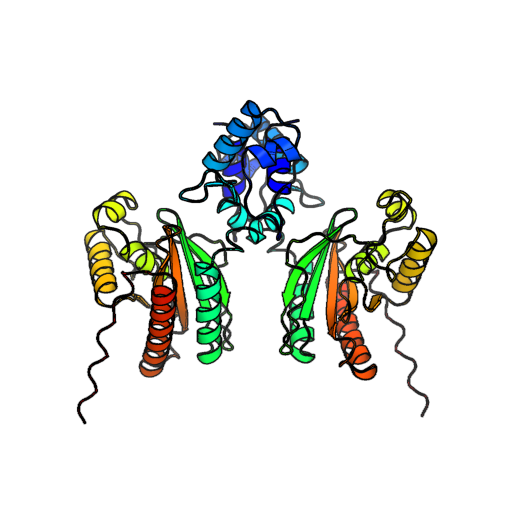94.69 83 HIS B O 1
ATOM 2594 N N . ALA B 1 84 ? -8.82 3.182 12.719 1 94.44 84 ALA B N 1
ATOM 2595 C CA . ALA B 1 84 ? -10.016 2.648 13.367 1 94.44 84 ALA B CA 1
ATOM 2596 C C . ALA B 1 84 ? -11.07 3.738 13.562 1 94.44 84 ALA B C 1
ATOM 2598 O O . ALA B 1 84 ? -12.258 3.518 13.312 1 94.44 84 ALA B O 1
ATOM 2599 N N . ALA B 1 85 ? -10.641 4.848 14 1 96.88 85 ALA B N 1
ATOM 2600 C CA . ALA B 1 85 ? -11.539 5.969 14.25 1 96.88 85 ALA B CA 1
ATOM 2601 C C . ALA B 1 85 ? -12.234 6.418 12.969 1 96.88 85 ALA B C 1
ATOM 2603 O O . ALA B 1 85 ? -13.461 6.543 12.93 1 96.88 85 ALA B O 1
ATOM 2604 N N . VAL B 1 86 ? -11.492 6.613 11.906 1 96.62 86 VAL B N 1
ATOM 2605 C CA . VAL B 1 86 ? -12.039 7.113 10.648 1 96.62 86 VAL B CA 1
ATOM 2606 C C . VAL B 1 86 ? -12.945 6.051 10.023 1 96.62 86 VAL B C 1
ATOM 2608 O O . VAL B 1 86 ? -13.984 6.375 9.445 1 96.62 86 VAL B O 1
ATOM 2611 N N . SER B 1 87 ? -12.539 4.836 10.156 1 93.12 87 SER B N 1
ATOM 2612 C CA . SER B 1 87 ? -13.367 3.74 9.664 1 93.12 87 SER B CA 1
ATOM 2613 C C . SER B 1 87 ? -14.742 3.752 10.328 1 93.12 87 SER B C 1
ATOM 2615 O O . SER B 1 87 ? -15.766 3.635 9.648 1 93.12 87 SER B O 1
ATOM 2617 N N . ARG B 1 88 ? -14.781 3.912 11.617 1 94.56 88 ARG B N 1
ATOM 2618 C CA . ARG B 1 88 ? -16.031 3.943 12.367 1 94.56 88 ARG B CA 1
ATOM 2619 C C . ARG B 1 88 ? -16.891 5.129 11.945 1 94.56 88 ARG B C 1
ATOM 2621 O O . ARG B 1 88 ? -18.078 4.973 11.672 1 94.56 88 ARG B O 1
ATOM 2628 N N . ILE B 1 89 ? -16.297 6.238 11.844 1 96.5 89 ILE B N 1
ATOM 2629 C CA . ILE B 1 89 ? -17.031 7.445 11.492 1 96.5 89 ILE B CA 1
ATOM 2630 C C . ILE B 1 89 ? -17.609 7.309 10.086 1 96.5 89 ILE B C 1
ATOM 2632 O O . ILE B 1 89 ? -18.766 7.641 9.844 1 96.5 89 ILE B O 1
ATOM 2636 N N . SER B 1 90 ? -16.766 6.867 9.156 1 93.69 90 SER B N 1
ATOM 2637 C CA . SER B 1 90 ? -17.188 6.695 7.77 1 93.69 90 SER B CA 1
ATOM 2638 C C . SER B 1 90 ? -18.359 5.723 7.668 1 93.69 90 SER B C 1
ATOM 2640 O O . SER B 1 90 ? -19.328 5.977 6.945 1 93.69 90 SER B O 1
ATOM 2642 N N . ARG B 1 91 ? -18.25 4.68 8.359 1 89 91 ARG B N 1
ATOM 2643 C CA . ARG B 1 91 ? -19.312 3.688 8.367 1 89 91 ARG B CA 1
ATOM 2644 C C . ARG B 1 91 ? -20.609 4.289 8.898 1 89 91 ARG B C 1
ATOM 2646 O O . ARG B 1 91 ? -21.688 4.062 8.328 1 89 91 ARG B O 1
ATOM 2653 N N . ASP B 1 92 ? -20.531 4.996 9.914 1 93.06 92 ASP B N 1
ATOM 2654 C CA . ASP B 1 92 ? -21.703 5.547 10.586 1 93.06 92 ASP B CA 1
ATOM 2655 C C . ASP B 1 92 ? -22.359 6.637 9.734 1 93.06 92 ASP B C 1
ATOM 2657 O O . ASP B 1 92 ? -23.594 6.695 9.641 1 93.06 92 ASP B O 1
ATOM 2661 N N . CYS B 1 93 ? -21.516 7.457 9.094 1 93.12 93 CYS B N 1
ATOM 2662 C CA . CYS B 1 93 ? -22.094 8.594 8.383 1 93.12 93 CYS B CA 1
ATOM 2663 C C . CYS B 1 93 ? -22.281 8.281 6.906 1 93.12 93 CYS B C 1
ATOM 2665 O O . CYS B 1 93 ? -22.984 9 6.203 1 93.12 93 CYS B O 1
ATOM 2667 N N . GLY B 1 94 ? -21.562 7.312 6.426 1 91.5 94 GLY B N 1
ATOM 2668 C CA . GLY B 1 94 ? -21.719 6.871 5.051 1 91.5 94 GLY B CA 1
ATOM 2669 C C . GLY B 1 94 ? -20.844 7.621 4.07 1 91.5 94 GLY B C 1
ATOM 2670 O O . GLY B 1 94 ? -20.906 7.383 2.863 1 91.5 94 GLY B O 1
ATOM 2671 N N . HIS B 1 95 ? -20.031 8.5 4.543 1 92.69 95 HIS B N 1
ATOM 2672 C CA . HIS B 1 95 ? -19.141 9.289 3.682 1 92.69 95 HIS B CA 1
ATOM 2673 C C . HIS B 1 95 ? -17.703 8.797 3.768 1 92.69 95 HIS B C 1
ATOM 2675 O O . HIS B 1 95 ? -17.344 8.086 4.707 1 92.69 95 HIS B O 1
ATOM 2681 N N . THR B 1 96 ? -16.891 9.164 2.852 1 92 96 THR B N 1
ATOM 2682 C CA . THR B 1 96 ? -15.523 8.672 2.76 1 92 96 THR B CA 1
ATOM 2683 C C . THR B 1 96 ? -14.625 9.383 3.768 1 92 96 THR B C 1
ATOM 2685 O O . THR B 1 96 ? -14.734 10.594 3.965 1 92 96 THR B O 1
ATOM 2688 N N . GLY B 1 97 ? -13.789 8.617 4.371 1 94.81 97 GLY B N 1
ATOM 2689 C CA . GLY B 1 97 ? -12.812 9.164 5.297 1 94.81 97 GLY B CA 1
ATOM 2690 C C . GLY B 1 97 ? -11.383 8.891 4.879 1 94.81 97 GLY B C 1
ATOM 2691 O O . GLY B 1 97 ? -11.109 7.895 4.203 1 94.81 97 GLY B O 1
ATOM 2692 N N . TYR B 1 98 ? -10.523 9.805 5.348 1 95.25 98 TYR B N 1
ATOM 2693 C CA . TYR B 1 98 ? -9.102 9.664 5.051 1 95.25 98 TYR B CA 1
ATOM 2694 C C . TYR B 1 98 ? -8.266 9.789 6.32 1 95.25 98 TYR B C 1
ATOM 2696 O O . TYR B 1 98 ? -8.609 10.539 7.234 1 95.25 98 TYR B O 1
ATOM 2704 N N . VAL B 1 99 ? -7.18 9.086 6.359 1 96.75 99 VAL B N 1
ATOM 2705 C CA . VAL B 1 99 ? -6.059 9.32 7.262 1 96.75 99 VAL B CA 1
ATOM 2706 C C . VAL B 1 99 ? -4.836 9.773 6.469 1 96.75 99 VAL B C 1
ATOM 2708 O O . VAL B 1 99 ? -4.414 9.102 5.523 1 96.75 99 VAL B O 1
ATOM 2711 N N . SER B 1 100 ? -4.348 10.922 6.844 1 97.19 100 SER B N 1
ATOM 2712 C CA . SER B 1 100 ? -3.303 11.516 6.02 1 97.19 100 SER B CA 1
ATOM 2713 C C . SER B 1 100 ? -2.133 12 6.867 1 97.19 100 SER B C 1
ATOM 2715 O O . SER B 1 100 ? -2.271 12.18 8.078 1 97.19 100 SER B O 1
ATOM 2717 N N . ILE B 1 101 ? -1.03 12.18 6.191 1 97.19 101 ILE B N 1
ATOM 2718 C CA . ILE B 1 101 ? 0.166 12.719 6.824 1 97.19 101 ILE B CA 1
ATOM 2719 C C . ILE B 1 101 ? 0.707 13.883 6 1 97.19 101 ILE B C 1
ATOM 2721 O O . ILE B 1 101 ? 0.33 14.055 4.836 1 97.19 101 ILE B O 1
ATOM 2725 N N . ARG B 1 102 ? 1.523 14.656 6.664 1 96.69 102 ARG B N 1
ATOM 2726 C CA . ARG B 1 102 ? 2.223 15.734 5.977 1 96.69 102 ARG B CA 1
ATOM 2727 C C . ARG B 1 102 ? 3.689 15.383 5.754 1 96.69 102 ARG B C 1
ATOM 2729 O O . ARG B 1 102 ? 4.336 14.797 6.629 1 96.69 102 ARG B O 1
ATOM 2736 N N . ASP B 1 103 ? 4.168 15.719 4.668 1 94.69 103 ASP B N 1
ATOM 2737 C CA . ASP B 1 103 ? 5.59 15.672 4.332 1 94.69 103 ASP B CA 1
ATOM 2738 C C . ASP B 1 103 ? 6.043 16.984 3.688 1 94.69 103 ASP B C 1
ATOM 2740 O O . ASP B 1 103 ? 5.824 17.203 2.492 1 94.69 103 ASP B O 1
ATOM 2744 N N . GLY B 1 104 ? 6.715 17.75 4.52 1 94.38 104 GLY B N 1
ATOM 2745 C CA . GLY B 1 104 ? 7.039 19.078 4.051 1 94.38 104 GLY B CA 1
ATOM 2746 C C . GLY B 1 104 ? 5.816 19.938 3.762 1 94.38 104 GLY B C 1
ATOM 2747 O O . GLY B 1 104 ? 4.969 20.125 4.637 1 94.38 104 GLY B O 1
ATOM 2748 N N . CYS B 1 105 ? 5.684 20.375 2.445 1 95 105 CYS B N 1
ATOM 2749 C CA . CYS B 1 105 ? 4.605 21.266 2.045 1 95 105 CYS B CA 1
ATOM 2750 C C . CYS B 1 105 ? 3.432 20.484 1.469 1 95 105 CYS B C 1
ATOM 2752 O O . CYS B 1 105 ? 2.439 21.078 1.034 1 95 105 CYS B O 1
ATOM 2754 N N . ASP B 1 106 ? 3.584 19.172 1.543 1 94.94 106 ASP B N 1
ATOM 2755 C CA . ASP B 1 106 ? 2.559 18.344 0.917 1 94.94 106 ASP B CA 1
ATOM 2756 C C . ASP B 1 106 ? 1.831 17.5 1.956 1 94.94 106 ASP B C 1
ATOM 2758 O O . ASP B 1 106 ? 2.318 17.312 3.074 1 94.94 106 ASP B O 1
ATOM 2762 N N . VAL B 1 107 ? 0.678 17.125 1.579 1 95.12 107 VAL B N 1
ATOM 2763 C CA . VAL B 1 107 ? -0.104 16.172 2.35 1 95.12 107 VAL B CA 1
ATOM 2764 C C . VAL B 1 107 ? -0.441 14.961 1.479 1 95.12 107 VAL B C 1
ATOM 2766 O O . VAL B 1 107 ? -0.535 15.078 0.254 1 95.12 107 VAL B O 1
ATOM 2769 N N . MET B 1 108 ? -0.504 13.797 2.137 1 93.94 108 MET B N 1
ATOM 2770 C CA . MET B 1 108 ? -0.764 12.547 1.432 1 93.94 108 MET B CA 1
ATOM 2771 C C . MET B 1 108 ? -1.684 11.641 2.246 1 93.94 108 MET B C 1
ATOM 2773 O O . MET B 1 108 ? -1.476 11.453 3.445 1 93.94 108 MET B O 1
ATOM 2777 N N . GLY B 1 109 ? -2.701 11.141 1.541 1 94.19 109 GLY B N 1
ATOM 2778 C CA . GLY B 1 109 ? -3.533 10.133 2.184 1 94.19 109 GLY B CA 1
ATOM 2779 C C . GLY B 1 109 ? -2.848 8.789 2.311 1 94.19 109 GLY B C 1
ATOM 2780 O O . GLY B 1 109 ? -2.225 8.305 1.359 1 94.19 109 GLY B O 1
ATOM 2781 N N . LEU B 1 110 ? -2.957 8.219 3.475 1 93.19 110 LEU B N 1
ATOM 2782 C CA . LEU B 1 110 ? -2.385 6.895 3.713 1 93.19 110 LEU B CA 1
ATOM 2783 C C . LEU B 1 110 ? -3.438 5.805 3.535 1 93.19 110 LEU B C 1
ATOM 2785 O O . LEU B 1 110 ? -3.125 4.707 3.068 1 93.19 110 LEU B O 1
ATOM 2789 N N . THR B 1 111 ? -4.605 6.117 3.977 1 87.5 111 THR B N 1
ATOM 2790 C CA . THR B 1 111 ? -5.719 5.184 3.861 1 87.5 111 THR B CA 1
ATOM 2791 C C . THR B 1 111 ? -7.031 5.934 3.656 1 87.5 111 THR B C 1
ATOM 2793 O O . THR B 1 111 ? -7.105 7.145 3.879 1 87.5 111 THR B O 1
ATOM 2796 N N . TYR B 1 112 ? -7.902 5.223 3.043 1 85.31 112 TYR B N 1
ATOM 2797 C CA . TYR B 1 112 ? -9.258 5.746 2.988 1 85.31 112 TYR B CA 1
ATOM 2798 C C . TYR B 1 112 ? -10.281 4.66 3.305 1 85.31 112 TYR B C 1
ATOM 2800 O O . TYR B 1 112 ? -9.977 3.467 3.217 1 85.31 112 TYR B O 1
ATOM 2808 N N . HIS B 1 113 ? -11.422 5.137 3.719 1 84 113 HIS B N 1
ATOM 2809 C CA . HIS B 1 113 ? -12.578 4.297 4.012 1 84 113 HIS B CA 1
ATOM 2810 C C . HIS B 1 113 ? -13.82 4.797 3.281 1 84 113 HIS B C 1
ATOM 2812 O O . HIS B 1 113 ? -14.273 5.922 3.508 1 84 113 HIS B O 1
ATOM 2818 N N . GLU B 1 114 ? -14.242 3.826 2.412 1 79.19 114 GLU B N 1
ATOM 2819 C CA . GLU B 1 114 ? -15.398 4.223 1.624 1 79.19 114 GLU B CA 1
ATOM 2820 C C . GLU B 1 114 ? -16.688 4.086 2.43 1 79.19 114 GLU B C 1
ATOM 2822 O O . GLU B 1 114 ? -16.891 3.092 3.133 1 79.19 114 GLU B O 1
ATOM 2827 N N . GLY B 1 115 ? -17.406 5.199 2.375 1 74.75 115 GLY B N 1
ATOM 2828 C CA . GLY B 1 115 ? -18.766 5.117 2.908 1 74.75 115 GLY B CA 1
ATOM 2829 C C . GLY B 1 115 ? -19.75 4.512 1.932 1 74.75 115 GLY B C 1
ATOM 2830 O O . GLY B 1 115 ? -19.375 4.094 0.834 1 74.75 115 GLY B O 1
ATOM 2831 N N . SER B 1 116 ? -20.891 4.227 2.373 1 70.44 116 SER B N 1
ATOM 2832 C CA . SER B 1 116 ? -21.969 3.637 1.579 1 70.44 116 SER B CA 1
ATOM 2833 C C . SER B 1 116 ? -22.391 4.574 0.454 1 70.44 116 SER B C 1
ATOM 2835 O O . SER B 1 116 ? -22.984 4.133 -0.533 1 70.44 116 SER B O 1
ATOM 2837 N N . GLN B 1 117 ? -22.109 5.793 0.65 1 65.94 117 GLN B N 1
ATOM 2838 C CA . GLN B 1 117 ? -22.516 6.766 -0.359 1 65.94 117 GLN B CA 1
ATOM 2839 C C . GLN B 1 117 ? -21.406 6.984 -1.387 1 65.94 117 GLN B C 1
ATOM 2841 O O . GLN B 1 117 ? -20.234 7.047 -1.033 1 65.94 117 GLN B O 1
ATOM 2846 N N . LEU B 1 118 ? -21.547 6.426 -2.633 1 54.69 118 LEU B N 1
ATOM 2847 C CA . LEU B 1 118 ? -20.547 6.348 -3.697 1 54.69 118 LEU B CA 1
ATOM 2848 C C . LEU B 1 118 ? -19.891 7.707 -3.934 1 54.69 118 LEU B C 1
ATOM 2850 O O . LEU B 1 118 ? -20.562 8.664 -4.324 1 54.69 118 LEU B O 1
ATOM 2854 N N . LEU B 1 119 ? -19.172 8.352 -3.131 1 56.44 119 LEU B N 1
ATOM 2855 C CA . LEU B 1 119 ? -18.375 9.469 -3.611 1 56.44 119 LEU B CA 1
ATOM 2856 C C . LEU B 1 119 ? -17.125 8.977 -4.32 1 56.44 119 LEU B C 1
ATOM 2858 O O . LEU B 1 119 ? -16.297 8.273 -3.727 1 56.44 119 LEU B O 1
ATOM 2862 N N . ARG B 1 120 ? -17.203 8.922 -5.668 1 54.81 120 ARG B N 1
ATOM 2863 C CA . ARG B 1 120 ? -16.156 8.492 -6.586 1 54.81 120 ARG B CA 1
ATOM 2864 C C . ARG B 1 120 ? -14.945 9.414 -6.5 1 54.81 120 ARG B C 1
ATOM 2866 O O . ARG B 1 120 ? -13.93 9.18 -7.152 1 54.81 120 ARG B O 1
ATOM 2873 N N . VAL B 1 121 ? -15.109 10.656 -5.871 1 54.25 121 VAL B N 1
ATOM 2874 C CA . VAL B 1 121 ? -14.133 11.695 -6.18 1 54.25 121 VAL B CA 1
ATOM 2875 C C . VAL B 1 121 ? -13.023 11.688 -5.133 1 54.25 121 VAL B C 1
ATOM 2877 O O . VAL B 1 121 ? -13.195 12.219 -4.035 1 54.25 121 VAL B O 1
ATOM 2880 N N . GLY B 1 122 ? -12.367 10.547 -4.996 1 67.19 122 GLY B N 1
ATOM 2881 C CA . GLY B 1 122 ? -11.383 10.758 -3.945 1 67.19 122 GLY B CA 1
ATOM 2882 C C . GLY B 1 122 ? -9.953 10.719 -4.453 1 67.19 122 GLY B C 1
ATOM 2883 O O . GLY B 1 122 ? -9.688 10.227 -5.551 1 67.19 122 GLY B O 1
ATOM 2884 N N . THR B 1 123 ? -9.133 11.742 -3.91 1 76.19 123 THR B N 1
ATOM 2885 C CA . THR B 1 123 ? -7.688 11.742 -4.145 1 76.19 123 THR B CA 1
ATOM 2886 C C . THR B 1 123 ? -7.109 10.344 -3.934 1 76.19 123 THR B C 1
ATOM 2888 O O . THR B 1 123 ? -7.336 9.719 -2.895 1 76.19 123 THR B O 1
ATOM 2891 N N . PRO B 1 124 ? -6.453 9.883 -4.949 1 81.12 124 PRO B N 1
ATOM 2892 C CA . PRO B 1 124 ? -5.828 8.57 -4.781 1 81.12 124 PRO B CA 1
ATOM 2893 C C . PRO B 1 124 ? -4.84 8.539 -3.619 1 81.12 124 PRO B C 1
ATOM 2895 O O . PRO B 1 124 ? -4.129 9.516 -3.377 1 81.12 124 PRO B O 1
ATOM 2898 N N . ILE B 1 125 ? -4.844 7.426 -2.957 1 85.88 125 ILE B N 1
ATOM 2899 C CA . ILE B 1 125 ? -3.859 7.207 -1.902 1 85.88 125 ILE B CA 1
ATOM 2900 C C . ILE B 1 125 ? -2.449 7.332 -2.479 1 85.88 125 ILE B C 1
ATOM 2902 O O . ILE B 1 125 ? -2.176 6.844 -3.576 1 85.88 125 ILE B O 1
ATOM 2906 N N . GLY B 1 126 ? -1.655 8.055 -1.771 1 85.81 126 GLY B N 1
ATOM 2907 C CA . GLY B 1 126 ? -0.267 8.211 -2.174 1 85.81 126 GLY B CA 1
ATOM 2908 C C . GLY B 1 126 ? -0.02 9.461 -2.998 1 85.81 126 GLY B C 1
ATOM 2909 O O . GLY B 1 126 ? 1.127 9.867 -3.191 1 85.81 126 GLY B O 1
ATOM 2910 N N . GLU B 1 127 ? -1.077 10.055 -3.461 1 88.06 127 GLU B N 1
ATOM 2911 C CA . GLU B 1 127 ? -0.939 11.297 -4.219 1 88.06 127 GLU B CA 1
ATOM 2912 C C . GLU B 1 127 ? -0.678 12.484 -3.291 1 88.06 127 GLU B C 1
ATOM 2914 O O . GLU B 1 127 ? -1.3 12.602 -2.234 1 88.06 127 GLU B O 1
ATOM 2919 N N . ARG B 1 128 ? 0.213 13.375 -3.744 1 90.81 128 ARG B N 1
ATOM 2920 C CA . ARG B 1 128 ? 0.567 14.547 -2.955 1 90.81 128 ARG B CA 1
ATOM 2921 C C . ARG B 1 128 ? -0.295 15.742 -3.338 1 90.81 128 ARG B C 1
ATOM 2923 O O . ARG B 1 128 ? -0.558 15.977 -4.52 1 90.81 128 ARG B O 1
ATOM 2930 N N . LEU B 1 129 ? -0.779 16.406 -2.377 1 90.56 129 LEU B N 1
ATOM 2931 C CA . LEU B 1 129 ? -1.46 17.688 -2.51 1 90.56 129 LEU B CA 1
ATOM 2932 C C . LEU B 1 129 ? -0.79 18.75 -1.647 1 90.56 129 LEU B C 1
ATOM 2934 O O . LEU B 1 129 ? -0.119 18.422 -0.665 1 90.56 129 LEU B O 1
ATOM 2938 N N . SER B 1 130 ? -0.936 19.953 -2.029 1 93.19 130 SER B N 1
ATOM 2939 C CA . SER B 1 130 ? -0.377 21.016 -1.192 1 93.19 130 SER B CA 1
ATOM 2940 C C . SER B 1 130 ? -1.064 21.062 0.168 1 93.19 130 SER B C 1
ATOM 2942 O O . SER B 1 130 ? -2.293 21.109 0.247 1 93.19 130 SER B O 1
ATOM 2944 N N . ALA B 1 131 ? -0.276 21.094 1.19 1 95.81 131 ALA B N 1
ATOM 2945 C CA . ALA B 1 131 ? -0.824 21.125 2.545 1 95.81 131 ALA B CA 1
ATOM 2946 C C . ALA B 1 131 ? -1.604 22.406 2.793 1 95.81 131 ALA B C 1
ATOM 2948 O O . ALA B 1 131 ? -2.594 22.406 3.529 1 95.81 131 ALA B O 1
ATOM 2949 N N . SER B 1 132 ? -1.252 23.438 2.143 1 95 132 SER B N 1
ATOM 2950 C CA . SER B 1 132 ? -1.907 24.719 2.361 1 95 132 SER B CA 1
ATOM 2951 C C . SER B 1 132 ? -3.273 24.766 1.685 1 95 132 SER B C 1
ATOM 2953 O O . SER B 1 132 ? -4.109 25.609 2.014 1 95 132 SER B O 1
ATOM 2955 N N . ALA B 1 133 ? -3.514 23.812 0.756 1 92.25 133 ALA B N 1
ATOM 2956 C CA . ALA B 1 133 ? -4.695 23.938 -0.094 1 92.25 133 ALA B CA 1
ATOM 2957 C C . ALA B 1 133 ? -5.742 22.891 0.278 1 92.25 133 ALA B C 1
ATOM 2959 O O . ALA B 1 133 ? -6.73 22.703 -0.439 1 92.25 133 ALA B O 1
ATOM 2960 N N . THR B 1 134 ? -5.531 22.219 1.312 1 92.75 134 THR B N 1
ATOM 2961 C CA . THR B 1 134 ? -6.461 21.172 1.734 1 92.75 134 THR B CA 1
ATOM 2962 C C . THR B 1 134 ? -6.789 21.312 3.219 1 92.75 134 THR B C 1
ATOM 2964 O O . THR B 1 134 ? -5.965 21.781 4 1 92.75 134 THR B O 1
ATOM 2967 N N . ALA B 1 135 ? -8.039 20.828 3.572 1 95.19 135 ALA B N 1
ATOM 2968 C CA . ALA B 1 135 ? -8.391 20.828 4.988 1 95.19 135 ALA B CA 1
ATOM 2969 C C . ALA B 1 135 ? -7.438 19.953 5.793 1 95.19 135 ALA B C 1
ATOM 2971 O O . ALA B 1 135 ? -6.98 20.359 6.867 1 95.19 135 ALA B O 1
ATOM 2972 N N . THR B 1 136 ? -7.133 18.828 5.281 1 95.94 136 THR B N 1
ATOM 2973 C CA . THR B 1 136 ? -6.223 17.891 5.934 1 95.94 136 THR B CA 1
ATOM 2974 C C . THR B 1 136 ? -4.844 18.516 6.117 1 95.94 136 THR B C 1
ATOM 2976 O O . THR B 1 136 ? -4.242 18.406 7.188 1 95.94 136 THR B O 1
ATOM 2979 N N . GLY B 1 137 ? -4.344 19.125 5.078 1 96.75 137 GLY B N 1
ATOM 2980 C CA . GLY B 1 137 ? -3.043 19.781 5.145 1 96.75 137 GLY B CA 1
ATOM 2981 C C . GLY B 1 137 ? -2.992 20.906 6.152 1 96.75 137 GLY B C 1
ATOM 2982 O O . GLY B 1 137 ? -2.051 21 6.941 1 96.75 137 GLY B O 1
ATOM 2983 N N . ARG B 1 138 ? -3.998 21.703 6.141 1 97.31 138 ARG B N 1
ATOM 2984 C CA . ARG B 1 138 ? -4.035 22.844 7.059 1 97.31 138 ARG B CA 1
ATOM 2985 C C . ARG B 1 138 ? -4.195 22.375 8.5 1 97.31 138 ARG B C 1
ATOM 2987 O O . ARG B 1 138 ? -3.631 22.984 9.414 1 97.31 138 ARG B O 1
ATOM 2994 N N . ALA B 1 139 ? -4.988 21.281 8.734 1 98.12 139 ALA B N 1
ATOM 2995 C CA . ALA B 1 139 ? -5.09 20.719 10.078 1 98.12 139 ALA B CA 1
ATOM 2996 C C . ALA B 1 139 ? -3.719 20.312 10.609 1 98.12 139 ALA B C 1
ATOM 2998 O O . ALA B 1 139 ? -3.408 20.547 11.781 1 98.12 139 ALA B O 1
ATOM 2999 N N . LEU B 1 140 ? -2.908 19.781 9.742 1 98.31 140 LEU B N 1
ATOM 3000 C CA . LEU B 1 140 ? -1.576 19.344 10.133 1 98.31 140 LEU B CA 1
ATOM 3001 C C . LEU B 1 140 ? -0.626 20.531 10.273 1 98.31 140 LEU B C 1
ATOM 3003 O O . LEU B 1 140 ? 0.199 20.562 11.188 1 98.31 140 LEU B O 1
ATOM 3007 N N . LEU B 1 141 ? -0.773 21.484 9.391 1 98.12 141 LEU B N 1
ATOM 3008 C CA . LEU B 1 141 ? 0.07 22.688 9.438 1 98.12 141 LEU B CA 1
ATOM 3009 C C . LEU B 1 141 ? -0.192 23.484 10.711 1 98.12 141 LEU B C 1
ATOM 3011 O O . LEU B 1 141 ? 0.718 24.109 11.25 1 98.12 141 LEU B O 1
ATOM 3015 N N . ALA B 1 142 ? -1.416 23.438 11.188 1 97.94 142 ALA B N 1
ATOM 3016 C CA . ALA B 1 142 ? -1.8 24.203 12.375 1 97.94 142 ALA B CA 1
ATOM 3017 C C . ALA B 1 142 ? -1.019 23.734 13.602 1 97.94 142 ALA B C 1
ATOM 3019 O O . ALA B 1 142 ? -0.981 24.438 14.617 1 97.94 142 ALA B O 1
ATOM 3020 N N . ARG B 1 143 ? -0.405 22.609 13.508 1 96.56 143 ARG B N 1
ATOM 3021 C CA . ARG B 1 143 ? 0.368 22.094 14.633 1 96.56 143 ARG B CA 1
ATOM 3022 C C . ARG B 1 143 ? 1.781 22.656 14.641 1 96.56 143 ARG B C 1
ATOM 3024 O O . ARG B 1 143 ? 2.545 22.422 15.578 1 96.56 143 ARG B O 1
ATOM 3031 N N . LEU B 1 144 ? 2.137 23.422 13.617 1 96.5 144 LEU B N 1
ATOM 3032 C CA . LEU B 1 144 ? 3.434 24.078 13.516 1 96.5 144 LEU B CA 1
ATOM 3033 C C . LEU B 1 144 ? 3.336 25.547 13.938 1 96.5 144 LEU B C 1
ATOM 3035 O O . LEU B 1 144 ? 2.262 26.141 13.859 1 96.5 144 LEU B O 1
ATOM 3039 N N . GLY B 1 145 ? 4.465 26.062 14.352 1 96.44 145 GLY B N 1
ATOM 3040 C CA . GLY B 1 145 ? 4.527 27.5 14.539 1 96.44 145 GLY B CA 1
ATOM 3041 C C . GLY B 1 145 ? 4.504 28.266 13.227 1 96.44 145 GLY B C 1
ATOM 3042 O O . GLY B 1 145 ? 4.828 27.719 12.172 1 96.44 145 GLY B O 1
ATOM 3043 N N . ASP B 1 146 ? 4.188 29.516 13.312 1 97.12 146 ASP B N 1
ATOM 3044 C CA . ASP B 1 146 ? 4.043 30.344 12.117 1 97.12 146 ASP B CA 1
ATOM 3045 C C . ASP B 1 146 ? 5.355 30.422 11.344 1 97.12 146 ASP B C 1
ATOM 3047 O O . ASP B 1 146 ? 5.355 30.438 10.109 1 97.12 146 ASP B O 1
ATOM 3051 N N . ASP B 1 147 ? 6.453 30.469 11.992 1 97.06 147 ASP B N 1
ATOM 3052 C CA . ASP B 1 147 ? 7.754 30.562 11.336 1 97.06 147 ASP B CA 1
ATOM 3053 C C . ASP B 1 147 ? 8.047 29.312 10.523 1 97.06 147 ASP B C 1
ATOM 3055 O O . ASP B 1 147 ? 8.586 29.391 9.422 1 97.06 147 ASP B O 1
ATOM 3059 N N . ALA B 1 148 ? 7.723 28.203 11.117 1 96.94 148 ALA B N 1
ATOM 3060 C CA . ALA B 1 148 ? 7.918 26.938 10.406 1 96.94 148 ALA B CA 1
ATOM 3061 C C . ALA B 1 148 ? 7.047 26.891 9.148 1 96.94 148 ALA B C 1
ATOM 3063 O O . ALA B 1 148 ? 7.492 26.406 8.102 1 96.94 148 ALA B O 1
ATOM 3064 N N . VAL B 1 149 ? 5.82 27.391 9.258 1 97.5 149 VAL B N 1
ATOM 3065 C CA . VAL B 1 149 ? 4.902 27.406 8.125 1 97.5 149 VAL B CA 1
ATOM 3066 C C . VAL B 1 149 ? 5.453 28.312 7.031 1 97.5 149 VAL B C 1
ATOM 3068 O O . VAL B 1 149 ? 5.461 27.953 5.855 1 97.5 149 VAL B O 1
ATOM 3071 N N . ARG B 1 150 ? 5.961 29.469 7.391 1 96.44 150 ARG B N 1
ATOM 3072 C CA . ARG B 1 150 ? 6.535 30.406 6.434 1 96.44 150 ARG B CA 1
ATOM 3073 C C . ARG B 1 150 ? 7.711 29.781 5.695 1 96.44 150 ARG B C 1
ATOM 3075 O O . ARG B 1 150 ? 7.891 30.016 4.496 1 96.44 150 ARG B O 1
ATOM 3082 N N . ALA B 1 151 ? 8.477 29 6.406 1 96.06 151 ALA B N 1
ATOM 3083 C CA . ALA B 1 151 ? 9.648 28.359 5.816 1 96.06 151 ALA B CA 1
ATOM 3084 C C . ALA B 1 151 ? 9.234 27.312 4.797 1 96.06 151 ALA B C 1
ATOM 3086 O O . ALA B 1 151 ? 9.938 27.094 3.805 1 96.06 151 ALA B O 1
ATOM 3087 N N . LEU B 1 152 ? 8.133 26.672 5.031 1 95.56 152 LEU B N 1
ATOM 3088 C CA . LEU B 1 152 ? 7.66 25.609 4.16 1 95.56 152 LEU B CA 1
ATOM 3089 C C . LEU B 1 152 ? 7.066 26.172 2.875 1 95.56 152 LEU B C 1
ATOM 3091 O O . LEU B 1 152 ? 7.07 25.5 1.838 1 95.56 152 LEU B O 1
ATOM 3095 N N . PHE B 1 153 ? 6.52 27.375 2.977 1 94.81 153 PHE B N 1
ATOM 3096 C CA . PHE B 1 153 ? 5.809 27.953 1.841 1 94.81 153 PHE B CA 1
ATOM 3097 C C . PHE B 1 153 ? 6.371 29.328 1.49 1 94.81 153 PHE B C 1
ATOM 3099 O O . PHE B 1 153 ? 5.773 30.344 1.818 1 94.81 153 PHE B O 1
ATOM 3106 N N . PRO B 1 154 ? 7.379 29.266 0.754 1 88.12 154 PRO B N 1
ATOM 3107 C CA . PRO B 1 154 ? 7.887 30.562 0.32 1 88.12 154 PRO B CA 1
ATOM 3108 C C . PRO B 1 154 ? 6.898 31.328 -0.566 1 88.12 154 PRO B C 1
ATOM 3110 O O . PRO B 1 154 ? 6.168 30.703 -1.344 1 88.12 154 PRO B O 1
ATOM 3113 N N . GLU B 1 155 ? 6.848 32.594 -0.406 1 86 155 GLU B N 1
ATOM 3114 C CA . GLU B 1 155 ? 5.918 33.438 -1.157 1 86 155 GLU B CA 1
ATOM 3115 C C . GLU B 1 155 ? 6.398 33.625 -2.592 1 86 155 GLU B C 1
ATOM 3117 O O . GLU B 1 155 ? 7.602 33.656 -2.855 1 86 155 GLU B O 1
ATOM 3122 N N . PRO B 1 156 ? 5.352 33.812 -3.475 1 86.06 156 PRO B N 1
ATOM 3123 C CA . PRO B 1 156 ? 3.896 33.844 -3.307 1 86.06 156 PRO B CA 1
ATOM 3124 C C . PRO B 1 156 ? 3.301 32.438 -3.258 1 86.06 156 PRO B C 1
ATOM 3126 O O . PRO B 1 156 ? 3.863 31.484 -3.84 1 86.06 156 PRO B O 1
ATOM 3129 N N . LEU B 1 157 ? 2.205 32.281 -2.527 1 89.12 157 LEU B N 1
ATOM 3130 C CA . LEU B 1 157 ? 1.463 31.031 -2.555 1 89.12 157 LEU B CA 1
ATOM 3131 C C . LEU B 1 157 ? 0.827 30.812 -3.922 1 89.12 157 LEU B C 1
ATOM 3133 O O . LEU B 1 157 ? 0.605 31.766 -4.672 1 89.12 157 LEU B O 1
ATOM 3137 N N . GLN B 1 158 ? 0.681 29.609 -4.359 1 84 158 GLN B N 1
ATOM 3138 C CA . GLN B 1 158 ? -0.006 29.25 -5.598 1 84 158 GLN B CA 1
ATOM 3139 C C . GLN B 1 158 ? -1.262 28.438 -5.312 1 84 158 GLN B C 1
ATOM 3141 O O . GLN B 1 158 ? -1.25 27.203 -5.426 1 84 158 GLN B O 1
ATOM 3146 N N . PRO B 1 159 ? -2.346 29.219 -5.074 1 82.81 159 PRO B N 1
ATOM 3147 C CA . PRO B 1 159 ? -3.574 28.5 -4.738 1 82.81 159 PRO B CA 1
ATOM 3148 C C . PRO B 1 159 ? -4.145 27.719 -5.922 1 82.81 159 PRO B C 1
ATOM 3150 O O . PRO B 1 159 ? -4.309 28.266 -7.008 1 82.81 159 PRO B O 1
ATOM 3153 N N . PRO B 1 160 ? -4.469 26.438 -5.656 1 80.25 160 PRO B N 1
ATOM 3154 C CA . PRO B 1 160 ? -5.035 25.641 -6.746 1 80.25 160 PRO B CA 1
ATOM 3155 C C . PRO B 1 160 ? -6.504 25.969 -7.016 1 80.25 160 PRO B C 1
ATOM 3157 O O . PRO B 1 160 ? -7.055 25.547 -8.039 1 80.25 160 PRO B O 1
ATOM 3160 N N . SER B 1 161 ? -7.129 26.609 -6.152 1 80.75 161 SER B N 1
ATOM 3161 C CA . SER B 1 161 ? -8.531 27 -6.285 1 80.75 161 SER B CA 1
ATOM 3162 C C . SER B 1 161 ? -8.789 28.359 -5.656 1 80.75 161 SER B C 1
ATOM 3164 O O . SER B 1 161 ? -8.008 28.828 -4.828 1 80.75 161 SER B O 1
ATOM 3166 N N . PRO B 1 162 ? -9.945 28.953 -6.043 1 82.19 162 PRO B N 1
ATOM 3167 C CA . PRO B 1 162 ? -10.266 30.281 -5.496 1 82.19 162 PRO B CA 1
ATOM 3168 C C . PRO B 1 162 ? -10.539 30.25 -3.994 1 82.19 162 PRO B C 1
ATOM 3170 O O . PRO B 1 162 ? -10.453 31.281 -3.324 1 82.19 162 PRO B O 1
ATOM 3173 N N . ASN B 1 163 ? -10.789 29.078 -3.518 1 85.75 163 ASN B N 1
ATOM 3174 C CA . ASN B 1 163 ? -11.156 28.984 -2.107 1 85.75 163 ASN B CA 1
ATOM 3175 C C . ASN B 1 163 ? -9.953 28.641 -1.237 1 85.75 163 ASN B C 1
ATOM 3177 O O . ASN B 1 163 ? -10.055 28.625 -0.009 1 85.75 163 ASN B O 1
ATOM 3181 N N . SER B 1 164 ? -8.82 28.453 -1.851 1 88.31 164 SER B N 1
ATOM 3182 C CA . SER B 1 164 ? -7.586 28.203 -1.108 1 88.31 164 SER B CA 1
ATOM 3183 C C . SER B 1 164 ? -6.965 29.516 -0.613 1 88.31 164 SER B C 1
ATOM 3185 O O . SER B 1 164 ? -7.203 30.578 -1.188 1 88.31 164 SER B O 1
ATOM 3187 N N . PRO B 1 165 ? -6.23 29.375 0.488 1 92.44 165 PRO B N 1
ATOM 3188 C CA . PRO B 1 165 ? -5.551 30.594 0.929 1 92.44 165 PRO B CA 1
ATOM 3189 C C . PRO B 1 165 ? -4.738 31.25 -0.184 1 92.44 165 PRO B C 1
ATOM 3191 O O . PRO B 1 165 ? -3.943 30.578 -0.851 1 92.44 165 PRO B O 1
ATOM 3194 N N . ARG B 1 166 ? -4.824 32.562 -0.304 1 91.12 166 ARG B N 1
ATOM 3195 C CA . ARG B 1 166 ? -4.238 33.281 -1.425 1 91.12 166 ARG B CA 1
ATOM 3196 C C . ARG B 1 166 ? -2.842 33.781 -1.081 1 91.12 166 ARG B C 1
ATOM 3198 O O . ARG B 1 166 ? -2.025 34.031 -1.974 1 91.12 166 ARG B O 1
ATOM 3205 N N . ASP B 1 167 ? -2.699 34.031 0.183 1 93.94 167 ASP B N 1
ATOM 3206 C CA . ASP B 1 167 ? -1.403 34.531 0.646 1 93.94 167 ASP B CA 1
ATOM 3207 C C . ASP B 1 167 ? -1.1 34 2.055 1 93.94 167 ASP B C 1
ATOM 3209 O O . ASP B 1 167 ? -1.904 33.281 2.648 1 93.94 167 ASP B O 1
ATOM 3213 N N . MET B 1 168 ? 0.071 34.375 2.459 1 95.81 168 MET B N 1
ATOM 3214 C CA . MET B 1 168 ? 0.56 33.844 3.738 1 95.81 168 MET B CA 1
ATOM 3215 C C . MET B 1 168 ? -0.301 34.344 4.891 1 95.81 168 MET B C 1
ATOM 3217 O O . MET B 1 168 ? -0.564 33.625 5.844 1 95.81 168 MET B O 1
ATOM 3221 N N . GLU B 1 169 ? -0.704 35.562 4.852 1 95.75 169 GLU B N 1
ATOM 3222 C CA . GLU B 1 169 ? -1.537 36.156 5.902 1 95.75 169 GLU B CA 1
ATOM 3223 C C . GLU B 1 169 ? -2.85 35.375 6.047 1 95.75 169 GLU B C 1
ATOM 3225 O O . GLU B 1 169 ? -3.266 35.062 7.156 1 95.75 169 GLU B O 1
ATOM 3230 N N . GLU B 1 170 ? -3.457 35.094 4.945 1 96 170 GLU B N 1
ATOM 3231 C CA . GLU B 1 170 ? -4.695 34.344 4.965 1 96 170 GLU B CA 1
ATOM 3232 C C . GLU B 1 170 ? -4.461 32.906 5.484 1 96 170 GLU B C 1
ATOM 3234 O O . GLU B 1 170 ? -5.262 32.375 6.258 1 96 170 GLU B O 1
ATOM 3239 N N . LEU B 1 171 ? -3.396 32.281 5.02 1 96.94 171 LEU B N 1
ATOM 3240 C CA . LEU B 1 171 ? -3.064 30.938 5.477 1 96.94 171 LEU B CA 1
ATOM 3241 C C . LEU B 1 171 ? -2.873 30.922 6.992 1 96.94 171 LEU B C 1
ATOM 3243 O O . LEU B 1 171 ? -3.48 30.094 7.684 1 96.94 171 LEU B O 1
ATOM 3247 N N . LEU B 1 172 ? -2.115 31.859 7.5 1 97.56 172 LEU B N 1
ATOM 3248 C CA . LEU B 1 172 ? -1.837 31.891 8.93 1 97.56 172 LEU B CA 1
ATOM 3249 C C . LEU B 1 172 ? -3.105 32.188 9.727 1 97.56 172 LEU B C 1
ATOM 3251 O O . LEU B 1 172 ? -3.277 31.688 10.836 1 97.56 172 LEU B O 1
ATOM 3255 N N . GLY B 1 173 ? -3.938 33.062 9.188 1 97.5 173 GLY B N 1
ATOM 3256 C CA . GLY B 1 173 ? -5.219 33.312 9.82 1 97.5 173 GLY B CA 1
ATOM 3257 C C . GLY B 1 173 ? -6.074 32.062 9.961 1 97.5 173 GLY B C 1
ATOM 3258 O O . GLY B 1 173 ? -6.668 31.812 11.016 1 97.5 173 GLY B O 1
ATOM 3259 N N . ARG B 1 174 ? -6.117 31.266 8.969 1 96.38 174 ARG B N 1
ATOM 3260 C CA . ARG B 1 174 ? -6.863 30.016 8.992 1 96.38 174 ARG B CA 1
ATOM 3261 C C . ARG B 1 174 ? -6.254 29.031 9.992 1 96.38 174 ARG B C 1
ATOM 3263 O O . ARG B 1 174 ? -6.977 28.344 10.719 1 96.38 174 ARG B O 1
ATOM 3270 N N . LEU B 1 175 ? -4.973 29 10 1 98 175 LEU B N 1
ATOM 3271 C CA . LEU B 1 175 ? -4.297 28.094 10.93 1 98 175 LEU B CA 1
ATOM 3272 C C . LEU B 1 175 ? -4.57 28.484 12.375 1 98 175 LEU B C 1
ATOM 3274 O O . LEU B 1 175 ? -4.742 27.625 13.242 1 98 175 LEU B O 1
ATOM 3278 N N . ALA B 1 176 ? -4.594 29.797 12.641 1 97.56 176 ALA B N 1
ATOM 3279 C CA . ALA B 1 176 ? -4.91 30.266 13.984 1 97.56 176 ALA B CA 1
ATOM 3280 C C . ALA B 1 176 ? -6.305 29.828 14.414 1 97.56 176 ALA B C 1
ATOM 3282 O O . ALA B 1 176 ? -6.508 29.422 15.562 1 97.56 176 ALA B O 1
ATOM 3283 N N . ARG B 1 177 ? -7.254 29.891 13.469 1 97 177 ARG B N 1
ATOM 3284 C CA . ARG B 1 177 ? -8.617 29.453 13.75 1 97 177 ARG B CA 1
ATOM 3285 C C . ARG B 1 177 ? -8.648 27.953 14.047 1 97 177 ARG B C 1
ATOM 3287 O O . ARG B 1 177 ? -9.383 27.5 14.93 1 97 177 ARG B O 1
ATOM 3294 N N . ILE B 1 178 ? -7.879 27.203 13.336 1 97.38 178 ILE B N 1
ATOM 3295 C CA . ILE B 1 178 ? -7.812 25.75 13.547 1 97.38 178 ILE B CA 1
ATOM 3296 C C . ILE B 1 178 ? -7.246 25.469 14.938 1 97.38 178 ILE B C 1
ATOM 3298 O O . ILE B 1 178 ? -7.738 24.578 15.641 1 97.38 178 ILE B O 1
ATOM 3302 N N . ARG B 1 179 ? -6.227 26.188 15.328 1 96.25 179 ARG B N 1
ATOM 3303 C CA . ARG B 1 179 ? -5.617 26 16.641 1 96.25 179 ARG B CA 1
ATOM 3304 C C . ARG B 1 179 ? -6.625 26.266 17.75 1 96.25 179 ARG B C 1
ATOM 3306 O O . ARG B 1 179 ? -6.582 25.625 18.797 1 96.25 179 ARG B O 1
ATOM 3313 N N . GLU B 1 180 ? -7.5 27.188 17.484 1 94.94 180 GLU B N 1
ATOM 3314 C CA . GLU B 1 180 ? -8.492 27.562 18.484 1 94.94 180 GLU B CA 1
ATOM 3315 C C . GLU B 1 180 ? -9.617 26.531 18.562 1 94.94 180 GLU B C 1
ATOM 3317 O O . GLU B 1 180 ? -10 26.125 19.656 1 94.94 180 GLU B O 1
ATOM 3322 N N . ARG B 1 181 ? -10.094 26.078 17.406 1 94.69 181 ARG B N 1
ATOM 3323 C CA . ARG B 1 181 ? -11.32 25.281 17.422 1 94.69 181 ARG B CA 1
ATOM 3324 C C . ARG B 1 181 ? -11 23.797 17.281 1 94.69 181 ARG B C 1
ATOM 3326 O O . ARG B 1 181 ? -11.859 22.953 17.531 1 94.69 181 ARG B O 1
ATOM 3333 N N . GLY B 1 182 ? -9.805 23.469 16.672 1 96.06 182 GLY B N 1
ATOM 3334 C CA . GLY B 1 182 ? -9.352 22.094 16.625 1 96.06 182 GLY B CA 1
ATOM 3335 C C . GLY B 1 182 ? -9.672 21.391 15.312 1 96.06 182 GLY B C 1
ATOM 3336 O O . GLY B 1 182 ? -9.422 20.203 15.164 1 96.06 182 GLY B O 1
ATOM 3337 N N . PHE B 1 183 ? -10.297 22.172 14.344 1 97.44 183 PHE B N 1
ATOM 3338 C CA . PHE B 1 183 ? -10.68 21.5 13.102 1 97.44 183 PHE B CA 1
ATOM 3339 C C . PHE B 1 183 ? -10.688 22.5 11.945 1 97.44 183 PHE B C 1
ATOM 3341 O O . PHE B 1 183 ? -10.578 23.703 12.156 1 97.44 183 PHE B O 1
ATOM 3348 N N . GLU B 1 184 ? -10.703 21.938 10.758 1 97 184 GLU B N 1
ATOM 3349 C CA . GLU B 1 184 ? -10.844 22.703 9.523 1 97 184 GLU B CA 1
ATOM 3350 C C . GLU B 1 184 ? -12.016 22.203 8.688 1 97 184 GLU B C 1
ATOM 3352 O O . GLU B 1 184 ? -12.258 20.984 8.617 1 97 184 GLU B O 1
ATOM 3357 N N . ILE B 1 185 ? -12.727 23.125 8.102 1 94.44 185 ILE B N 1
ATOM 3358 C CA . ILE B 1 185 ? -13.734 22.828 7.094 1 94.44 185 ILE B CA 1
ATOM 3359 C C . ILE B 1 185 ? -13.328 23.453 5.758 1 94.44 185 ILE B C 1
ATOM 3361 O O . ILE B 1 185 ? -13.086 24.656 5.68 1 94.44 185 ILE B O 1
ATOM 3365 N N . ALA B 1 186 ? -13.203 22.672 4.766 1 91.69 186 ALA B N 1
ATOM 3366 C CA . ALA B 1 186 ? -12.953 23.156 3.408 1 91.69 186 ALA B CA 1
ATOM 3367 C C . ALA B 1 186 ? -14.18 22.953 2.521 1 91.69 186 ALA B C 1
ATOM 3369 O O . ALA B 1 186 ? -14.727 21.844 2.447 1 91.69 186 ALA B O 1
ATOM 3370 N N . ARG B 1 187 ? -14.547 23.953 1.882 1 87.06 187 ARG B N 1
ATOM 3371 C CA . ARG B 1 187 ? -15.719 23.922 1.018 1 87.06 187 ARG B CA 1
ATOM 3372 C C . ARG B 1 187 ? -15.336 24.109 -0.445 1 87.06 187 ARG B C 1
ATOM 3374 O O . ARG B 1 187 ? -14.82 25.156 -0.826 1 87.06 187 ARG B O 1
ATOM 3381 N N . HIS B 1 188 ? -15.531 23.125 -1.177 1 78.88 188 HIS B N 1
ATOM 3382 C CA . HIS B 1 188 ? -15.328 23.188 -2.619 1 78.88 188 HIS B CA 1
ATOM 3383 C C . HIS B 1 188 ? -13.875 23.516 -2.951 1 78.88 188 HIS B C 1
ATOM 3385 O O . HIS B 1 188 ? -13.602 24.312 -3.854 1 78.88 188 HIS B O 1
ATOM 3391 N N . GLU B 1 189 ? -12.969 23.156 -2.24 1 75.88 189 GLU B N 1
ATOM 3392 C CA . GLU B 1 189 ? -11.578 23.547 -2.428 1 75.88 189 GLU B CA 1
ATOM 3393 C C . GLU B 1 189 ? -10.82 22.531 -3.273 1 75.88 189 GLU B C 1
ATOM 3395 O O . GLU B 1 189 ? -10.641 22.719 -4.477 1 75.88 189 GLU B O 1
ATOM 3400 N N . ALA B 1 190 ? -10.648 21.406 -2.783 1 67.06 190 ALA B N 1
ATOM 3401 C CA . ALA B 1 190 ? -9.891 20.422 -3.545 1 67.06 190 ALA B CA 1
ATOM 3402 C C . ALA B 1 190 ? -10.719 19.891 -4.719 1 67.06 190 ALA B C 1
ATOM 3404 O O . ALA B 1 190 ? -10.195 19.719 -5.824 1 67.06 190 ALA B O 1
ATOM 3405 N N . ASN B 1 191 ? -11.953 19.656 -4.473 1 73.81 191 ASN B N 1
ATOM 3406 C CA . ASN B 1 191 ? -12.883 19.188 -5.496 1 73.81 191 ASN B CA 1
ATOM 3407 C C . ASN B 1 191 ? -14.18 19.969 -5.477 1 73.81 191 ASN B C 1
ATOM 3409 O O . ASN B 1 191 ? -14.836 20.078 -4.438 1 73.81 191 ASN B O 1
ATOM 3413 N N . PRO B 1 192 ? -14.5 20.516 -6.641 1 78.75 192 PRO B N 1
ATOM 3414 C CA . PRO B 1 192 ? -15.781 21.219 -6.668 1 78.75 192 PRO B CA 1
ATOM 3415 C C . PRO B 1 192 ? -16.953 20.344 -6.25 1 78.75 192 PRO B C 1
ATOM 3417 O O . PRO B 1 192 ? -17.047 19.188 -6.672 1 78.75 192 PRO B O 1
ATOM 3420 N N . GLY B 1 193 ? -17.719 20.859 -5.328 1 84.12 193 GLY B N 1
ATOM 3421 C CA . GLY B 1 193 ? -18.906 20.141 -4.902 1 84.12 193 GLY B CA 1
ATOM 3422 C C . GLY B 1 193 ? -18.656 19.219 -3.717 1 84.12 193 GLY B C 1
ATOM 3423 O O . GLY B 1 193 ? -19.594 18.594 -3.201 1 84.12 193 GLY B O 1
ATOM 3424 N N . ILE B 1 194 ? -17.406 19.219 -3.311 1 87.94 194 ILE B N 1
ATOM 3425 C CA . ILE B 1 194 ? -17.047 18.359 -2.195 1 87.94 194 ILE B CA 1
ATOM 3426 C C . ILE B 1 194 ? -16.516 19.188 -1.039 1 87.94 194 ILE B C 1
ATOM 3428 O O . ILE B 1 194 ? -15.68 20.078 -1.242 1 87.94 194 ILE B O 1
ATOM 3432 N N . ASP B 1 195 ? -17.047 18.938 0.108 1 91.94 195 ASP B N 1
ATOM 3433 C CA . ASP B 1 195 ? -16.547 19.547 1.334 1 91.94 195 ASP B CA 1
ATOM 3434 C C . ASP B 1 195 ? -15.758 18.531 2.164 1 91.94 195 ASP B C 1
ATOM 3436 O O . ASP B 1 195 ? -15.859 17.328 1.94 1 91.94 195 ASP B O 1
ATOM 3440 N N . SER B 1 196 ? -14.93 19.094 3.051 1 94 196 SER B N 1
ATOM 3441 C CA . SER B 1 196 ? -14.141 18.219 3.914 1 94 196 SER B CA 1
ATOM 3442 C C . SER B 1 196 ? -14.062 18.766 5.332 1 94 196 SER B C 1
ATOM 3444 O O . SER B 1 196 ? -14.031 19.984 5.527 1 94 196 SER B O 1
ATOM 3446 N N . LEU B 1 197 ? -14.062 17.875 6.258 1 96.31 197 LEU B N 1
ATOM 3447 C CA . LEU B 1 197 ? -13.773 18.109 7.668 1 96.31 197 LEU B CA 1
ATOM 3448 C C . LEU B 1 197 ? -12.477 17.438 8.078 1 96.31 197 LEU B C 1
ATOM 3450 O O . LEU B 1 197 ? -12.273 16.25 7.801 1 96.31 197 LEU B O 1
ATOM 3454 N N . ALA B 1 198 ? -11.648 18.203 8.727 1 97.88 198 ALA B N 1
ATOM 3455 C CA . ALA B 1 198 ? -10.375 17.578 9.094 1 97.88 198 ALA B CA 1
ATOM 3456 C C . ALA B 1 198 ? -9.891 18.062 10.453 1 97.88 198 ALA B C 1
ATOM 3458 O O . ALA B 1 198 ? -10.133 19.219 10.836 1 97.88 198 ALA B O 1
ATOM 3459 N N . THR B 1 199 ? -9.289 17.219 11.18 1 98.19 199 THR B N 1
ATOM 3460 C CA . THR B 1 199 ? -8.531 17.516 12.398 1 98.19 199 THR B CA 1
ATOM 3461 C C . THR B 1 199 ? -7.223 16.734 12.422 1 98.19 199 THR B C 1
ATOM 3463 O O . THR B 1 199 ? -6.949 15.938 11.516 1 98.19 199 THR B O 1
ATOM 3466 N N . ALA B 1 200 ? -6.344 17.062 13.352 1 98.31 200 ALA B N 1
ATOM 3467 C CA . ALA B 1 200 ? -5.051 16.391 13.422 1 98.31 200 ALA B CA 1
ATOM 3468 C C . ALA B 1 200 ? -4.738 15.938 14.844 1 98.31 200 ALA B C 1
ATOM 3470 O O . ALA B 1 200 ? -5.18 16.562 15.812 1 98.31 200 ALA B O 1
ATOM 3471 N N . VAL B 1 201 ? -4.066 14.859 14.945 1 97.31 201 VAL B N 1
ATOM 3472 C CA . VAL B 1 201 ? -3.625 14.312 16.219 1 97.31 201 VAL B CA 1
ATOM 3473 C C . VAL B 1 201 ? -2.176 13.844 16.109 1 97.31 201 VAL B C 1
ATOM 3475 O O . VAL B 1 201 ? -1.706 13.5 15.023 1 97.31 201 VAL B O 1
ATOM 3478 N N . GLY B 1 202 ? -1.493 13.883 17.234 1 95.69 202 GLY B N 1
ATOM 3479 C CA . GLY B 1 202 ? -0.088 13.508 17.234 1 95.69 202 GLY B CA 1
ATOM 3480 C C . GLY B 1 202 ? 0.27 12.562 18.375 1 95.69 202 GLY B C 1
ATOM 3481 O O . GLY B 1 202 ? -0.506 12.383 19.312 1 95.69 202 GLY B O 1
ATOM 3482 N N . ASP B 1 203 ? 1.317 11.891 18.156 1 94.06 203 ASP B N 1
ATOM 3483 C CA . ASP B 1 203 ? 1.979 11.078 19.156 1 94.06 203 ASP B CA 1
ATOM 3484 C C . ASP B 1 203 ? 3.322 11.688 19.562 1 94.06 203 ASP B C 1
ATOM 3486 O O . ASP B 1 203 ? 4.312 11.539 18.844 1 94.06 203 ASP B O 1
ATOM 3490 N N . PRO B 1 204 ? 3.34 12.297 20.734 1 90.5 204 PRO B N 1
ATOM 3491 C CA . PRO B 1 204 ? 4.578 12.969 21.141 1 90.5 204 PRO B CA 1
ATOM 3492 C C . PRO B 1 204 ? 5.754 12 21.281 1 90.5 204 PRO B C 1
ATOM 3494 O O . PRO B 1 204 ? 6.906 12.398 21.094 1 90.5 204 PRO B O 1
ATOM 3497 N N . ALA B 1 205 ? 5.484 10.812 21.609 1 86 205 ALA B N 1
ATOM 3498 C CA . ALA B 1 205 ? 6.547 9.828 21.812 1 86 205 ALA B CA 1
ATOM 3499 C C . ALA B 1 205 ? 7.285 9.555 20.5 1 86 205 ALA B C 1
ATOM 3501 O O . ALA B 1 205 ? 8.516 9.453 20.484 1 86 205 ALA B O 1
ATOM 3502 N N . SER B 1 206 ? 6.586 9.508 19.391 1 87.81 206 SER B N 1
ATOM 3503 C CA . SER B 1 206 ? 7.188 9.18 18.094 1 87.81 206 SER B CA 1
ATOM 3504 C C . SER B 1 206 ? 7.391 10.43 17.25 1 87.81 206 SER B C 1
ATOM 3506 O O . SER B 1 206 ? 8.125 10.398 16.266 1 87.81 206 SER B O 1
ATOM 3508 N N . GLY B 1 207 ? 6.676 11.484 17.609 1 89.44 207 GLY B N 1
ATOM 3509 C CA . GLY B 1 207 ? 6.707 12.695 16.797 1 89.44 207 GLY B CA 1
ATOM 3510 C C . GLY B 1 207 ? 5.812 12.617 15.586 1 89.44 207 GLY B C 1
ATOM 3511 O O . GLY B 1 207 ? 5.797 13.539 14.758 1 89.44 207 GLY B O 1
ATOM 3512 N N . GLU B 1 208 ? 5.066 11.547 15.414 1 93.06 208 GLU B N 1
ATOM 3513 C CA . GLU B 1 208 ? 4.168 11.375 14.281 1 93.06 208 GLU B CA 1
ATOM 3514 C C . GLU B 1 208 ? 2.9 12.211 14.445 1 93.06 208 GLU B C 1
ATOM 3516 O O . GLU B 1 208 ? 2.434 12.43 15.562 1 93.06 208 GLU B O 1
ATOM 3521 N N . GLU B 1 209 ? 2.402 12.727 13.359 1 96.31 209 GLU B N 1
ATOM 3522 C CA . GLU B 1 209 ? 1.123 13.422 13.289 1 96.31 209 GLU B CA 1
ATOM 3523 C C . GLU B 1 209 ? 0.288 12.93 12.117 1 96.31 209 GLU B C 1
ATOM 3525 O O . GLU B 1 209 ? 0.825 12.648 11.039 1 96.31 209 GLU B O 1
ATOM 3530 N N . VAL B 1 210 ? -0.997 12.789 12.32 1 97.94 210 VAL B N 1
ATOM 3531 C CA . VAL B 1 210 ? -1.898 12.383 11.25 1 97.94 210 VAL B CA 1
ATOM 3532 C C . VAL B 1 210 ? -3.145 13.266 11.266 1 97.94 210 VAL B C 1
ATOM 3534 O O . VAL B 1 210 ? -3.467 13.883 12.281 1 97.94 210 VAL B O 1
ATOM 3537 N N . SER B 1 211 ? -3.729 13.336 10.133 1 98.25 211 SER B N 1
ATOM 3538 C CA . SER B 1 211 ? -5.012 14.023 10.023 1 98.25 211 SER B CA 1
ATOM 3539 C C . SER B 1 211 ? -6.152 13.023 9.836 1 98.25 211 SER B C 1
ATOM 3541 O O . SER B 1 211 ? -6.012 12.039 9.117 1 98.25 211 SER B O 1
ATOM 3543 N N . LEU B 1 212 ? -7.242 13.219 10.539 1 98.06 212 LEU B N 1
ATOM 3544 C CA . LEU B 1 212 ? -8.523 12.57 10.297 1 98.06 212 LEU B CA 1
ATOM 3545 C C . LEU B 1 212 ? -9.43 13.453 9.438 1 98.06 212 LEU B C 1
ATOM 3547 O O . LEU B 1 212 ? -9.648 14.625 9.758 1 98.06 212 LEU B O 1
ATOM 3551 N N . CYS B 1 213 ? -9.961 12.828 8.422 1 96.81 213 CYS B N 1
ATOM 3552 C CA . CYS B 1 213 ? -10.742 13.656 7.508 1 96.81 213 CYS B CA 1
ATOM 3553 C C . CYS B 1 213 ? -11.961 12.891 6.992 1 96.81 213 CYS B C 1
ATOM 3555 O O . CYS B 1 213 ? -11.883 11.695 6.73 1 96.81 213 CYS B O 1
ATOM 3557 N N . ILE B 1 214 ? -13.086 13.578 6.867 1 95.38 214 ILE B N 1
ATOM 3558 C CA . ILE B 1 214 ? -14.281 13.078 6.199 1 95.38 214 ILE B CA 1
ATOM 3559 C C . ILE B 1 214 ? -14.68 14.016 5.062 1 95.38 214 ILE B C 1
ATOM 3561 O O . ILE B 1 214 ? -14.766 15.227 5.254 1 95.38 214 ILE B O 1
ATOM 3565 N N . VAL B 1 215 ? -14.891 13.469 3.887 1 93.12 215 VAL B N 1
ATOM 3566 C CA . VAL B 1 215 ? -15.328 14.25 2.732 1 93.12 215 VAL B CA 1
ATOM 3567 C C . VAL B 1 215 ? -16.781 13.898 2.391 1 93.12 215 VAL B C 1
ATOM 3569 O O . VAL B 1 215 ? -17.188 12.742 2.521 1 93.12 215 VAL B O 1
ATOM 3572 N N . TYR B 1 216 ? -17.5 14.906 1.964 1 91.25 216 TYR B N 1
ATOM 3573 C CA . TYR B 1 216 ? -18.922 14.688 1.686 1 91.25 216 TYR B CA 1
ATOM 3574 C C . TYR B 1 216 ? -19.422 15.672 0.639 1 91.25 216 TYR B C 1
ATOM 3576 O O . TYR B 1 216 ? -18.859 16.75 0.464 1 91.25 216 TYR B O 1
ATOM 3584 N N . PRO B 1 217 ? -20.406 15.211 -0.06 1 90.12 217 PRO B N 1
ATOM 3585 C CA . PRO B 1 217 ? -21 16.125 -1.032 1 90.12 217 PRO B CA 1
ATOM 3586 C C . PRO B 1 217 ? -21.672 17.344 -0.373 1 90.12 217 PRO B C 1
ATOM 3588 O O . PRO B 1 217 ? -22.531 17.172 0.498 1 90.12 217 PRO B O 1
ATOM 3591 N N . SER B 1 218 ? -21.375 18.484 -0.914 1 88.75 218 SER B N 1
ATOM 3592 C CA . SER B 1 218 ? -21.859 19.734 -0.339 1 88.75 218 SER B CA 1
ATOM 3593 C C . SER B 1 218 ? -23.375 19.859 -0.466 1 88.75 218 SER B C 1
ATOM 3595 O O . SER B 1 218 ? -24.031 20.438 0.404 1 88.75 218 SER B O 1
ATOM 3597 N N . ALA B 1 219 ? -23.875 19.297 -1.449 1 87.19 219 ALA B N 1
ATOM 3598 C CA . ALA B 1 219 ? -25.266 19.516 -1.809 1 87.19 219 ALA B CA 1
ATOM 3599 C C . ALA B 1 219 ? -26.203 18.656 -0.958 1 87.19 219 ALA B C 1
ATOM 3601 O O . ALA B 1 219 ? -27.375 18.984 -0.789 1 87.19 219 ALA B O 1
ATOM 3602 N N . ILE B 1 220 ? -25.688 17.641 -0.374 1 86.88 220 ILE B N 1
ATOM 3603 C CA . ILE B 1 220 ? -26.609 16.656 0.199 1 86.88 220 ILE B CA 1
ATOM 3604 C C . ILE B 1 220 ? -26.469 16.656 1.72 1 86.88 220 ILE B C 1
ATOM 3606 O O . ILE B 1 220 ? -27.422 16.312 2.432 1 86.88 220 ILE B O 1
ATOM 3610 N N . VAL B 1 221 ? -25.406 16.953 2.271 1 90.62 221 VAL B N 1
ATOM 3611 C CA . VAL B 1 221 ? -25.188 16.875 3.711 1 90.62 221 VAL B CA 1
ATOM 3612 C C . VAL B 1 221 ? -25.672 18.172 4.375 1 90.62 221 VAL B C 1
ATOM 3614 O O . VAL B 1 221 ? -25.203 19.266 4.047 1 90.62 221 VAL B O 1
ATOM 3617 N N . SER B 1 222 ? -26.562 18.016 5.297 1 92.56 222 SER B N 1
ATOM 3618 C CA . SER B 1 222 ? -27.094 19.156 6.031 1 92.56 222 SER B CA 1
ATOM 3619 C C . SER B 1 222 ? -26.094 19.672 7.062 1 92.56 222 SER B C 1
ATOM 3621 O O . SER B 1 222 ? -25.125 18.984 7.387 1 92.56 222 SER B O 1
ATOM 3623 N N . GLU B 1 223 ? -26.359 20.844 7.523 1 93.19 223 GLU B N 1
ATOM 3624 C CA . GLU B 1 223 ? -25.5 21.406 8.57 1 93.19 223 GLU B CA 1
ATOM 3625 C C . GLU B 1 223 ? -25.547 20.547 9.828 1 93.19 223 GLU B C 1
ATOM 3627 O O . GLU B 1 223 ? -24.516 20.359 10.492 1 93.19 223 GLU B O 1
ATOM 3632 N N . ALA B 1 224 ? -26.703 20.031 10.102 1 95 224 ALA B N 1
ATOM 3633 C CA . ALA B 1 224 ? -26.844 19.188 11.281 1 95 224 ALA B CA 1
ATOM 3634 C C . ALA B 1 224 ? -26.031 17.906 11.141 1 95 224 ALA B C 1
ATOM 3636 O O . ALA B 1 224 ? -25.359 17.484 12.094 1 95 224 ALA B O 1
ATOM 3637 N N . GLU B 1 225 ? -26.062 17.359 9.984 1 94.5 225 GLU B N 1
ATOM 3638 C CA . GLU B 1 225 ? -25.281 16.141 9.727 1 94.5 225 GLU B CA 1
ATOM 3639 C C . GLU B 1 225 ? -23.781 16.422 9.789 1 94.5 225 GLU B C 1
ATOM 3641 O O . GLU B 1 225 ? -23.031 15.625 10.352 1 94.5 225 GLU B O 1
ATOM 3646 N N . ARG B 1 226 ? -23.484 17.5 9.227 1 95.44 226 ARG B N 1
ATOM 3647 C CA . ARG B 1 226 ? -22.094 17.922 9.266 1 95.44 226 ARG B CA 1
ATOM 3648 C C . ARG B 1 226 ? -21.609 18.062 10.703 1 95.44 226 ARG B C 1
ATOM 3650 O O . ARG B 1 226 ? -20.516 17.594 11.047 1 95.44 226 ARG B O 1
ATOM 3657 N N . ASP B 1 227 ? -22.406 18.703 11.477 1 96.38 227 ASP B N 1
ATOM 3658 C CA . ASP B 1 227 ? -22.031 18.922 12.875 1 96.38 227 ASP B CA 1
ATOM 3659 C C . ASP B 1 227 ? -21.922 17.609 13.641 1 96.38 227 ASP B C 1
ATOM 3661 O O . ASP B 1 227 ? -21.078 17.469 14.516 1 96.38 227 ASP B O 1
ATOM 3665 N N . ASP B 1 228 ? -22.734 16.672 13.297 1 97 228 ASP B N 1
ATOM 3666 C CA . ASP B 1 228 ? -22.656 15.352 13.906 1 97 228 ASP B CA 1
ATOM 3667 C C . ASP B 1 228 ? -21.359 14.648 13.539 1 97 228 ASP B C 1
ATOM 3669 O O . ASP B 1 228 ? -20.719 14.031 14.398 1 97 228 ASP B O 1
ATOM 3673 N N . ILE B 1 229 ? -21 14.75 12.305 1 96.88 229 ILE B N 1
ATOM 3674 C CA . ILE B 1 229 ? -19.766 14.141 11.836 1 96.88 229 ILE B CA 1
ATOM 3675 C C . ILE B 1 229 ? -18.562 14.781 12.539 1 96.88 229 ILE B C 1
ATOM 3677 O O . ILE B 1 229 ? -17.656 14.078 13.008 1 96.88 229 ILE B O 1
ATOM 3681 N N . LEU B 1 230 ? -18.641 16.047 12.625 1 97.56 230 LEU B N 1
ATOM 3682 C CA . LEU B 1 230 ? -17.562 16.797 13.266 1 97.56 230 LEU B CA 1
ATOM 3683 C C . LEU B 1 230 ? -17.438 16.406 14.734 1 97.56 230 LEU B C 1
ATOM 3685 O O . LEU B 1 230 ? -16.328 16.188 15.227 1 97.56 230 LEU B O 1
ATOM 3689 N N . ALA B 1 231 ? -18.547 16.312 15.406 1 97.56 231 ALA B N 1
ATOM 3690 C CA . ALA B 1 231 ? -18.547 15.938 16.812 1 97.56 231 ALA B CA 1
ATOM 3691 C C . ALA B 1 231 ? -17.922 14.555 17.016 1 97.56 231 ALA B C 1
ATOM 3693 O O . ALA B 1 231 ? -17.125 14.352 17.922 1 97.56 231 ALA B O 1
ATOM 3694 N N . ALA B 1 232 ? -18.281 13.68 16.156 1 97.69 232 ALA B N 1
ATOM 3695 C CA . ALA B 1 232 ? -17.734 12.328 16.219 1 97.69 232 ALA B CA 1
ATOM 3696 C C . ALA B 1 232 ? -16.234 12.336 15.961 1 97.69 232 ALA B C 1
ATOM 3698 O O . ALA B 1 232 ? -15.477 11.664 16.672 1 97.69 232 ALA B O 1
ATOM 3699 N N . MET B 1 233 ? -15.82 13.094 15 1 98 233 MET B N 1
ATOM 3700 C CA . MET B 1 233 ? -14.406 13.195 14.633 1 98 233 MET B CA 1
ATOM 3701 C C . MET B 1 233 ? -13.586 13.766 15.781 1 98 233 MET B C 1
ATOM 3703 O O . MET B 1 233 ? -12.523 13.234 16.125 1 98 233 MET B O 1
ATOM 3707 N N . LEU B 1 234 ? -14.094 14.797 16.375 1 97.31 234 LEU B N 1
ATOM 3708 C CA . LEU B 1 234 ? -13.375 15.445 17.469 1 97.31 234 LEU B CA 1
ATOM 3709 C C . LEU B 1 234 ? -13.344 14.555 18.703 1 97.31 234 LEU B C 1
ATOM 3711 O O . LEU B 1 234 ? -12.344 14.523 19.422 1 97.31 234 LEU B O 1
ATOM 3715 N N . ARG B 1 235 ? -14.43 13.828 18.922 1 96.88 235 ARG B N 1
ATOM 3716 C CA . ARG B 1 235 ? -14.453 12.867 20.016 1 96.88 235 ARG B CA 1
ATOM 3717 C C . ARG B 1 235 ? -13.383 11.797 19.828 1 96.88 235 ARG B C 1
ATOM 3719 O O . ARG B 1 235 ? -12.656 11.469 20.766 1 96.88 235 ARG B O 1
ATOM 3726 N N . GLU B 1 236 ? -13.32 11.289 18.625 1 97.25 236 GLU B N 1
ATOM 3727 C CA . GLU B 1 236 ? -12.312 10.273 18.312 1 97.25 236 GLU B CA 1
ATOM 3728 C C . GLU B 1 236 ? -10.898 10.844 18.438 1 97.25 236 GLU B C 1
ATOM 3730 O O . GLU B 1 236 ? -10.008 10.188 18.984 1 97.25 236 GLU B O 1
ATOM 3735 N N . ALA B 1 237 ? -10.695 12.031 17.938 1 97.31 237 ALA B N 1
ATOM 3736 C CA . ALA B 1 237 ? -9.375 12.672 18 1 97.31 237 ALA B CA 1
ATOM 3737 C C . ALA B 1 237 ? -8.938 12.867 19.453 1 97.31 237 ALA B C 1
ATOM 3739 O O . ALA B 1 237 ? -7.777 12.625 19.797 1 97.31 237 ALA B O 1
ATOM 3740 N N . ARG B 1 238 ? -9.844 13.25 20.281 1 95.69 238 ARG B N 1
ATOM 3741 C CA . ARG B 1 238 ? -9.547 13.453 21.703 1 95.69 238 ARG B CA 1
ATOM 3742 C C . ARG B 1 238 ? -9.203 12.133 22.391 1 95.69 238 ARG B C 1
ATOM 3744 O O . ARG B 1 238 ? -8.297 12.086 23.219 1 95.69 238 ARG B O 1
ATOM 3751 N N . ALA B 1 239 ? -9.906 11.125 22.062 1 96.44 239 ALA B N 1
ATOM 3752 C CA . ALA B 1 239 ? -9.641 9.805 22.625 1 96.44 239 ALA B CA 1
ATOM 3753 C C . ALA B 1 239 ? -8.242 9.32 22.25 1 96.44 239 ALA B C 1
ATOM 3755 O O . ALA B 1 239 ? -7.508 8.797 23.094 1 96.44 239 ALA B O 1
ATOM 3756 N N . ILE B 1 240 ? -7.891 9.523 21.016 1 96.88 240 ILE B N 1
ATOM 3757 C CA . ILE B 1 240 ? -6.57 9.125 20.531 1 96.88 240 ILE B CA 1
ATOM 3758 C C . ILE B 1 240 ? -5.496 9.945 21.25 1 96.88 240 ILE B C 1
ATOM 3760 O O . ILE B 1 240 ? -4.488 9.398 21.703 1 96.88 240 ILE B O 1
ATOM 3764 N N . ALA B 1 241 ? -5.746 11.219 21.328 1 94.94 241 ALA B N 1
ATOM 3765 C CA . ALA B 1 241 ? -4.805 12.133 21.969 1 94.94 241 ALA B CA 1
ATOM 3766 C C . ALA B 1 241 ? -4.574 11.75 23.422 1 94.94 241 ALA B C 1
ATOM 3768 O O . ALA B 1 241 ? -3.441 11.758 23.906 1 94.94 241 ALA B O 1
ATOM 3769 N N . ALA B 1 242 ? -5.648 11.43 24.094 1 94.06 242 ALA B N 1
ATOM 3770 C CA . ALA B 1 242 ? -5.562 11.031 25.5 1 94.06 242 ALA B CA 1
ATOM 3771 C C . ALA B 1 242 ? -4.758 9.742 25.656 1 94.06 242 ALA B C 1
ATOM 3773 O O . ALA B 1 242 ? -3.936 9.625 26.562 1 94.06 242 ALA B O 1
ATOM 3774 N N . MET B 1 243 ? -4.957 8.898 24.781 1 92.94 243 MET B N 1
ATOM 3775 C CA . MET B 1 243 ? -4.285 7.602 24.828 1 92.94 243 MET B CA 1
ATOM 3776 C C . MET B 1 243 ? -2.787 7.758 24.578 1 92.94 243 MET B C 1
ATOM 3778 O O . MET B 1 243 ? -1.975 7.074 25.219 1 92.94 243 MET B O 1
ATOM 3782 N N . LEU B 1 244 ? -2.469 8.719 23.688 1 92.56 244 LEU B N 1
ATOM 3783 C CA . LEU B 1 244 ? -1.081 8.812 23.25 1 92.56 244 LEU B CA 1
ATOM 3784 C C . LEU B 1 244 ? -0.375 9.984 23.922 1 92.56 244 LEU B C 1
ATOM 3786 O O . LEU B 1 244 ? 0.832 10.172 23.75 1 92.56 244 LEU B O 1
ATOM 3790 N N . GLY B 1 245 ? -1.078 10.789 24.672 1 88.56 245 GLY B N 1
ATOM 3791 C CA . GLY B 1 245 ? -0.493 11.898 25.406 1 88.56 245 GLY B CA 1
ATOM 3792 C C . GLY B 1 245 ? -0.265 13.133 24.562 1 88.56 245 GLY B C 1
ATOM 3793 O O . GLY B 1 245 ? 0.722 13.852 24.734 1 88.56 245 GLY B O 1
ATOM 3794 N N . ASP B 1 246 ? -1.147 13.328 23.547 1 86 246 ASP B N 1
ATOM 3795 C CA . ASP B 1 246 ? -1.081 14.523 22.719 1 86 246 ASP B CA 1
ATOM 3796 C C . ASP B 1 246 ? -1.686 15.727 23.438 1 86 246 ASP B C 1
ATOM 3798 O O . ASP B 1 246 ? -2.887 15.75 23.719 1 86 246 ASP B O 1
ATOM 3802 N N . PRO B 1 247 ? -0.934 16.688 23.781 1 76.31 247 PRO B N 1
ATOM 3803 C CA . PRO B 1 247 ? -1.456 17.828 24.547 1 76.31 247 PRO B CA 1
ATOM 3804 C C . PRO B 1 247 ? -2.311 18.766 23.703 1 76.31 247 PRO B C 1
ATOM 3806 O O . PRO B 1 247 ? -3.088 19.547 24.25 1 76.31 247 PRO B O 1
ATOM 3809 N N . SER B 1 248 ? -2.082 18.828 22.438 1 67.75 248 SER B N 1
ATOM 3810 C CA . SER B 1 248 ? -2.709 19.812 21.562 1 67.75 248 SER B CA 1
ATOM 3811 C C . SER B 1 248 ? -4.18 19.484 21.328 1 67.75 248 SER B C 1
ATOM 3813 O O . SER B 1 248 ? -4.934 20.328 20.828 1 67.75 248 SER B O 1
ATOM 3815 N N . ALA B 1 249 ? -4.652 18.25 21.531 1 61.78 249 ALA B N 1
ATOM 3816 C CA . ALA B 1 249 ? -6.055 17.938 21.281 1 61.78 249 ALA B CA 1
ATOM 3817 C C . ALA B 1 249 ? -6.957 18.594 22.328 1 61.78 249 ALA B C 1
ATOM 3819 O O . ALA B 1 249 ? -7.047 18.141 23.469 1 61.78 249 ALA B O 1
ATOM 3820 N N . SER B 1 250 ? -6.801 19.828 22.438 1 51.97 250 SER B N 1
ATOM 3821 C CA . SER B 1 250 ? -7.473 20.641 23.453 1 51.97 250 SER B CA 1
ATOM 3822 C C . SER B 1 250 ? -8.969 20.359 23.469 1 51.97 250 SER B C 1
ATOM 3824 O O . SER B 1 250 ? -9.562 20.016 22.453 1 51.97 250 SER B O 1
ATOM 3826 N N . PRO B 1 251 ? -9.516 20.328 24.734 1 46.56 251 PRO B N 1
ATOM 3827 C CA . PRO B 1 251 ? -10.953 20.188 25 1 46.56 251 PRO B CA 1
ATOM 3828 C C . PRO B 1 251 ? -11.797 21.219 24.25 1 46.56 251 PRO B C 1
ATOM 3830 O O . PRO B 1 251 ? -11.469 22.406 24.25 1 46.56 251 PRO B O 1
ATOM 3833 N N . CYS B 1 252 ? -12.188 20.953 23 1 45.09 252 CYS B N 1
ATOM 3834 C CA . CYS B 1 252 ? -13.188 21.844 22.422 1 45.09 252 CYS B CA 1
ATOM 3835 C C . CYS B 1 252 ? -14.117 22.406 23.484 1 45.09 252 CYS B C 1
ATOM 3837 O O . CYS B 1 252 ? -14.602 21.656 24.344 1 45.09 252 CYS B O 1
ATOM 3839 N N . PRO B 1 253 ? -14.289 23.625 23.578 1 41.59 253 PRO B N 1
ATOM 3840 C CA . PRO B 1 253 ? -15.391 24.062 24.438 1 41.59 253 PRO B CA 1
ATOM 3841 C C . PRO B 1 253 ? -16.703 23.375 24.109 1 41.59 253 PRO B C 1
ATOM 3843 O O . PRO B 1 253 ? -16.938 22.984 22.969 1 41.59 253 PRO B O 1
ATOM 3846 N N . THR B 1 254 ? -17.25 22.531 24.953 1 41.88 254 THR B N 1
ATOM 3847 C CA . THR B 1 254 ? -18.594 21.984 24.859 1 41.88 254 THR B CA 1
ATOM 3848 C C . THR B 1 254 ? -19.531 22.953 24.156 1 41.88 254 THR B C 1
ATOM 3850 O O . THR B 1 254 ? -19.562 24.141 24.484 1 41.88 254 THR B O 1
ATOM 3853 N N . PRO B 1 255 ? -19.953 22.688 22.891 1 43.28 255 PRO B N 1
ATOM 3854 C CA . PRO B 1 255 ? -20.922 23.656 22.359 1 43.28 255 PRO B CA 1
ATOM 3855 C C . PRO B 1 255 ? -21.844 24.219 23.438 1 43.28 255 PRO B C 1
ATOM 3857 O O . PRO B 1 255 ? -22.172 23.516 24.406 1 43.28 255 PRO B O 1
ATOM 3860 N N . PRO B 1 256 ? -22.016 25.484 23.516 1 37 256 PRO B N 1
ATOM 3861 C CA . PRO B 1 256 ? -22.953 26.016 24.516 1 37 256 PRO B CA 1
ATOM 3862 C C . PRO B 1 256 ? -24.312 25.328 24.453 1 37 256 PRO B C 1
ATOM 3864 O O . PRO B 1 256 ? -24.75 24.891 23.391 1 37 256 PRO B O 1
ATOM 3867 N N . GLU B 1 257 ? -24.719 24.531 25.453 1 34.47 257 GLU B N 1
ATOM 3868 C CA . GLU B 1 257 ? -26.078 24.031 25.641 1 34.47 257 GLU B CA 1
ATOM 3869 C C . GLU B 1 257 ? -27.109 25.047 25.172 1 34.47 257 GLU B C 1
ATOM 3871 O O . GLU B 1 257 ? -27.047 26.219 25.562 1 34.47 257 GLU B O 1
ATOM 3876 N N . SER B 1 258 ? -27.641 24.891 24 1 33.12 258 SER B N 1
ATOM 3877 C CA . SER B 1 258 ? -28.781 25.75 23.719 1 33.12 258 SER B CA 1
ATOM 3878 C C . SER B 1 258 ? -29.578 26.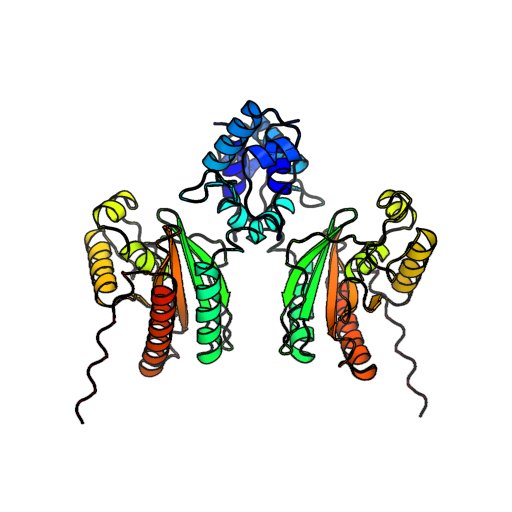047 24.984 1 33.12 258 SER B C 1
ATOM 3880 O O . SER B 1 258 ? -29.875 25.125 25.766 1 33.12 258 SER B O 1
ATOM 3882 N N . PRO B 1 259 ? -29.484 27.266 25.438 1 36.75 259 PRO B N 1
ATOM 3883 C CA . PRO B 1 259 ? -30.453 27.562 26.5 1 36.75 259 PRO B CA 1
ATOM 3884 C C . PRO B 1 259 ? -31.859 27.016 26.172 1 36.75 259 PRO B C 1
ATOM 3886 O O . PRO B 1 259 ? -32.25 26.984 25.016 1 36.75 259 PRO B O 1
ATOM 3889 N N . ASN B 1 260 ? -32.469 26.094 26.938 1 27.31 260 ASN B N 1
ATOM 3890 C CA . ASN B 1 260 ? -33.938 26.062 26.906 1 27.31 260 ASN B CA 1
ATOM 3891 C C . ASN B 1 260 ? -34.531 27.469 27 1 27.31 260 ASN B C 1
ATOM 3893 O O . ASN B 1 260 ? -34.125 28.25 27.875 1 27.31 260 ASN B O 1
#